Protein AF-C4JH27-F1 (afdb_monomer_lite)

Foldseek 3Di:
DDDDDDDDDDDDDDDPDDDDDDDDDDDDPDDDDDDPDDPDPPPDPPPPCPPPQPVVNVVVLLVVQLVQLVVVLVVCCVPPPQLVVLLVVLLVLLLQLVLVVAAEEEEEDDLQLVLSVVLCVLLVLLVRHYDYDYLVVCVVPCVVVDDLSYAYEYEDAQLDDPSLLVSQVVDDLAHAYEYEYQDPDQCNRCSRVVGSRPHYGYNHQHRPDACCVSPVDNDPDSSSSSSNVSSSVSSQSSSQVNQVDVVRGSQNSSLVSCVPDPSVVVVVVPDDDDDDDDDDDDDDDDDDDDDDDDDDDDDDDDDDDDDDDDDDDDFAFPLVQFLFPVLAEEDDDPPAPLQQAFLVSLLVSQVVRVSSVSKHHPDPFFIDDNVNNVVSVPDPDRNDRPVVVPPQDPQRGNVNAAEDESRDGLVRVVVVLVVVVVVVVPDDDDPSNVVNSQFHKHWHAYPVDSPHTGGIDRSNSRDD

InterPro domains:
  IPR001347 SIS domain [PF01380] (103-236)
  IPR001347 SIS domain [PS51464] (94-244)
  IPR046348 SIS domain superfamily [SSF53697] (78-266)

Organism: Uncinocarpus reesii (strain UAMH 1704) (NCBI:txid336963)

Secondary structure (DSSP, 8-state):
------------PPPPPPPP----------PPPPP-SPPPTTS-----------HHHHHHHHHHHHHHHHHHHHHHHHH-HHHHHHHHHHHHHHHHHHHTT--EEEE--HHHHHHHHHHHHHHHHTT--EEEE-HHHHHHTGGGG--TT-EEEEE-TTS--HHHHHHGGGS-TTS-EEEEES-SSGGG-HHHHT---S-EEEEE---SS-HHHHSSS---SHHHHHHHHHHHHHHHHHHHHH--BTTBSHHHHHHHT-TTSHHHHHTTTT---S-------------------------PPP----PPP-----PPBGGGSPEEGGGS-B--TTTS-GGG-BHHHHHHHHHH-GGGTT-EEEETTEEE-HHHHHHHTT-S-TTSBGGGG-TT-GGGBGGG-EEEETT-BHHHHHHHHHHHHHHGGGS---HHHHTTTT-PEEEEEPTT-TT-EEEEEETTTS--

pLDDT: mean 77.14, std 23.27, range [26.56, 98.81]

Radius of gyration: 35.29 Å; chains: 1; bounding box: 112×61×105 Å

Structure (mmCIF, N/CA/C/O backbone):
data_AF-C4JH27-F1
#
_entry.id   AF-C4JH27-F1
#
loop_
_atom_site.group_PDB
_atom_site.id
_atom_site.type_symbol
_atom_site.label_atom_id
_atom_site.label_alt_id
_atom_site.label_comp_id
_atom_site.label_asym_id
_atom_site.label_entity_id
_atom_site.label_seq_id
_atom_site.pdbx_PDB_ins_code
_atom_site.Cartn_x
_atom_site.Cartn_y
_atom_site.Cartn_z
_atom_site.occupancy
_atom_site.B_iso_or_equiv
_atom_site.auth_seq_id
_atom_site.auth_comp_id
_atom_site.auth_asym_id
_atom_site.auth_atom_id
_atom_site.pdbx_PDB_model_num
ATOM 1 N N . MET A 1 1 ? -60.397 -43.211 -2.677 1.00 38.31 1 MET A N 1
ATOM 2 C CA . MET A 1 1 ? -60.105 -42.919 -4.099 1.00 38.31 1 MET A CA 1
ATOM 3 C C . MET A 1 1 ? -59.259 -41.656 -4.174 1.00 38.31 1 MET A C 1
ATOM 5 O O . MET A 1 1 ? -59.532 -40.771 -3.379 1.00 38.31 1 MET A O 1
ATOM 9 N N . THR A 1 2 ? -58.286 -41.453 -5.064 1.00 34.44 2 THR A N 1
ATOM 10 C CA . THR A 1 2 ? -57.335 -42.358 -5.749 1.00 34.44 2 THR A CA 1
ATOM 11 C C . THR A 1 2 ? -56.166 -41.458 -6.188 1.00 34.44 2 THR A C 1
ATOM 13 O O . THR A 1 2 ? -56.409 -40.333 -6.618 1.00 34.44 2 THR A O 1
ATOM 16 N N . PHE A 1 3 ? -54.911 -41.904 -6.080 1.00 37.25 3 PHE A N 1
ATOM 17 C CA . PHE A 1 3 ? -53.763 -41.137 -6.590 1.00 37.25 3 PHE A CA 1
ATOM 18 C C . PHE A 1 3 ? -53.828 -40.982 -8.120 1.00 37.25 3 PHE A C 1
ATOM 20 O O . PHE A 1 3 ? -54.088 -41.956 -8.822 1.00 37.25 3 PHE A O 1
ATOM 27 N N . ALA A 1 4 ? -53.500 -39.795 -8.639 1.00 36.62 4 ALA A N 1
ATOM 28 C CA . ALA A 1 4 ? -53.298 -39.561 -10.071 1.00 36.62 4 ALA A CA 1
ATOM 29 C C . ALA A 1 4 ? -52.053 -38.685 -10.308 1.00 36.62 4 ALA A C 1
ATOM 31 O O . ALA A 1 4 ? -52.115 -37.457 -10.348 1.00 36.62 4 ALA A O 1
ATOM 32 N N . VAL A 1 5 ? -50.896 -39.336 -10.452 1.00 38.16 5 VAL A N 1
ATOM 33 C CA . VAL A 1 5 ? -49.619 -38.687 -10.788 1.00 38.16 5 VAL A CA 1
ATOM 34 C C . VAL A 1 5 ? -49.595 -38.360 -12.283 1.00 38.16 5 VAL A C 1
ATOM 36 O O . VAL A 1 5 ? -49.458 -39.251 -13.119 1.00 38.16 5 VAL A O 1
ATOM 39 N N . LEU A 1 6 ? -49.679 -37.075 -12.637 1.00 40.28 6 LEU A N 1
ATOM 40 C CA . LEU A 1 6 ? -49.537 -36.610 -14.022 1.00 40.28 6 LEU A CA 1
ATOM 41 C C . LEU A 1 6 ? -48.069 -36.315 -14.360 1.00 40.28 6 LEU A C 1
ATOM 43 O O . LEU A 1 6 ? -47.580 -35.189 -14.258 1.00 40.28 6 LEU A O 1
ATOM 47 N N . ALA A 1 7 ? -47.356 -37.354 -14.796 1.00 37.19 7 ALA A N 1
ATOM 48 C CA . ALA A 1 7 ? -45.979 -37.249 -15.263 1.00 37.19 7 ALA A CA 1
ATOM 49 C C . ALA A 1 7 ? -45.883 -36.444 -16.579 1.00 37.19 7 ALA A C 1
ATOM 51 O O . ALA A 1 7 ? -46.107 -36.966 -17.674 1.00 37.19 7 ALA A O 1
ATOM 52 N N . ARG A 1 8 ? -45.492 -35.163 -16.498 1.00 41.50 8 ARG A N 1
ATOM 53 C CA . ARG A 1 8 ? -45.145 -34.360 -17.685 1.00 41.50 8 ARG A CA 1
ATOM 54 C C . ARG A 1 8 ? -43.837 -34.859 -18.307 1.00 41.50 8 ARG A C 1
ATOM 56 O O . ARG A 1 8 ? -42.742 -34.518 -17.863 1.00 41.50 8 ARG A O 1
ATOM 63 N N . LYS A 1 9 ? -43.966 -35.637 -19.383 1.00 39.62 9 LYS A N 1
ATOM 64 C CA . LYS A 1 9 ? -42.870 -36.154 -20.217 1.00 39.62 9 LYS A CA 1
ATOM 65 C C . LYS A 1 9 ? -42.097 -34.993 -20.873 1.00 39.62 9 LYS A C 1
ATOM 67 O O . LYS A 1 9 ? -42.475 -34.521 -21.943 1.00 39.62 9 LYS A O 1
ATOM 72 N N . ARG A 1 10 ? -41.016 -34.513 -20.238 1.00 42.53 10 ARG A N 1
ATOM 73 C CA . ARG A 1 10 ? -40.103 -33.513 -20.830 1.00 42.53 10 ARG A CA 1
ATOM 74 C C . ARG A 1 10 ? -39.513 -34.074 -22.132 1.00 42.53 10 ARG A C 1
ATOM 76 O O . ARG A 1 10 ? -38.695 -34.990 -22.095 1.00 42.53 10 ARG A O 1
ATOM 83 N N . ARG A 1 11 ? -39.898 -33.510 -23.285 1.00 43.31 11 ARG A N 1
ATOM 84 C CA . ARG A 1 11 ? -39.158 -33.693 -24.545 1.00 43.31 11 ARG A CA 1
ATOM 85 C C . ARG A 1 11 ? -37.734 -33.171 -24.327 1.00 43.31 11 ARG A C 1
ATOM 87 O O . ARG A 1 11 ? -37.571 -32.006 -23.973 1.00 43.31 11 ARG A O 1
ATOM 94 N N . ARG A 1 12 ? -36.714 -34.003 -24.563 1.00 40.94 12 ARG A N 1
ATOM 95 C CA . ARG A 1 12 ? -35.344 -33.509 -24.766 1.00 40.94 12 ARG A CA 1
ATOM 96 C C . ARG A 1 12 ? -35.355 -32.646 -26.029 1.00 40.94 12 ARG A C 1
ATOM 98 O O . ARG A 1 12 ? -35.553 -33.182 -27.116 1.00 40.94 12 ARG A O 1
ATOM 105 N N . GLN A 1 13 ? -35.158 -31.337 -25.891 1.00 44.28 13 GLN A N 1
ATOM 106 C CA . GLN A 1 13 ? -34.653 -30.542 -27.007 1.00 44.28 13 GLN A CA 1
ATOM 107 C C . GLN A 1 13 ? -33.204 -30.974 -27.228 1.00 44.28 13 GLN A C 1
ATOM 109 O O . GLN A 1 13 ? -32.376 -30.857 -26.327 1.00 44.28 13 GLN A O 1
ATOM 114 N N . LEU A 1 14 ? -32.928 -31.538 -28.401 1.00 47.69 14 LEU A N 1
ATOM 115 C CA . LEU A 1 14 ? -31.563 -31.709 -28.875 1.00 47.69 14 LEU A CA 1
ATOM 116 C C . LEU A 1 14 ? -31.082 -30.340 -29.358 1.00 47.69 14 LEU A C 1
ATOM 118 O O . LEU A 1 14 ? -31.775 -29.692 -30.144 1.00 47.69 14 LEU A O 1
ATOM 122 N N . SER A 1 15 ? -29.920 -29.904 -28.880 1.00 51.31 15 SER A N 1
ATOM 123 C CA . SER A 1 15 ? -29.216 -28.748 -29.434 1.00 51.31 15 SER A CA 1
ATOM 124 C C . SER A 1 15 ? -28.962 -28.983 -30.930 1.00 51.31 15 SER A C 1
ATOM 126 O O . SER A 1 15 ? -28.630 -30.115 -31.299 1.00 51.31 15 SER A O 1
ATOM 128 N N . PRO A 1 16 ? -29.075 -27.966 -31.804 1.00 55.62 16 PRO A N 1
ATOM 129 C CA . PRO A 1 16 ? -28.614 -28.112 -33.179 1.00 55.62 16 PRO A CA 1
ATOM 130 C C . PRO A 1 16 ? -27.097 -28.385 -33.192 1.00 55.62 16 PRO A C 1
ATOM 132 O O . PRO A 1 16 ? -26.383 -27.867 -32.328 1.00 55.62 16 PRO A O 1
ATOM 135 N N . PRO A 1 17 ? -26.584 -29.189 -34.141 1.00 54.94 17 PRO A N 1
ATOM 136 C CA . PRO A 1 17 ? -25.148 -29.394 -34.280 1.00 54.94 17 PRO A CA 1
ATOM 137 C C . PRO A 1 17 ? -24.456 -28.078 -34.656 1.00 54.94 17 PRO A C 1
ATOM 139 O O . PRO A 1 17 ? -24.980 -27.295 -35.451 1.00 54.94 17 PRO A O 1
ATOM 142 N N . SER A 1 18 ? -23.271 -27.846 -34.093 1.00 45.00 18 SER A N 1
ATOM 143 C CA . SER A 1 18 ? -22.438 -26.689 -34.427 1.00 45.00 18 SER A CA 1
ATOM 144 C C . SER A 1 18 ? -22.129 -26.644 -35.931 1.00 45.00 18 SER A C 1
ATOM 146 O O . SER A 1 18 ? -21.870 -27.696 -36.524 1.00 45.00 18 SER A O 1
ATOM 148 N N . PRO A 1 19 ? -22.113 -25.456 -36.564 1.00 54.09 19 PRO A N 1
ATOM 149 C CA . PRO A 1 19 ? -21.737 -25.342 -37.968 1.00 54.09 19 PRO A CA 1
ATOM 150 C C . PRO A 1 19 ? -20.272 -25.769 -38.177 1.00 54.09 19 PRO A C 1
ATOM 152 O O . PRO A 1 19 ? -19.450 -25.597 -37.271 1.00 54.09 19 PRO A O 1
ATOM 155 N N . PRO A 1 20 ? -19.915 -26.304 -39.360 1.00 45.62 20 PRO A N 1
ATOM 156 C CA . PRO A 1 20 ? -18.546 -26.710 -39.647 1.00 45.62 20 PRO A CA 1
ATOM 157 C C . PRO A 1 20 ? -17.602 -25.504 -39.590 1.00 45.62 20 PRO A C 1
ATOM 159 O O . PRO A 1 20 ? -17.853 -24.466 -40.206 1.00 45.62 20 PRO A O 1
ATOM 162 N N . ILE A 1 21 ? -16.491 -25.658 -38.868 1.00 44.47 21 ILE A N 1
ATOM 163 C CA . ILE A 1 21 ? -15.435 -24.646 -38.793 1.00 44.47 21 ILE A CA 1
ATOM 164 C C . ILE A 1 21 ? -14.695 -24.633 -40.134 1.00 44.47 21 ILE A C 1
ATOM 166 O O . ILE A 1 21 ? -13.762 -25.401 -40.359 1.00 44.47 21 ILE A O 1
ATOM 170 N N . ALA A 1 22 ? -15.115 -23.747 -41.034 1.00 39.69 22 ALA A N 1
ATOM 171 C CA . ALA A 1 22 ? -14.313 -23.386 -42.193 1.00 39.69 22 ALA A CA 1
ATOM 172 C C . ALA A 1 22 ? -13.088 -22.581 -41.712 1.00 39.69 22 ALA A C 1
ATOM 174 O O . ALA A 1 22 ? -13.270 -21.575 -41.013 1.00 39.69 22 ALA A O 1
ATOM 175 N N . PRO A 1 23 ? -11.848 -22.971 -42.059 1.00 37.00 23 PRO A N 1
ATOM 176 C CA . PRO A 1 23 ? -10.669 -22.222 -41.651 1.00 37.00 23 PRO A CA 1
ATOM 177 C C . PRO A 1 23 ? -10.673 -20.853 -42.337 1.00 37.00 23 PRO A C 1
ATOM 179 O O . PRO A 1 23 ? -10.512 -20.745 -43.555 1.00 37.00 23 PRO A O 1
ATOM 182 N N . LYS A 1 24 ? -10.849 -19.781 -41.553 1.00 36.41 24 LYS A N 1
ATOM 183 C CA . LYS A 1 24 ? -10.623 -18.421 -42.050 1.00 36.41 24 LYS A CA 1
ATOM 184 C C . LYS A 1 24 ? -9.162 -18.308 -42.475 1.00 36.41 24 LYS A C 1
ATOM 186 O O . LYS A 1 24 ? -8.258 -18.523 -41.673 1.00 36.41 24 LYS A O 1
ATOM 191 N N . ARG A 1 25 ? -8.964 -17.971 -43.749 1.00 34.34 25 ARG A N 1
ATOM 192 C CA . ARG A 1 25 ? -7.669 -17.767 -44.403 1.00 34.34 25 ARG A CA 1
ATOM 193 C C . ARG A 1 25 ? -6.844 -16.757 -43.599 1.00 34.34 25 ARG A C 1
ATOM 195 O O . ARG A 1 25 ? -7.127 -15.564 -43.648 1.00 34.34 25 ARG A O 1
ATOM 202 N N . ALA A 1 26 ? -5.865 -17.243 -42.840 1.00 36.56 26 ALA A N 1
ATOM 203 C CA . ALA A 1 26 ? -4.963 -16.385 -42.088 1.00 36.56 26 ALA A CA 1
ATOM 204 C C . ALA A 1 26 ? -4.123 -15.553 -43.064 1.00 36.56 26 ALA A C 1
ATOM 206 O O . ALA A 1 26 ? -3.505 -16.101 -43.981 1.00 36.56 26 ALA A O 1
ATOM 207 N N . SER A 1 27 ? -4.097 -14.236 -42.863 1.00 40.06 27 SER A N 1
ATOM 208 C CA . SER A 1 27 ? -3.122 -13.361 -43.510 1.00 40.06 27 SER A CA 1
ATOM 209 C C . SER A 1 27 ? -1.725 -13.847 -43.130 1.00 40.06 27 SER A C 1
ATOM 211 O O . SER A 1 27 ? -1.424 -13.984 -41.945 1.00 40.06 27 SER A O 1
ATOM 213 N N . GLN A 1 28 ? -0.899 -14.160 -44.126 1.00 38.50 28 GLN A N 1
ATOM 214 C CA . GLN A 1 28 ? 0.400 -14.797 -43.921 1.00 38.50 28 GLN A CA 1
ATOM 215 C C . GLN A 1 28 ? 1.353 -13.860 -43.167 1.00 38.50 28 GLN A C 1
ATOM 217 O O . GLN A 1 28 ? 2.005 -13.011 -43.770 1.00 38.50 28 GLN A O 1
ATOM 222 N N . MET A 1 29 ? 1.481 -14.044 -41.851 1.00 37.66 29 MET A N 1
ATOM 223 C CA . MET A 1 29 ? 2.686 -13.614 -41.150 1.00 37.66 29 MET A CA 1
ATOM 224 C C . MET A 1 29 ? 3.799 -14.584 -41.534 1.00 37.66 29 MET A C 1
ATOM 226 O O . MET A 1 29 ? 3.800 -15.744 -41.122 1.00 37.66 29 MET A O 1
ATOM 230 N N . ILE A 1 30 ? 4.714 -14.110 -42.378 1.00 42.03 30 ILE A N 1
ATOM 231 C CA . ILE A 1 30 ? 5.895 -14.859 -42.796 1.00 42.03 30 ILE A CA 1
ATOM 232 C C . ILE A 1 30 ? 6.824 -14.958 -41.584 1.00 42.03 30 ILE A C 1
ATOM 234 O O . ILE A 1 30 ? 7.581 -14.036 -41.287 1.00 42.03 30 ILE A O 1
ATOM 238 N N . VAL A 1 31 ? 6.751 -16.082 -40.873 1.00 42.38 31 VAL A N 1
ATOM 239 C CA . VAL A 1 31 ? 7.831 -16.506 -39.981 1.00 42.38 31 VAL A CA 1
ATOM 240 C C . VAL A 1 31 ? 8.984 -16.940 -40.893 1.00 42.38 31 VAL A C 1
ATOM 242 O O . VAL A 1 31 ? 8.761 -17.815 -41.736 1.00 42.38 31 VAL A O 1
ATOM 245 N N . PRO A 1 32 ? 10.185 -16.342 -40.798 1.00 40.84 32 PRO A N 1
ATOM 246 C CA . PRO A 1 32 ? 11.314 -16.796 -41.598 1.00 40.84 32 PRO A CA 1
ATOM 247 C C . PRO A 1 32 ? 11.644 -18.247 -41.214 1.00 40.84 32 PRO A C 1
ATOM 249 O O . PRO A 1 32 ? 11.671 -18.561 -40.020 1.00 40.84 32 PRO A O 1
ATOM 252 N N . PRO A 1 33 ? 11.872 -19.151 -42.184 1.00 44.03 33 PRO A N 1
ATOM 253 C CA . PRO A 1 33 ? 12.231 -20.523 -41.868 1.00 44.03 33 PRO A CA 1
ATOM 254 C C . PRO A 1 33 ? 13.574 -20.534 -41.136 1.00 44.03 33 PRO A C 1
ATOM 256 O O . PRO A 1 33 ? 14.564 -19.996 -41.634 1.00 44.03 33 PRO A O 1
ATOM 259 N N . LEU A 1 34 ? 13.612 -21.161 -39.959 1.00 45.16 34 LEU A N 1
ATOM 260 C CA . LEU A 1 34 ? 14.877 -21.482 -39.306 1.00 45.16 34 LEU A CA 1
ATOM 261 C C . LEU A 1 34 ? 15.673 -22.411 -40.242 1.00 45.16 34 LEU A C 1
ATOM 263 O O . LEU A 1 34 ? 15.084 -23.353 -40.783 1.00 45.16 34 LEU A O 1
ATOM 267 N N . PRO A 1 35 ? 16.976 -22.166 -40.465 1.00 51.09 35 PRO A N 1
ATOM 268 C CA . PRO A 1 35 ? 17.770 -22.998 -41.358 1.00 51.09 35 PRO A CA 1
ATOM 269 C C . PRO A 1 35 ? 17.826 -24.434 -40.822 1.00 51.09 35 PRO A C 1
ATOM 271 O O . PRO A 1 35 ? 18.320 -24.683 -39.728 1.00 51.09 35 PRO A O 1
ATOM 274 N N . MET A 1 36 ? 17.311 -25.382 -41.610 1.00 45.62 36 MET A N 1
ATOM 275 C CA . MET A 1 36 ? 17.346 -26.821 -41.307 1.00 45.62 36 MET A CA 1
ATOM 276 C C . MET A 1 36 ? 18.654 -27.505 -41.742 1.00 45.62 36 MET A C 1
ATOM 278 O O . MET A 1 36 ? 18.762 -28.729 -41.678 1.00 45.62 36 MET A O 1
ATOM 282 N N . THR A 1 37 ? 19.647 -26.740 -42.190 1.00 58.34 37 THR A N 1
ATOM 283 C CA . THR A 1 37 ? 20.991 -27.254 -42.466 1.00 58.34 37 THR A CA 1
ATOM 284 C C . THR A 1 37 ? 21.729 -27.440 -41.136 1.00 58.34 37 THR A C 1
ATOM 286 O O . THR A 1 37 ? 21.784 -26.483 -40.359 1.00 58.34 37 THR A O 1
ATOM 289 N N . PRO A 1 38 ? 22.312 -28.619 -40.846 1.00 55.38 38 PRO A N 1
ATOM 290 C CA . PRO A 1 38 ? 23.278 -28.749 -39.759 1.00 55.38 38 PRO A CA 1
ATOM 291 C C . PRO A 1 38 ? 24.405 -27.719 -39.937 1.00 55.38 38 PRO A C 1
ATOM 293 O O . PRO A 1 38 ? 24.772 -27.447 -41.083 1.00 55.38 38 PRO A O 1
ATOM 296 N N . PRO A 1 39 ? 24.952 -27.133 -38.856 1.00 55.56 39 PRO A N 1
ATOM 297 C CA . PRO A 1 39 ? 26.096 -26.241 -38.981 1.00 55.56 39 PRO A CA 1
ATOM 298 C C . PRO A 1 39 ? 27.268 -26.998 -39.612 1.00 55.56 39 PRO A C 1
ATOM 300 O O . PRO A 1 39 ? 27.574 -28.124 -39.217 1.00 55.56 39 PRO A O 1
ATOM 303 N N . ASP A 1 40 ? 27.884 -26.371 -40.607 1.00 58.31 40 ASP A N 1
ATOM 304 C CA . ASP A 1 40 ? 29.062 -26.882 -41.300 1.00 58.31 40 ASP A CA 1
ATOM 305 C C . ASP A 1 40 ? 30.223 -26.986 -40.287 1.00 58.31 40 ASP A C 1
ATOM 307 O O . ASP A 1 40 ? 30.531 -25.977 -39.643 1.00 58.31 40 ASP A O 1
ATOM 311 N N . PRO A 1 41 ? 30.825 -28.172 -40.056 1.00 59.41 41 PRO A N 1
ATOM 312 C CA . PRO A 1 41 ? 31.844 -28.347 -39.018 1.00 59.41 41 PRO A CA 1
ATOM 313 C C . PRO A 1 41 ? 33.117 -27.528 -39.268 1.00 59.41 41 PRO A C 1
ATOM 315 O O . PRO A 1 41 ? 33.837 -27.250 -38.310 1.00 59.41 41 PRO A O 1
ATOM 318 N N . ASP A 1 42 ? 33.353 -27.122 -40.519 1.00 54.34 42 ASP A N 1
ATOM 319 C CA . ASP A 1 42 ? 34.506 -26.325 -40.946 1.00 54.34 42 ASP A CA 1
ATOM 320 C C . ASP A 1 42 ? 34.143 -24.849 -41.224 1.00 54.34 42 ASP A C 1
ATOM 322 O O . ASP A 1 42 ? 34.965 -24.088 -41.738 1.00 54.34 42 ASP A O 1
ATOM 326 N N . ALA A 1 43 ? 32.928 -24.402 -40.875 1.00 47.53 43 ALA A N 1
ATOM 327 C CA . ALA A 1 43 ? 32.623 -22.975 -40.868 1.00 47.53 43 ALA A CA 1
ATOM 328 C C . ALA A 1 43 ? 33.387 -22.293 -39.727 1.00 47.53 43 ALA A C 1
ATOM 330 O O . ALA A 1 43 ? 33.012 -22.428 -38.558 1.00 47.53 43 ALA A O 1
ATOM 331 N N . ASP A 1 44 ? 34.421 -21.521 -40.088 1.00 46.00 44 ASP A N 1
ATOM 332 C CA . ASP A 1 44 ? 35.117 -20.606 -39.181 1.00 46.00 44 ASP A CA 1
ATOM 333 C C . ASP A 1 44 ? 34.084 -19.888 -38.298 1.00 46.00 44 ASP A C 1
ATOM 335 O O . ASP A 1 44 ? 33.184 -19.221 -38.831 1.00 46.00 44 ASP A O 1
ATOM 339 N N . PRO A 1 45 ? 34.163 -20.009 -36.959 1.00 50.97 45 PRO A N 1
ATOM 340 C CA . PRO A 1 45 ? 33.205 -19.353 -36.095 1.00 50.97 45 PRO A CA 1
ATOM 341 C C . PRO A 1 45 ? 33.355 -17.853 -36.310 1.00 50.97 45 PRO A C 1
ATOM 343 O O . PRO A 1 45 ? 34.363 -17.267 -35.908 1.00 50.97 45 PRO A O 1
ATOM 346 N N . ILE A 1 46 ? 32.346 -17.232 -36.939 1.00 45.69 46 ILE A N 1
ATOM 347 C CA . ILE A 1 46 ? 32.254 -15.776 -37.040 1.00 45.69 46 ILE A CA 1
ATOM 348 C C . ILE A 1 46 ? 32.425 -15.261 -35.622 1.00 45.69 46 ILE A C 1
ATOM 350 O O . ILE A 1 46 ? 31.576 -15.491 -34.756 1.00 45.69 46 ILE A O 1
ATOM 354 N N . ALA A 1 47 ? 33.566 -14.616 -35.399 1.00 44.44 47 ALA A N 1
ATOM 355 C CA . ALA A 1 47 ? 34.007 -14.180 -34.096 1.00 44.44 47 ALA A CA 1
ATOM 356 C C . ALA A 1 47 ? 33.156 -12.980 -33.668 1.00 44.44 47 ALA A C 1
ATOM 358 O O . ALA A 1 47 ? 33.606 -11.836 -33.680 1.00 44.44 47 ALA A O 1
ATOM 359 N N . ASN A 1 48 ? 31.917 -13.267 -33.255 1.00 44.91 48 ASN A N 1
ATOM 360 C CA . ASN A 1 48 ? 31.081 -12.413 -32.425 1.00 44.91 48 ASN A CA 1
ATOM 361 C C . ASN A 1 48 ? 31.727 -12.329 -31.040 1.00 44.91 48 ASN A C 1
ATOM 363 O O . ASN A 1 48 ? 31.203 -12.798 -30.028 1.00 44.91 48 ASN A O 1
ATOM 367 N N . ILE A 1 49 ? 32.897 -11.695 -31.021 1.00 43.75 49 ILE A N 1
ATOM 368 C CA . ILE A 1 49 ? 33.500 -11.096 -29.849 1.00 43.75 49 ILE A CA 1
ATOM 369 C C . ILE A 1 49 ? 32.583 -9.923 -29.508 1.00 43.75 49 ILE A C 1
ATOM 371 O O . ILE A 1 49 ? 32.871 -8.769 -29.818 1.00 43.75 49 ILE A O 1
ATOM 375 N N . ASN A 1 50 ? 31.456 -10.227 -28.860 1.00 54.16 50 ASN A N 1
ATOM 376 C CA . ASN A 1 50 ? 30.903 -9.285 -27.905 1.00 54.16 50 ASN A CA 1
ATOM 377 C C . ASN A 1 50 ? 32.064 -8.994 -26.947 1.00 54.16 50 ASN A C 1
ATOM 379 O O . ASN A 1 50 ? 32.514 -9.936 -26.281 1.00 54.16 50 ASN A O 1
ATOM 383 N N . PRO A 1 51 ? 32.611 -7.763 -26.909 1.00 58.69 51 PRO A N 1
ATOM 384 C CA . PRO A 1 51 ? 33.652 -7.447 -25.949 1.00 58.69 51 PRO A CA 1
ATOM 385 C C . PRO A 1 51 ? 33.079 -7.777 -24.576 1.00 58.69 51 PRO A C 1
ATOM 387 O O . PRO A 1 51 ? 31.967 -7.355 -24.257 1.00 58.69 51 PRO A O 1
ATOM 390 N N . SER A 1 52 ? 33.784 -8.605 -23.803 1.00 68.25 52 SER A N 1
ATOM 391 C CA . SER A 1 52 ? 33.300 -9.042 -22.498 1.00 68.25 52 SER A CA 1
ATOM 392 C C . SER A 1 52 ? 33.175 -7.812 -21.607 1.00 68.25 52 SER A C 1
ATOM 394 O O . SER A 1 52 ? 34.187 -7.337 -21.087 1.00 68.25 52 SER A O 1
ATOM 396 N N . ILE A 1 53 ? 31.956 -7.276 -21.489 1.00 74.94 53 ILE A N 1
ATOM 397 C CA . ILE A 1 53 ? 31.680 -6.059 -20.726 1.00 74.94 53 ILE A CA 1
ATOM 398 C C . ILE A 1 53 ? 32.221 -6.303 -19.314 1.00 74.94 53 ILE A C 1
ATOM 400 O O . ILE A 1 53 ? 31.800 -7.281 -18.680 1.00 74.94 53 ILE A O 1
ATOM 404 N N . PRO A 1 54 ? 33.183 -5.494 -18.831 1.00 87.75 54 PRO A N 1
ATOM 405 C CA . PRO A 1 54 ? 33.757 -5.685 -17.511 1.00 87.75 54 PRO A CA 1
ATOM 406 C C . PRO A 1 54 ? 32.641 -5.781 -16.463 1.00 87.75 54 PRO A C 1
ATOM 408 O O . PRO A 1 54 ? 31.726 -4.956 -16.481 1.00 87.75 54 PRO A O 1
ATOM 411 N N . PRO A 1 55 ? 32.675 -6.750 -15.526 1.00 91.38 55 PRO A N 1
ATOM 412 C CA . PRO A 1 55 ? 31.573 -6.941 -14.581 1.00 91.38 55 PRO A CA 1
ATOM 413 C C . PRO A 1 55 ? 31.218 -5.679 -13.782 1.00 91.38 55 PRO A C 1
ATOM 415 O O . PRO A 1 55 ? 30.053 -5.462 -13.460 1.00 91.38 55 PRO A O 1
ATOM 418 N N . MET A 1 56 ? 32.210 -4.825 -13.503 1.00 94.31 56 MET A N 1
ATOM 419 C CA . MET A 1 56 ? 32.003 -3.540 -12.832 1.00 94.31 56 MET A CA 1
ATOM 420 C C . MET A 1 56 ? 31.265 -2.519 -13.699 1.00 94.31 56 MET A C 1
ATOM 422 O O . MET A 1 56 ? 30.426 -1.800 -13.165 1.00 94.31 56 MET A O 1
ATOM 426 N N . ASP A 1 57 ? 31.491 -2.496 -15.013 1.00 92.75 57 ASP A N 1
ATOM 427 C CA . ASP A 1 57 ? 30.780 -1.595 -15.927 1.00 92.75 57 ASP A CA 1
ATOM 428 C C . ASP A 1 57 ? 29.293 -1.966 -15.973 1.00 92.75 57 ASP A C 1
ATOM 430 O O . ASP A 1 57 ? 28.436 -1.092 -15.866 1.00 92.75 57 ASP A O 1
ATOM 434 N N . THR A 1 58 ? 28.973 -3.266 -15.998 1.00 91.94 58 THR A N 1
ATOM 435 C CA . THR A 1 58 ? 27.591 -3.763 -15.881 1.00 91.94 58 THR A CA 1
ATOM 436 C C . THR A 1 58 ? 26.947 -3.365 -14.548 1.00 91.94 58 THR A C 1
ATOM 438 O O . THR A 1 58 ? 25.806 -2.907 -14.533 1.00 91.94 58 THR A O 1
ATOM 441 N N . VAL A 1 59 ? 27.659 -3.500 -13.422 1.00 95.31 59 VAL A N 1
ATOM 442 C CA . VAL A 1 59 ? 27.148 -3.108 -12.092 1.00 95.31 59 VAL A CA 1
ATOM 443 C C . VAL A 1 59 ? 26.893 -1.600 -12.011 1.00 95.31 59 VAL A C 1
ATOM 445 O O . VAL A 1 59 ? 25.826 -1.181 -11.559 1.00 95.31 59 VAL A O 1
ATOM 448 N N . VAL A 1 60 ? 27.843 -0.780 -12.469 1.00 96.19 60 VAL A N 1
ATOM 449 C CA . VAL A 1 60 ? 27.709 0.685 -12.491 1.00 96.19 60 VAL A CA 1
ATOM 450 C C . VAL A 1 60 ? 26.568 1.111 -13.413 1.00 96.19 60 VAL A C 1
ATOM 452 O O . VAL A 1 60 ? 25.790 1.986 -13.034 1.00 96.19 60 VAL A O 1
ATOM 455 N N . HIS A 1 61 ? 26.423 0.468 -14.574 1.00 94.00 61 HIS A N 1
ATOM 456 C CA . HIS A 1 61 ? 25.342 0.727 -15.523 1.00 94.00 61 HIS A CA 1
ATOM 457 C C . HIS A 1 61 ? 23.963 0.445 -14.917 1.00 94.00 61 HIS A C 1
ATOM 459 O O . HIS A 1 61 ? 23.121 1.336 -14.911 1.00 94.00 61 HIS A O 1
ATOM 465 N N . VAL A 1 62 ? 23.753 -0.721 -14.289 1.00 95.56 62 VAL A N 1
ATOM 466 C CA . VAL A 1 62 ? 22.487 -1.034 -13.592 1.00 95.56 62 VAL A CA 1
ATOM 467 C C . VAL A 1 62 ? 22.158 0.021 -12.530 1.00 95.56 62 VAL A C 1
ATOM 469 O O . VAL A 1 62 ? 21.054 0.564 -12.525 1.00 95.56 62 VAL A O 1
ATOM 472 N N . ILE A 1 63 ? 23.119 0.379 -11.670 1.00 97.38 63 ILE A N 1
ATOM 473 C CA . ILE A 1 63 ? 22.915 1.391 -10.617 1.00 97.38 63 ILE A CA 1
ATOM 474 C C . ILE A 1 63 ? 22.591 2.771 -11.220 1.00 97.38 63 ILE A C 1
ATOM 476 O O . ILE A 1 63 ? 21.727 3.489 -10.706 1.00 97.38 63 ILE A O 1
ATOM 480 N N . ALA A 1 64 ? 23.258 3.155 -12.312 1.00 96.31 64 ALA A N 1
ATOM 481 C CA . ALA A 1 64 ? 23.016 4.417 -13.005 1.00 96.31 64 ALA A CA 1
ATOM 482 C C . ALA A 1 64 ? 21.621 4.465 -13.652 1.00 96.31 64 ALA A C 1
ATOM 484 O O . ALA A 1 64 ? 20.912 5.463 -13.486 1.00 96.31 64 ALA A O 1
ATOM 485 N N . THR A 1 65 ? 21.196 3.386 -14.316 1.00 97.19 65 THR A N 1
ATOM 486 C CA . THR A 1 65 ? 19.861 3.242 -14.914 1.00 97.19 65 THR A CA 1
ATOM 487 C C . THR A 1 65 ? 18.767 3.293 -13.844 1.00 97.19 65 THR A C 1
ATOM 489 O O . THR A 1 65 ? 17.798 4.043 -13.986 1.00 97.19 65 THR A O 1
ATOM 492 N N . GLU A 1 66 ? 18.925 2.588 -12.721 1.00 97.81 66 GLU A N 1
ATOM 493 C CA . GLU A 1 66 ? 17.950 2.643 -11.623 1.00 97.81 66 GLU A CA 1
ATOM 494 C C . GLU A 1 66 ? 17.847 4.044 -11.007 1.00 97.81 66 GLU A C 1
ATOM 496 O O . GLU A 1 66 ? 16.742 4.566 -10.826 1.00 97.81 66 GLU A O 1
ATOM 501 N N . LYS A 1 67 ? 18.983 4.717 -10.784 1.00 98.25 67 LYS A N 1
ATOM 502 C CA . LYS A 1 67 ? 19.019 6.117 -10.336 1.00 98.25 67 LYS A CA 1
ATOM 503 C C . LYS A 1 67 ? 18.304 7.057 -11.317 1.00 98.25 67 LYS A C 1
ATOM 505 O O . LYS A 1 67 ? 17.532 7.912 -10.883 1.00 98.25 67 LYS A O 1
ATOM 510 N N . ALA A 1 68 ? 18.543 6.915 -12.621 1.00 97.69 68 ALA A N 1
ATOM 511 C CA . ALA A 1 68 ? 17.902 7.738 -13.648 1.00 97.69 68 ALA A CA 1
ATOM 512 C C . ALA A 1 68 ? 16.379 7.514 -13.702 1.00 97.69 68 ALA A C 1
ATOM 514 O O . ALA A 1 68 ? 15.612 8.466 -13.862 1.00 97.69 68 ALA A O 1
ATOM 515 N N . ALA A 1 69 ? 15.920 6.278 -13.486 1.00 97.94 69 ALA A N 1
ATOM 516 C CA . ALA A 1 69 ? 14.497 5.970 -13.405 1.00 97.94 69 ALA A CA 1
ATOM 517 C C . ALA A 1 69 ? 13.826 6.594 -12.169 1.00 97.94 69 ALA A C 1
ATOM 519 O O . ALA A 1 69 ? 12.730 7.142 -12.292 1.00 97.94 69 ALA A O 1
ATOM 520 N N . LEU A 1 70 ? 14.493 6.589 -11.009 1.00 98.50 70 LEU A N 1
ATOM 521 C CA . LEU A 1 70 ? 14.003 7.266 -9.803 1.00 98.50 70 LEU A CA 1
ATOM 522 C C . LEU A 1 70 ? 13.939 8.794 -9.975 1.00 98.50 70 LEU A C 1
ATOM 524 O O . LEU A 1 70 ? 12.945 9.402 -9.585 1.00 98.50 70 LEU A O 1
ATOM 528 N N . ALA A 1 71 ? 14.926 9.409 -10.635 1.00 98.38 71 ALA A N 1
ATOM 529 C CA . ALA A 1 71 ? 14.880 10.836 -10.969 1.00 98.38 71 ALA A CA 1
ATOM 530 C C . ALA A 1 71 ? 13.717 11.178 -11.928 1.00 98.38 71 ALA A C 1
ATOM 532 O O . ALA A 1 71 ? 13.062 12.213 -11.788 1.00 98.38 71 ALA A O 1
ATOM 533 N N . ASN A 1 72 ? 13.399 10.292 -12.880 1.00 98.00 72 ASN A N 1
ATOM 534 C CA . ASN A 1 72 ? 12.217 10.454 -13.731 1.00 98.00 72 ASN A CA 1
ATOM 535 C C . ASN A 1 72 ? 10.898 10.290 -12.949 1.00 98.00 72 ASN A C 1
ATOM 537 O O . ASN A 1 72 ? 9.947 11.026 -13.214 1.00 98.00 72 ASN A O 1
ATOM 541 N N . LEU A 1 73 ? 10.839 9.372 -11.977 1.00 98.44 73 LEU A N 1
ATOM 542 C CA . LEU A 1 73 ? 9.684 9.200 -11.089 1.00 98.44 73 LEU A CA 1
ATOM 543 C C . LEU A 1 73 ? 9.435 10.461 -10.243 1.00 98.44 73 LEU A C 1
ATOM 545 O O . LEU A 1 73 ? 8.310 10.955 -10.197 1.00 98.44 73 LEU A O 1
ATOM 549 N N . GLU A 1 74 ? 10.484 11.020 -9.631 1.00 98.44 74 GLU A N 1
ATOM 550 C CA . GLU A 1 74 ? 10.422 12.289 -8.890 1.00 98.44 74 GLU A CA 1
ATOM 551 C C . GLU A 1 74 ? 9.901 13.428 -9.778 1.00 98.44 74 GLU A C 1
ATOM 553 O O . GLU A 1 74 ? 8.980 14.157 -9.398 1.00 98.44 74 GLU A O 1
ATOM 558 N N . ARG A 1 75 ? 10.428 13.546 -11.004 1.00 98.25 75 ARG A N 1
ATOM 559 C CA . ARG A 1 75 ? 9.961 14.534 -11.985 1.00 98.25 75 ARG A CA 1
ATOM 560 C C . ARG A 1 75 ? 8.470 14.370 -12.301 1.00 98.25 75 ARG A C 1
ATOM 562 O O . ARG A 1 75 ? 7.768 15.372 -12.411 1.00 98.25 75 ARG A O 1
ATOM 569 N N . ILE A 1 76 ? 7.962 13.144 -12.439 1.00 98.12 76 ILE A N 1
ATOM 570 C CA . ILE A 1 76 ? 6.529 12.894 -12.677 1.00 98.12 76 ILE A CA 1
ATOM 571 C C . ILE A 1 76 ? 5.693 13.403 -11.499 1.00 98.12 76 ILE A C 1
ATOM 573 O O . ILE A 1 76 ? 4.821 14.242 -11.703 1.00 98.12 76 ILE A O 1
ATOM 577 N N . TYR A 1 77 ? 6.004 12.998 -10.265 1.00 98.19 77 TYR A N 1
ATOM 578 C CA . TYR A 1 77 ? 5.224 13.406 -9.087 1.00 98.19 77 TYR A CA 1
ATOM 579 C C . TYR A 1 77 ? 5.433 14.863 -8.643 1.00 98.19 77 TYR A C 1
ATOM 581 O O . TYR A 1 77 ? 4.725 15.338 -7.758 1.00 98.19 77 TYR A O 1
ATOM 589 N N . THR A 1 78 ? 6.344 15.607 -9.271 1.00 97.81 78 THR A N 1
ATOM 590 C CA . THR A 1 78 ? 6.482 17.061 -9.081 1.00 97.81 78 THR A CA 1
ATOM 591 C C . THR A 1 78 ? 5.803 17.868 -10.194 1.00 97.81 78 THR A C 1
ATOM 593 O O . THR A 1 78 ? 5.171 18.887 -9.897 1.00 97.81 78 THR A O 1
ATOM 596 N N . THR A 1 79 ? 5.875 17.408 -11.451 1.00 97.81 79 THR A N 1
ATOM 597 C CA . THR A 1 79 ? 5.432 18.170 -12.639 1.00 97.81 79 THR A CA 1
ATOM 598 C C . THR A 1 79 ? 4.084 17.753 -13.229 1.00 97.81 79 THR A C 1
ATOM 600 O O . THR A 1 79 ? 3.416 18.604 -13.811 1.00 97.81 79 THR A O 1
ATOM 603 N N . ASP A 1 80 ? 3.652 16.497 -13.084 1.00 98.06 80 ASP A N 1
ATOM 604 C CA . ASP A 1 80 ? 2.385 16.019 -13.650 1.00 98.06 80 ASP A CA 1
ATOM 605 C C . ASP A 1 80 ? 1.232 16.151 -12.643 1.00 98.06 80 ASP A C 1
ATOM 607 O O . ASP A 1 80 ? 1.202 15.489 -11.602 1.00 98.06 80 ASP A O 1
ATOM 611 N N . THR A 1 81 ? 0.263 17.012 -12.962 1.00 98.06 81 THR A N 1
ATOM 612 C CA . THR A 1 81 ? -0.881 17.301 -12.085 1.00 98.06 81 THR A CA 1
ATOM 613 C C . THR A 1 81 ? -1.733 16.060 -11.821 1.00 98.06 81 THR A C 1
ATOM 615 O O . THR A 1 81 ? -2.093 15.812 -10.673 1.00 98.06 81 THR A O 1
ATOM 618 N N . LEU A 1 82 ? -2.000 15.234 -12.841 1.00 97.31 82 LEU A N 1
ATOM 619 C CA . LEU A 1 82 ? -2.849 14.047 -12.694 1.00 97.31 82 LEU A CA 1
ATOM 620 C C . LEU A 1 82 ? -2.223 13.011 -11.749 1.00 97.31 82 LEU A C 1
ATOM 622 O O . LEU A 1 82 ? -2.911 12.451 -10.897 1.00 97.31 82 LEU A O 1
ATOM 626 N N . SER A 1 83 ? -0.915 12.771 -11.868 1.00 98.00 83 SER A N 1
ATOM 627 C CA . SER A 1 83 ? -0.167 11.873 -10.978 1.00 98.00 83 SER A CA 1
ATOM 628 C C . SER A 1 83 ? -0.206 12.358 -9.527 1.00 98.00 83 SER A C 1
ATOM 630 O O . SER A 1 83 ? -0.377 11.554 -8.610 1.00 98.00 83 SER A O 1
ATOM 632 N N . ARG A 1 84 ? -0.109 13.676 -9.308 1.00 98.19 84 ARG A N 1
ATOM 633 C CA . ARG A 1 84 ? -0.207 14.296 -7.977 1.00 98.19 84 ARG A CA 1
ATOM 634 C C . ARG A 1 84 ? -1.605 14.164 -7.375 1.00 98.19 84 ARG A C 1
ATOM 636 O O . ARG A 1 84 ? -1.733 13.667 -6.260 1.00 98.19 84 ARG A O 1
ATOM 643 N N . GLU A 1 85 ? -2.643 14.521 -8.126 1.00 98.19 85 GLU A N 1
ATOM 644 C CA . GLU A 1 85 ? -4.040 14.372 -7.697 1.00 98.19 85 GLU A CA 1
ATOM 645 C C . GLU A 1 85 ? -4.385 12.906 -7.397 1.00 98.19 85 GLU A C 1
ATOM 647 O O . GLU A 1 85 ? -5.017 12.604 -6.385 1.00 98.19 85 GLU A O 1
ATOM 652 N N . ASN A 1 86 ? -3.926 11.964 -8.227 1.00 98.44 86 ASN A N 1
ATOM 653 C CA . ASN A 1 86 ? -4.130 10.538 -7.983 1.00 98.44 86 ASN A CA 1
ATOM 654 C C . ASN A 1 86 ? -3.350 10.023 -6.764 1.00 98.44 86 ASN A C 1
ATOM 656 O O . ASN A 1 86 ? -3.877 9.174 -6.047 1.00 98.44 86 ASN A O 1
ATOM 660 N N . MET A 1 87 ? -2.151 10.543 -6.478 1.00 98.62 87 MET A N 1
ATOM 661 C CA . MET A 1 87 ? -1.427 10.232 -5.238 1.00 98.62 87 MET A CA 1
ATOM 662 C C . MET A 1 87 ? -2.208 10.705 -4.006 1.00 98.62 87 MET A C 1
ATOM 664 O O . MET A 1 87 ? -2.430 9.924 -3.082 1.00 98.62 87 MET A O 1
ATOM 668 N N . GLU A 1 88 ? -2.692 11.948 -4.003 1.00 98.50 88 GLU A N 1
ATOM 669 C CA . GLU A 1 88 ? -3.504 12.488 -2.904 1.00 98.50 88 GLU A CA 1
ATOM 670 C C . GLU A 1 88 ? -4.814 11.701 -2.724 1.00 98.50 88 GLU A C 1
ATOM 672 O O . GLU A 1 88 ? -5.159 11.316 -1.602 1.00 98.50 88 GLU A O 1
ATOM 677 N N . ARG A 1 89 ? -5.499 11.363 -3.828 1.00 98.56 89 ARG A N 1
ATOM 678 C CA . ARG A 1 89 ? -6.682 10.484 -3.823 1.00 98.56 89 ARG A CA 1
ATOM 679 C C . ARG A 1 89 ? -6.365 9.093 -3.274 1.00 98.56 89 ARG A C 1
ATOM 681 O O . ARG A 1 89 ? -7.156 8.579 -2.489 1.00 98.56 89 ARG A O 1
ATOM 688 N N . ALA A 1 90 ? -5.239 8.482 -3.650 1.00 98.75 90 ALA A N 1
ATOM 689 C CA . ALA A 1 90 ? -4.825 7.169 -3.151 1.00 98.75 90 ALA A CA 1
ATOM 690 C C . ALA A 1 90 ? -4.564 7.201 -1.638 1.00 98.75 90 ALA A C 1
ATOM 692 O O . ALA A 1 90 ? -5.081 6.355 -0.906 1.00 98.75 90 ALA A O 1
ATOM 693 N N . VAL A 1 91 ? -3.827 8.210 -1.162 1.00 98.81 91 VAL A N 1
ATOM 694 C CA . VAL A 1 91 ? -3.542 8.425 0.265 1.00 98.81 91 VAL A CA 1
ATOM 695 C C . VAL A 1 91 ? -4.837 8.578 1.066 1.00 98.81 91 VAL A C 1
ATOM 697 O O . VAL A 1 91 ? -5.028 7.881 2.063 1.00 98.81 91 VAL A O 1
ATOM 700 N N . GLU A 1 92 ? -5.754 9.435 0.610 1.00 98.44 92 GLU A N 1
ATOM 701 C CA . GLU A 1 92 ? -7.059 9.634 1.249 1.00 98.44 92 GLU A CA 1
ATOM 702 C C . GLU A 1 92 ? -7.910 8.355 1.224 1.00 98.44 92 GLU A C 1
ATOM 704 O O . GLU A 1 92 ? -8.512 7.986 2.234 1.00 98.44 92 GLU A O 1
ATOM 709 N N . ARG A 1 93 ? -7.938 7.635 0.094 1.00 98.44 93 ARG A N 1
ATOM 710 C CA . ARG A 1 93 ? -8.758 6.428 -0.069 1.00 98.44 93 ARG A CA 1
ATOM 711 C C . ARG A 1 93 ? -8.326 5.313 0.875 1.00 98.44 93 ARG A C 1
ATOM 713 O O . ARG A 1 93 ? -9.183 4.746 1.556 1.00 98.44 93 ARG A O 1
ATOM 720 N N . VAL A 1 94 ? -7.021 5.047 0.975 1.00 98.62 94 VAL A N 1
ATOM 721 C CA . VAL A 1 94 ? -6.501 4.035 1.906 1.00 98.62 94 VAL A CA 1
ATOM 722 C C . VAL A 1 94 ? -6.680 4.486 3.354 1.00 98.62 94 VAL A C 1
ATOM 724 O O . VAL A 1 94 ? -7.175 3.699 4.160 1.00 98.62 94 VAL A O 1
ATOM 727 N N . ALA A 1 95 ? -6.374 5.746 3.689 1.00 97.94 95 ALA A N 1
ATOM 728 C CA . ALA A 1 95 ? -6.583 6.264 5.043 1.00 97.94 95 ALA A CA 1
ATOM 729 C C . ALA A 1 95 ? -8.051 6.112 5.490 1.00 97.94 95 ALA A C 1
ATOM 731 O O . ALA A 1 95 ? -8.329 5.648 6.598 1.00 97.94 95 ALA A O 1
ATOM 732 N N . ARG A 1 96 ? -9.004 6.401 4.594 1.00 97.62 96 ARG A N 1
ATOM 733 C CA . ARG A 1 96 ? -10.435 6.180 4.826 1.00 97.62 96 ARG A CA 1
ATOM 734 C C . ARG A 1 96 ? -10.773 4.705 5.040 1.00 97.62 96 ARG A C 1
ATOM 736 O O . ARG A 1 96 ? -11.501 4.412 5.983 1.00 97.62 96 ARG A O 1
ATOM 743 N N . THR A 1 97 ? -10.243 3.794 4.217 1.00 97.94 97 THR A N 1
ATOM 744 C CA . THR A 1 97 ? -10.424 2.336 4.374 1.00 97.94 97 THR A CA 1
ATOM 745 C C . THR A 1 97 ? -9.945 1.845 5.745 1.00 97.94 97 THR A C 1
ATOM 747 O O . THR A 1 97 ? -10.690 1.130 6.414 1.00 97.94 97 THR A O 1
ATOM 750 N N . ILE A 1 98 ? -8.768 2.277 6.215 1.00 97.44 98 ILE A N 1
ATOM 751 C CA . ILE A 1 98 ? -8.267 1.905 7.550 1.00 97.44 98 ILE A CA 1
ATOM 752 C C . ILE A 1 98 ? -9.173 2.471 8.659 1.00 97.44 98 ILE A C 1
ATOM 754 O O . ILE A 1 98 ? -9.555 1.746 9.578 1.00 97.44 98 ILE A O 1
ATOM 758 N N . ASN A 1 99 ? -9.603 3.733 8.542 1.00 94.69 99 ASN A N 1
ATOM 759 C CA . ASN A 1 99 ? -10.472 4.394 9.527 1.00 94.69 99 ASN A CA 1
ATOM 760 C C . ASN A 1 99 ? -11.885 3.781 9.649 1.00 94.69 99 ASN A C 1
ATOM 762 O O . ASN A 1 99 ? -12.545 3.981 10.672 1.00 94.69 99 ASN A O 1
ATOM 766 N N . ILE A 1 100 ? -12.350 3.027 8.644 1.00 95.19 100 ILE A N 1
ATOM 767 C CA . ILE A 1 100 ? -13.602 2.241 8.684 1.00 95.19 100 ILE A CA 1
ATOM 768 C C . ILE A 1 100 ? -13.362 0.740 8.944 1.00 95.19 100 ILE A C 1
ATOM 770 O O . ILE A 1 100 ? -14.230 -0.092 8.670 1.00 95.19 100 ILE A O 1
ATOM 774 N N . GLY A 1 101 ? -12.179 0.371 9.447 1.00 93.12 101 GLY A N 1
ATOM 775 C CA . GLY A 1 101 ? -11.840 -1.005 9.821 1.00 93.12 101 GLY A CA 1
ATOM 776 C C . GLY A 1 101 ? -11.691 -1.981 8.647 1.00 93.12 101 GLY A C 1
ATOM 777 O O . GLY A 1 101 ? -11.827 -3.192 8.847 1.00 93.12 101 GLY A O 1
ATOM 778 N N . GLY A 1 102 ? -11.465 -1.468 7.435 1.00 97.31 102 GLY A N 1
ATOM 779 C CA . GLY A 1 102 ? -11.027 -2.245 6.274 1.00 97.31 102 GLY A CA 1
ATOM 780 C C . GLY A 1 102 ? -9.501 -2.345 6.211 1.00 97.31 102 GLY A C 1
ATOM 781 O O . GLY A 1 102 ? -8.792 -1.819 7.070 1.00 97.31 102 GLY A O 1
ATOM 782 N N . LYS A 1 103 ? -8.988 -3.017 5.179 1.00 98.31 103 LYS A N 1
ATOM 783 C CA . LYS A 1 103 ? -7.544 -3.184 4.934 1.00 98.31 103 LYS A CA 1
ATOM 784 C C . LYS A 1 103 ? -7.157 -2.884 3.485 1.00 98.31 103 LYS A C 1
ATOM 786 O O . LYS A 1 103 ? -7.997 -2.907 2.585 1.00 98.31 103 LYS A O 1
ATOM 791 N N . LEU A 1 104 ? -5.867 -2.647 3.264 1.00 98.75 104 LEU A N 1
ATOM 792 C CA . LEU A 1 104 ? -5.267 -2.585 1.932 1.00 98.75 104 LEU A CA 1
ATOM 793 C C . LEU A 1 104 ? -4.887 -4.000 1.465 1.00 98.75 104 LEU A C 1
ATOM 795 O O . LEU A 1 104 ? -4.008 -4.637 2.046 1.00 98.75 104 LEU A O 1
ATOM 799 N N . VAL 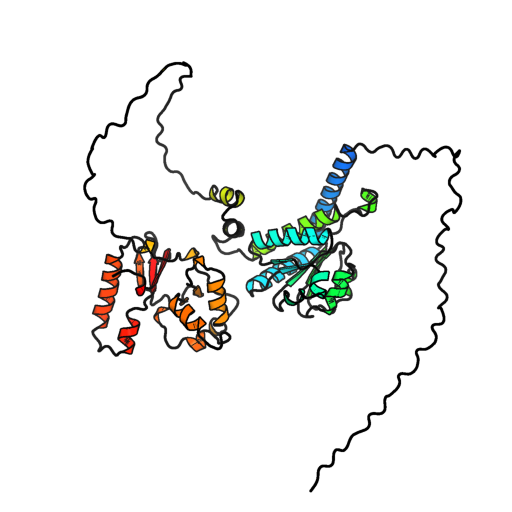A 1 105 ? -5.541 -4.501 0.420 1.00 98.75 105 VAL A N 1
ATOM 800 C CA . VAL A 1 105 ? -5.244 -5.809 -0.180 1.00 98.75 105 VAL A CA 1
ATOM 801 C C . VAL A 1 105 ? -4.296 -5.597 -1.357 1.00 98.75 105 VAL A C 1
ATOM 803 O O . VAL A 1 105 ? -4.689 -5.044 -2.382 1.00 98.75 105 VAL A O 1
ATOM 806 N N . ILE A 1 106 ? -3.033 -5.991 -1.200 1.00 98.75 106 ILE A N 1
ATOM 807 C CA . ILE A 1 106 ? -1.992 -5.795 -2.217 1.00 98.75 106 ILE A CA 1
ATOM 808 C C . ILE A 1 106 ? -1.888 -7.053 -3.084 1.00 98.75 106 ILE A C 1
ATOM 810 O O . ILE A 1 106 ? -1.708 -8.154 -2.566 1.00 98.75 106 ILE A O 1
ATOM 814 N N . CYS A 1 107 ? -1.974 -6.879 -4.401 1.00 98.12 107 CYS A N 1
ATOM 815 C CA . CYS A 1 107 ? -2.040 -7.956 -5.385 1.00 98.12 107 CYS A CA 1
ATOM 816 C C . CY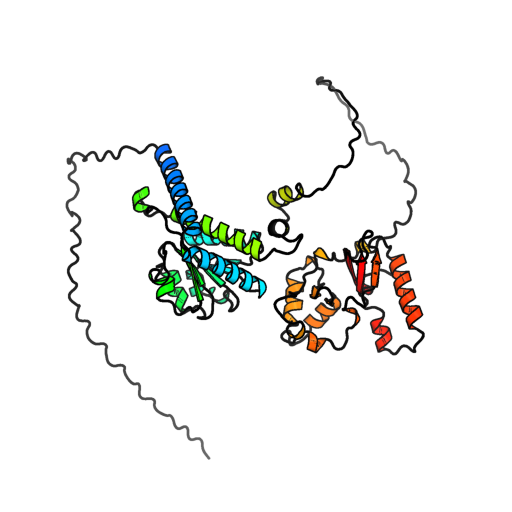S A 1 107 ? -1.003 -7.751 -6.501 1.00 98.12 107 CYS A C 1
ATOM 818 O O . CYS A 1 107 ? -0.860 -6.657 -7.050 1.00 98.12 107 CYS A O 1
ATOM 820 N N . GLY A 1 108 ? -0.317 -8.822 -6.899 1.00 97.62 108 GLY A N 1
ATOM 821 C CA . GLY A 1 108 ? 0.633 -8.813 -8.013 1.00 97.62 108 GLY A CA 1
ATOM 822 C C . GLY A 1 108 ? 1.211 -10.202 -8.280 1.00 97.62 108 GLY A C 1
ATOM 823 O O . GLY A 1 108 ? 1.093 -11.092 -7.441 1.00 97.62 108 GLY A O 1
ATOM 824 N N . VAL A 1 109 ? 1.851 -10.386 -9.437 1.00 97.06 109 VAL A N 1
ATOM 825 C CA . VAL A 1 109 ? 2.498 -11.654 -9.833 1.00 97.06 109 VAL A CA 1
ATOM 826 C C . VAL A 1 109 ? 4.009 -11.491 -9.983 1.00 97.06 109 VAL A C 1
ATOM 828 O O . VAL A 1 109 ? 4.511 -10.385 -10.206 1.00 97.06 109 VAL A O 1
ATOM 831 N N . GLY A 1 110 ? 4.751 -12.595 -9.872 1.00 96.44 110 GLY A N 1
ATOM 832 C CA . GLY A 1 110 ? 6.196 -12.622 -10.111 1.00 96.44 110 GLY A CA 1
ATOM 833 C C . GLY A 1 110 ? 6.963 -11.581 -9.285 1.00 96.44 110 GLY A C 1
ATOM 834 O O . GLY A 1 110 ? 6.765 -11.457 -8.076 1.00 96.44 110 GLY A O 1
ATOM 835 N N . LYS A 1 111 ? 7.844 -10.809 -9.937 1.00 97.19 111 LYS A N 1
ATOM 836 C CA . LYS A 1 111 ? 8.642 -9.768 -9.264 1.00 97.19 111 LYS A CA 1
ATOM 837 C C . LYS A 1 111 ? 7.774 -8.639 -8.693 1.00 97.19 111 LYS A C 1
ATOM 839 O O . LYS A 1 111 ? 8.020 -8.216 -7.568 1.00 97.19 111 LYS A O 1
ATOM 844 N N . SER A 1 112 ? 6.716 -8.219 -9.393 1.00 97.31 112 SER A N 1
ATOM 845 C CA . SER A 1 112 ? 5.743 -7.245 -8.871 1.00 97.31 112 SER A CA 1
ATOM 846 C C . SER A 1 112 ? 5.005 -7.770 -7.634 1.00 97.31 112 SER A C 1
ATOM 848 O O . SER A 1 112 ? 4.784 -7.014 -6.692 1.00 97.31 112 SER A O 1
ATOM 850 N N . GLY A 1 113 ? 4.707 -9.073 -7.586 1.00 98.06 113 GLY A N 1
ATOM 851 C CA . GLY A 1 113 ? 4.192 -9.748 -6.390 1.00 98.06 113 GLY A CA 1
ATOM 852 C C . GLY A 1 113 ? 5.162 -9.670 -5.206 1.00 98.06 113 GLY A C 1
ATOM 853 O O . GLY A 1 113 ? 4.749 -9.326 -4.104 1.00 98.06 113 GLY A O 1
ATOM 854 N N . LYS A 1 114 ? 6.468 -9.873 -5.433 1.00 98.50 114 LYS A N 1
ATOM 855 C CA . LYS A 1 114 ? 7.499 -9.733 -4.384 1.00 98.50 114 LYS A CA 1
ATOM 856 C C . LYS A 1 114 ? 7.683 -8.300 -3.880 1.00 98.50 114 LYS A C 1
ATOM 858 O O . LYS A 1 114 ? 7.880 -8.109 -2.681 1.00 98.50 114 LYS A O 1
ATOM 863 N N . ILE A 1 115 ? 7.537 -7.294 -4.746 1.00 98.62 115 ILE A N 1
ATOM 864 C CA . ILE A 1 115 ? 7.418 -5.898 -4.294 1.00 98.62 115 ILE A CA 1
ATOM 865 C C . ILE A 1 115 ? 6.151 -5.721 -3.443 1.00 98.62 115 ILE A C 1
ATOM 867 O O . ILE A 1 115 ? 6.218 -5.114 -2.379 1.00 98.62 115 ILE A O 1
ATOM 871 N N . GLY A 1 116 ? 5.026 -6.324 -3.839 1.00 98.62 116 GLY A N 1
ATOM 872 C CA . GLY A 1 116 ? 3.791 -6.342 -3.050 1.00 98.62 116 GLY A CA 1
ATOM 873 C C . GLY A 1 116 ? 3.960 -6.933 -1.647 1.00 98.62 116 GLY A C 1
ATOM 874 O O . GLY A 1 116 ? 3.557 -6.301 -0.676 1.00 98.62 116 GLY A O 1
ATOM 875 N N . GLU A 1 117 ? 4.617 -8.088 -1.514 1.00 98.56 117 GLU A N 1
ATOM 876 C CA . GLU A 1 117 ? 4.937 -8.712 -0.219 1.00 98.56 117 GLU A CA 1
ATOM 877 C C . GLU A 1 117 ? 5.781 -7.784 0.683 1.00 98.56 117 GLU A C 1
ATOM 879 O O . GLU A 1 117 ? 5.451 -7.594 1.857 1.00 98.56 117 GLU A O 1
ATOM 884 N N . LYS A 1 118 ? 6.822 -7.132 0.134 1.00 98.44 118 LYS A N 1
ATOM 885 C CA . LYS A 1 118 ? 7.628 -6.119 0.853 1.00 98.44 118 LYS A CA 1
ATOM 886 C C . LYS A 1 118 ? 6.748 -4.941 1.294 1.00 98.44 118 LYS A C 1
ATOM 888 O O . LYS A 1 118 ? 6.832 -4.489 2.440 1.00 98.44 118 LYS A O 1
ATOM 893 N N . LEU A 1 119 ? 5.890 -4.438 0.409 1.00 98.69 119 LEU A N 1
ATOM 894 C CA . LEU A 1 119 ? 5.002 -3.318 0.719 1.00 98.69 119 LEU A CA 1
ATOM 895 C C . LEU A 1 119 ? 3.980 -3.675 1.801 1.00 98.69 119 LEU A C 1
ATOM 897 O O . LEU A 1 119 ? 3.755 -2.849 2.675 1.00 98.69 119 LEU A O 1
ATOM 901 N N . VAL A 1 120 ? 3.446 -4.899 1.844 1.00 98.69 120 VAL A N 1
ATOM 902 C CA . VAL A 1 120 ? 2.581 -5.363 2.948 1.00 98.69 120 VAL A CA 1
ATOM 903 C C . VAL A 1 120 ? 3.314 -5.321 4.290 1.00 98.69 120 VAL A C 1
ATOM 905 O O . VAL A 1 120 ? 2.761 -4.833 5.275 1.00 98.69 120 VAL A O 1
ATOM 908 N N . ALA A 1 121 ? 4.572 -5.770 4.345 1.00 97.56 121 ALA A N 1
ATOM 909 C CA . ALA A 1 121 ? 5.379 -5.639 5.559 1.00 97.56 121 ALA A CA 1
ATOM 910 C C . ALA A 1 121 ? 5.572 -4.159 5.948 1.00 97.56 121 ALA A C 1
ATOM 912 O O . ALA A 1 121 ? 5.340 -3.787 7.094 1.00 97.56 121 ALA A O 1
ATOM 913 N N . THR A 1 122 ? 5.897 -3.300 4.978 1.00 97.19 122 THR A N 1
ATOM 914 C CA . THR A 1 122 ? 6.123 -1.855 5.189 1.00 97.19 122 THR A CA 1
ATOM 915 C C . THR A 1 122 ? 4.864 -1.136 5.688 1.00 97.19 122 THR A C 1
ATOM 917 O O . THR A 1 122 ? 4.918 -0.383 6.656 1.00 97.19 122 THR A O 1
ATOM 920 N N . MET A 1 123 ? 3.715 -1.398 5.064 1.00 98.00 123 MET A N 1
ATOM 921 C CA . MET A 1 123 ? 2.413 -0.836 5.428 1.00 98.00 123 MET A CA 1
ATOM 922 C C . MET A 1 123 ? 2.013 -1.260 6.849 1.00 98.00 123 MET A C 1
ATOM 924 O O . MET A 1 123 ? 1.700 -0.405 7.680 1.00 98.00 123 MET A O 1
ATOM 928 N N . ASN A 1 124 ? 2.109 -2.556 7.172 1.00 96.56 124 ASN A N 1
ATOM 929 C CA . ASN A 1 124 ? 1.803 -3.058 8.515 1.00 96.56 124 ASN A CA 1
ATOM 930 C C . ASN A 1 124 ? 2.758 -2.496 9.586 1.00 96.56 124 ASN A C 1
ATOM 932 O O . ASN A 1 124 ? 2.294 -2.118 10.660 1.00 96.56 124 ASN A O 1
ATOM 936 N N . SER A 1 125 ? 4.052 -2.338 9.283 1.00 93.94 125 SER A N 1
ATOM 937 C CA . SER A 1 125 ? 5.027 -1.658 10.155 1.00 93.94 125 SER A CA 1
ATOM 938 C C . SER A 1 125 ? 4.660 -0.199 10.472 1.00 93.94 125 SER A C 1
ATOM 940 O O . SER A 1 125 ? 5.063 0.309 11.515 1.00 93.94 125 SER A O 1
ATOM 942 N N . PHE A 1 126 ? 3.872 0.468 9.622 1.00 94.25 126 PHE A N 1
ATOM 943 C CA . PHE A 1 126 ? 3.312 1.804 9.871 1.00 94.25 126 PHE A CA 1
ATOM 944 C C . PHE A 1 126 ? 1.855 1.784 10.373 1.00 94.25 126 PHE A C 1
ATOM 946 O O . PHE A 1 126 ? 1.186 2.817 10.370 1.00 94.25 126 PHE A O 1
ATOM 953 N N . GLY A 1 127 ? 1.325 0.634 10.802 1.00 92.25 127 GLY A N 1
ATOM 954 C CA . GLY A 1 127 ? -0.056 0.508 11.282 1.00 92.25 127 GLY A CA 1
ATOM 955 C C . GLY A 1 127 ? -1.133 0.617 10.195 1.00 92.25 127 GLY A C 1
ATOM 956 O O . GLY A 1 127 ? -2.308 0.788 10.515 1.00 92.25 127 GLY A O 1
ATOM 957 N N . ILE A 1 128 ? -0.755 0.520 8.919 1.00 97.31 128 ILE A N 1
ATOM 958 C CA . ILE A 1 128 ? -1.675 0.469 7.780 1.00 97.31 128 ILE A CA 1
ATOM 959 C C . ILE A 1 128 ? -2.024 -1.003 7.564 1.00 97.31 128 ILE A C 1
ATOM 961 O O . ILE A 1 128 ? -1.254 -1.746 6.950 1.00 97.31 128 ILE A O 1
ATOM 965 N N . GLN A 1 129 ? -3.168 -1.438 8.104 1.00 97.56 129 GLN A N 1
ATOM 966 C CA . GLN A 1 129 ? -3.569 -2.843 8.034 1.00 97.56 129 GLN A CA 1
ATOM 967 C C . GLN A 1 129 ? -3.635 -3.302 6.574 1.00 97.56 129 GLN A C 1
ATOM 969 O O . GLN A 1 129 ? -4.412 -2.779 5.774 1.00 97.56 129 GLN A O 1
ATOM 974 N N . SER A 1 130 ? -2.811 -4.289 6.231 1.00 98.38 130 SER A N 1
ATOM 975 C CA . SER A 1 130 ? -2.654 -4.765 4.860 1.00 98.38 130 SER A CA 1
ATOM 976 C C . SER A 1 130 ? -2.348 -6.259 4.794 1.00 98.38 130 SER A C 1
ATOM 978 O O . SER A 1 130 ? -1.820 -6.851 5.738 1.00 98.38 130 SER A O 1
ATOM 980 N N . CYS A 1 131 ? -2.686 -6.881 3.669 1.00 98.50 131 CYS A N 1
ATOM 981 C CA . CYS A 1 131 ? -2.357 -8.276 3.382 1.00 98.50 131 CYS A CA 1
ATOM 982 C C . CYS A 1 131 ? -2.005 -8.452 1.904 1.00 98.50 131 CYS A C 1
ATOM 984 O O . CYS A 1 131 ? -2.510 -7.717 1.054 1.00 98.50 131 CYS A O 1
ATOM 986 N N . PHE A 1 132 ? -1.171 -9.445 1.602 1.00 98.69 132 PHE A N 1
ATOM 987 C CA . PHE A 1 132 ? -0.902 -9.845 0.225 1.00 98.69 132 PHE A CA 1
ATOM 988 C C . PHE A 1 132 ? -1.958 -10.855 -0.224 1.00 98.69 132 PHE A C 1
ATOM 990 O O . PHE A 1 132 ? -2.341 -11.723 0.559 1.00 98.69 132 PHE A O 1
ATOM 997 N N . LEU A 1 133 ? -2.409 -10.753 -1.470 1.00 98.31 133 LEU A N 1
ATOM 998 C CA . LEU A 1 133 ? -3.261 -11.743 -2.117 1.00 98.31 133 LEU A CA 1
ATOM 999 C C . LEU A 1 133 ? -2.686 -12.049 -3.502 1.00 98.31 133 LEU A C 1
ATOM 1001 O O . LEU A 1 133 ? -2.627 -11.185 -4.378 1.00 98.31 133 LEU A O 1
ATOM 1005 N N . HIS A 1 134 ? -2.257 -13.292 -3.704 1.00 98.19 134 HIS A N 1
ATOM 1006 C CA . HIS A 1 134 ? -1.810 -13.736 -5.017 1.00 98.19 134 HIS A CA 1
ATOM 1007 C C . HIS A 1 134 ? -3.041 -13.952 -5.918 1.00 98.19 134 HIS A C 1
ATOM 1009 O O . HIS A 1 134 ? -3.971 -14.649 -5.505 1.00 98.19 134 HIS A O 1
ATOM 1015 N N . PRO A 1 135 ? -3.098 -13.379 -7.135 1.00 96.88 135 PRO A N 1
ATOM 1016 C CA . PRO A 1 135 ? -4.327 -13.384 -7.931 1.00 96.88 135 PRO A CA 1
ATOM 1017 C C . PRO A 1 135 ? -4.752 -14.781 -8.397 1.00 96.88 135 PRO A C 1
ATOM 1019 O O . PRO A 1 135 ? -5.946 -15.037 -8.515 1.00 96.88 135 PRO A O 1
ATOM 1022 N N . THR A 1 136 ? -3.807 -15.706 -8.594 1.00 96.44 136 THR A N 1
ATOM 1023 C CA . THR A 1 136 ? -4.123 -17.113 -8.887 1.00 96.44 136 THR A CA 1
ATOM 1024 C C . THR A 1 136 ? -4.827 -17.787 -7.707 1.00 96.44 136 THR A C 1
ATOM 1026 O O . THR A 1 136 ? -5.865 -18.411 -7.897 1.00 96.44 136 THR A O 1
ATOM 1029 N N . GLU A 1 137 ? -4.339 -17.590 -6.478 1.00 96.81 137 GLU A N 1
ATOM 1030 C CA . GLU A 1 137 ? -4.946 -18.184 -5.276 1.00 96.81 137 GLU A CA 1
ATOM 1031 C C . GLU A 1 137 ? -6.311 -17.551 -4.971 1.00 96.81 137 GLU A C 1
ATOM 1033 O O . GLU A 1 137 ? -7.243 -18.237 -4.549 1.00 96.81 137 GLU A O 1
ATOM 1038 N N . ALA A 1 138 ? -6.482 -16.259 -5.287 1.00 97.06 138 ALA A N 1
ATOM 1039 C CA . ALA A 1 138 ? -7.776 -15.586 -5.207 1.00 97.06 138 ALA A CA 1
ATOM 1040 C C . ALA A 1 138 ? -8.849 -16.322 -6.028 1.00 97.06 138 ALA A C 1
ATOM 1042 O O . ALA A 1 138 ? -9.929 -16.616 -5.512 1.00 97.06 138 ALA A O 1
ATOM 1043 N N . LEU A 1 139 ? -8.524 -16.688 -7.274 1.00 94.88 139 LEU A N 1
ATOM 1044 C CA . LEU A 1 139 ? -9.398 -17.449 -8.177 1.00 94.88 139 LEU A CA 1
ATOM 1045 C C . LEU A 1 139 ? -9.658 -18.895 -7.708 1.00 94.88 139 LEU A C 1
ATOM 1047 O O . LEU A 1 139 ? -10.609 -19.521 -8.177 1.00 94.88 139 LEU A O 1
ATOM 1051 N N . HIS A 1 140 ? -8.860 -19.414 -6.770 1.00 96.00 140 HIS A N 1
ATOM 1052 C CA . HIS A 1 140 ? -8.993 -20.760 -6.202 1.00 96.00 140 HIS A CA 1
ATOM 1053 C C . HIS A 1 140 ? -9.565 -20.802 -4.771 1.00 96.00 140 HIS A C 1
ATOM 1055 O O . HIS A 1 140 ? -9.782 -21.891 -4.240 1.00 96.00 140 HIS A O 1
ATOM 1061 N N . GLY A 1 141 ? -9.904 -19.653 -4.178 1.00 93.19 141 GLY A N 1
ATOM 1062 C CA . GLY A 1 141 ? -10.648 -19.572 -2.913 1.00 93.19 141 GLY A CA 1
ATOM 1063 C C . GLY A 1 141 ? -10.371 -18.310 -2.094 1.00 93.19 141 GLY A C 1
ATOM 1064 O O . GLY A 1 141 ? -11.267 -17.811 -1.406 1.00 93.19 141 GLY A O 1
ATOM 1065 N N . ASP A 1 142 ? -9.174 -17.734 -2.222 1.00 96.81 142 ASP A N 1
ATOM 1066 C CA . ASP A 1 142 ? -8.723 -16.632 -1.360 1.00 96.81 142 ASP A CA 1
ATOM 1067 C C . ASP A 1 142 ? -9.387 -15.281 -1.681 1.00 96.81 142 ASP A C 1
ATOM 1069 O O . ASP A 1 142 ? -9.214 -14.306 -0.947 1.00 96.81 142 ASP A O 1
ATOM 1073 N N . LEU A 1 143 ? -10.238 -15.210 -2.714 1.00 95.44 143 LEU A N 1
ATOM 1074 C CA . LEU A 1 143 ? -11.134 -14.071 -2.952 1.00 95.44 143 LEU A CA 1
ATOM 1075 C C . LEU A 1 143 ? -11.978 -13.742 -1.703 1.00 95.44 143 LEU A C 1
ATOM 1077 O O . LEU A 1 143 ? -12.264 -12.574 -1.443 1.00 95.44 143 LEU A O 1
ATOM 1081 N N . GLY A 1 144 ? -12.303 -14.747 -0.878 1.00 94.06 144 GLY A N 1
ATOM 1082 C CA . GLY A 1 144 ? -12.991 -14.570 0.407 1.00 94.06 144 GLY A CA 1
ATOM 1083 C C . GLY A 1 144 ? -12.227 -13.739 1.450 1.00 94.06 144 GLY A C 1
ATOM 1084 O O . GLY A 1 144 ? -12.819 -13.322 2.447 1.00 94.06 144 GLY A O 1
ATOM 1085 N N . MET A 1 145 ? -10.936 -13.446 1.239 1.00 94.75 145 MET A N 1
ATOM 1086 C CA . MET A 1 145 ? -10.200 -12.493 2.075 1.00 94.75 145 MET A CA 1
ATOM 1087 C C . MET A 1 145 ? -10.653 -11.042 1.858 1.00 94.75 145 MET A C 1
ATOM 1089 O O . MET A 1 145 ? -10.477 -10.219 2.761 1.00 94.75 145 MET A O 1
ATOM 1093 N N . ILE A 1 146 ? -11.212 -10.707 0.691 1.00 97.00 146 ILE A N 1
ATOM 1094 C CA . ILE A 1 146 ? -11.621 -9.346 0.322 1.00 97.00 146 ILE A CA 1
ATOM 1095 C C . ILE A 1 146 ? -12.987 -9.002 0.933 1.00 97.00 146 ILE A C 1
ATOM 1097 O O . ILE A 1 146 ? -13.934 -9.785 0.884 1.00 97.00 146 ILE A O 1
ATOM 1101 N N . ARG A 1 147 ? -13.103 -7.795 1.497 1.00 95.81 147 ARG A N 1
ATOM 1102 C CA . ARG A 1 147 ? -14.333 -7.245 2.087 1.00 95.81 147 ARG A CA 1
ATOM 1103 C C . ARG A 1 147 ? -14.750 -5.958 1.382 1.00 95.81 147 ARG A C 1
ATOM 1105 O O . ARG A 1 147 ? -13.924 -5.244 0.831 1.00 95.81 147 ARG A O 1
ATOM 1112 N N . LEU A 1 148 ? -16.036 -5.615 1.467 1.00 94.00 148 LEU A N 1
ATOM 1113 C CA . LEU A 1 148 ? -16.613 -4.432 0.807 1.00 94.00 148 LEU A CA 1
ATOM 1114 C C . LEU A 1 148 ? -16.053 -3.080 1.296 1.00 94.00 148 LEU A C 1
ATOM 1116 O O . LEU A 1 148 ? -16.238 -2.076 0.614 1.00 94.00 148 LEU A O 1
ATOM 1120 N N . ASN A 1 149 ? -15.404 -3.037 2.465 1.00 95.50 149 ASN A N 1
ATOM 1121 C CA . ASN A 1 149 ? -14.764 -1.841 3.028 1.00 95.50 149 ASN A CA 1
ATOM 1122 C C . ASN A 1 149 ? -13.242 -1.767 2.778 1.00 95.50 149 ASN A C 1
ATOM 1124 O O . ASN A 1 149 ? -12.598 -0.803 3.202 1.00 95.50 149 ASN A O 1
ATOM 1128 N N . ASP A 1 150 ? -12.669 -2.761 2.097 1.00 98.00 150 ASP A N 1
ATOM 1129 C CA . ASP A 1 150 ? -11.250 -2.793 1.743 1.00 98.00 150 ASP A CA 1
ATOM 1130 C C . ASP A 1 150 ? -10.932 -1.876 0.547 1.00 98.00 150 ASP A C 1
ATOM 1132 O O . ASP A 1 150 ? -11.819 -1.351 -0.126 1.00 98.00 150 ASP A O 1
ATOM 1136 N N . THR A 1 151 ? -9.641 -1.698 0.274 1.00 98.56 151 THR A N 1
ATOM 1137 C CA . THR A 1 151 ? -9.125 -1.129 -0.980 1.00 98.56 151 THR A CA 1
ATOM 1138 C C . THR A 1 151 ? -8.127 -2.111 -1.579 1.00 98.56 151 THR A C 1
ATOM 1140 O O . THR A 1 151 ? -7.322 -2.672 -0.835 1.00 98.56 151 THR A O 1
ATOM 1143 N N . LEU A 1 152 ? -8.148 -2.321 -2.899 1.00 98.44 152 LEU A N 1
ATOM 1144 C CA . LEU A 1 152 ? -7.097 -3.085 -3.579 1.00 98.44 152 LEU A CA 1
ATOM 1145 C C . LEU A 1 152 ? -5.974 -2.174 -4.065 1.00 98.44 152 LEU A C 1
ATOM 1147 O O . LEU A 1 152 ? -6.217 -1.063 -4.532 1.00 98.44 152 LEU A O 1
ATOM 1151 N N . LEU A 1 153 ? -4.751 -2.697 -4.024 1.00 98.75 153 LEU A N 1
ATOM 1152 C CA . LEU A 1 153 ? -3.591 -2.152 -4.715 1.00 98.75 153 LEU A CA 1
ATOM 1153 C C . LEU A 1 153 ? -3.024 -3.213 -5.660 1.00 98.75 153 LEU A C 1
ATOM 1155 O O . LEU A 1 153 ? -2.408 -4.181 -5.218 1.00 98.75 153 LEU A O 1
ATOM 1159 N N . PHE A 1 154 ? -3.204 -3.016 -6.962 1.00 98.56 154 PHE A N 1
ATOM 1160 C CA . PHE A 1 154 ? -2.543 -3.809 -7.990 1.00 98.56 154 PHE A CA 1
ATOM 1161 C C . PHE A 1 154 ? -1.152 -3.262 -8.301 1.00 98.56 154 PHE A C 1
ATOM 1163 O O . PHE A 1 154 ? -0.972 -2.059 -8.487 1.00 98.56 154 PHE A O 1
ATOM 1170 N N . ILE A 1 155 ? -0.176 -4.158 -8.426 1.00 98.56 155 ILE A N 1
ATOM 1171 C CA . ILE A 1 155 ? 1.170 -3.835 -8.903 1.00 98.56 155 ILE A CA 1
ATOM 1172 C C . ILE A 1 155 ? 1.408 -4.623 -10.190 1.00 98.56 155 ILE A C 1
ATOM 1174 O O . ILE A 1 155 ? 1.564 -5.846 -10.166 1.00 98.56 155 ILE A O 1
ATOM 1178 N N . THR A 1 156 ? 1.423 -3.927 -11.325 1.00 97.75 156 THR A N 1
ATOM 1179 C CA . THR A 1 156 ? 1.701 -4.523 -12.638 1.00 97.75 156 THR A CA 1
ATOM 1180 C C . THR A 1 156 ? 2.353 -3.503 -13.553 1.00 97.75 156 THR A C 1
ATOM 1182 O O . THR A 1 156 ? 1.751 -2.499 -13.917 1.00 97.75 156 THR A O 1
ATOM 1185 N N . PHE A 1 157 ? 3.592 -3.765 -13.967 1.00 97.25 157 PHE A N 1
ATOM 1186 C CA . PHE A 1 157 ? 4.307 -2.850 -14.852 1.00 97.25 157 PHE A CA 1
ATOM 1187 C C . PHE A 1 157 ? 3.576 -2.657 -16.194 1.00 97.25 157 PHE A C 1
ATOM 1189 O O . PHE A 1 157 ? 3.414 -1.524 -16.640 1.00 97.25 157 PHE A O 1
ATOM 1196 N N . SER A 1 158 ? 3.079 -3.734 -16.810 1.00 95.38 158 SER A N 1
ATOM 1197 C CA . SER A 1 158 ? 2.492 -3.703 -18.158 1.00 95.38 158 SER A CA 1
ATOM 1198 C C . SER A 1 158 ? 1.021 -3.286 -18.225 1.00 95.38 158 SER A C 1
ATOM 1200 O O . SER A 1 158 ? 0.509 -3.126 -19.330 1.00 95.38 158 SER A O 1
ATOM 1202 N N . GLY A 1 159 ? 0.307 -3.230 -17.092 1.00 95.31 159 GLY A N 1
ATOM 1203 C CA . GLY A 1 159 ? -1.145 -3.004 -17.075 1.00 95.31 159 GLY A CA 1
ATOM 1204 C C . GLY A 1 159 ? -1.975 -4.092 -17.779 1.00 95.31 159 GLY A C 1
ATOM 1205 O O . GLY A 1 159 ? -3.170 -3.900 -17.991 1.00 95.31 159 GLY A O 1
ATOM 1206 N N . LYS A 1 160 ? -1.352 -5.216 -18.173 1.00 95.56 160 LYS A N 1
ATOM 1207 C CA . LYS A 1 160 ? -1.931 -6.280 -19.021 1.00 95.56 160 LYS A CA 1
ATOM 1208 C C . LYS A 1 160 ? -1.705 -7.692 -18.461 1.00 95.56 160 LYS A C 1
ATOM 1210 O O . LYS A 1 160 ? -1.759 -8.671 -19.197 1.00 95.56 160 LYS A O 1
ATOM 1215 N N . THR A 1 161 ? -1.402 -7.806 -17.167 1.00 96.31 161 THR A N 1
ATOM 1216 C CA . THR A 1 161 ? -1.189 -9.096 -16.492 1.00 96.31 161 THR A CA 1
ATOM 1217 C C . THR A 1 161 ? -2.460 -9.944 -16.531 1.00 96.31 161 THR A C 1
ATOM 1219 O O . THR A 1 161 ? -3.466 -9.565 -15.933 1.00 96.31 161 THR A O 1
ATOM 1222 N N . SER A 1 162 ? -2.394 -11.104 -17.184 1.00 96.50 162 SER A N 1
ATOM 1223 C CA . SER A 1 162 ? -3.505 -12.046 -17.382 1.00 96.50 162 SER A CA 1
ATOM 1224 C C . SER A 1 162 ? -4.267 -12.372 -16.100 1.00 96.50 162 SER A C 1
ATOM 1226 O O . SER A 1 162 ? -5.487 -12.292 -16.064 1.00 96.50 162 SER A O 1
ATOM 1228 N N . GLU A 1 163 ? -3.552 -12.685 -15.028 1.00 97.44 163 GLU A N 1
ATOM 1229 C CA . GLU A 1 163 ? -4.099 -13.128 -13.749 1.00 97.44 163 GLU A CA 1
ATOM 1230 C C . GLU A 1 163 ? -4.863 -12.002 -13.039 1.00 97.44 163 GLU A C 1
ATOM 1232 O O . GLU A 1 163 ? -5.871 -12.256 -12.387 1.00 97.44 163 GLU A O 1
ATOM 1237 N N . LEU A 1 164 ? -4.433 -10.747 -13.213 1.00 96.62 164 LEU A N 1
ATOM 1238 C CA . LEU A 1 164 ? -5.148 -9.577 -12.694 1.00 96.62 164 LEU A CA 1
ATOM 1239 C C . LEU A 1 164 ? -6.375 -9.240 -13.553 1.00 96.62 164 LEU A C 1
ATOM 1241 O O . LEU A 1 164 ? -7.431 -8.926 -13.008 1.00 96.62 164 LEU A O 1
ATOM 1245 N N . LEU A 1 165 ? -6.258 -9.354 -14.881 1.00 96.12 165 LEU A N 1
ATOM 1246 C CA . LEU A 1 165 ? -7.376 -9.160 -15.812 1.00 96.12 165 LEU A CA 1
ATOM 1247 C C . LEU A 1 165 ? -8.481 -10.210 -15.614 1.00 96.12 165 LEU A C 1
ATOM 1249 O O . LEU A 1 165 ? -9.657 -9.871 -15.680 1.00 96.12 165 LEU A O 1
ATOM 1253 N N . VAL A 1 166 ? -8.119 -11.464 -15.326 1.00 96.25 166 VAL A N 1
ATOM 1254 C CA . VAL A 1 166 ? -9.075 -12.538 -15.006 1.00 96.25 166 VAL A CA 1
ATOM 1255 C C . VAL A 1 166 ? -9.664 -12.374 -13.601 1.00 96.25 166 VAL A C 1
ATOM 1257 O O . VAL A 1 166 ? -10.820 -12.725 -13.393 1.00 96.25 166 VAL A O 1
ATOM 1260 N N . LEU A 1 167 ? -8.925 -11.805 -12.641 1.00 95.44 167 LEU A N 1
ATOM 1261 C CA . LEU A 1 167 ? -9.445 -11.521 -11.298 1.00 95.44 167 LEU A CA 1
ATOM 1262 C C . LEU A 1 167 ? -10.488 -10.388 -11.283 1.00 95.44 167 LEU A C 1
ATOM 1264 O O . LEU A 1 167 ? -11.457 -10.472 -10.529 1.00 95.44 167 LEU A O 1
ATOM 1268 N N . LEU A 1 168 ? -10.305 -9.342 -12.098 1.00 94.25 168 LEU A N 1
ATOM 1269 C CA . LEU A 1 168 ? -11.138 -8.128 -12.090 1.00 94.25 168 LEU A CA 1
ATOM 1270 C C . LEU A 1 168 ? -12.663 -8.384 -12.129 1.00 94.25 168 LEU A C 1
ATOM 1272 O O . LEU A 1 168 ? -13.345 -7.847 -11.256 1.00 94.25 168 LEU A O 1
ATOM 1276 N N . PRO A 1 169 ? -13.224 -9.212 -13.040 1.00 94.25 169 PRO A N 1
ATOM 1277 C CA . PRO A 1 169 ? -14.668 -9.480 -13.101 1.00 94.25 169 PRO A CA 1
ATOM 1278 C C . PRO A 1 169 ? -15.258 -10.176 -11.866 1.00 94.25 169 PRO A C 1
ATOM 1280 O O . PRO A 1 169 ? -16.476 -10.213 -11.705 1.00 94.25 169 PRO A O 1
ATOM 1283 N N . HIS A 1 170 ? -14.418 -10.752 -11.001 1.00 94.81 170 HIS A N 1
ATOM 1284 C CA . HIS A 1 170 ? -14.845 -11.398 -9.759 1.00 94.81 170 HIS A CA 1
ATOM 1285 C C . HIS A 1 170 ? -14.833 -10.446 -8.552 1.00 94.81 170 HIS A C 1
ATOM 1287 O O . HIS A 1 170 ? -15.276 -10.825 -7.466 1.00 94.81 170 HIS A O 1
ATOM 1293 N N . LEU A 1 171 ? -14.352 -9.210 -8.720 1.00 94.75 171 LEU A N 1
ATOM 1294 C CA . LEU A 1 171 ? -14.340 -8.198 -7.669 1.00 94.75 171 LEU A CA 1
ATOM 1295 C C . LEU A 1 171 ? -15.665 -7.414 -7.615 1.00 94.75 171 LEU A C 1
ATOM 1297 O O . LEU A 1 171 ? -16.272 -7.146 -8.652 1.00 94.75 171 LEU A O 1
ATOM 1301 N N . PRO A 1 172 ? -16.120 -6.980 -6.423 1.00 91.69 172 PRO A N 1
ATOM 1302 C CA . PRO A 1 172 ? -17.278 -6.098 -6.305 1.00 91.69 172 PRO A CA 1
ATOM 1303 C C . PRO A 1 172 ? -17.051 -4.764 -7.053 1.00 91.69 172 PRO A C 1
ATOM 1305 O O . PRO A 1 172 ? -16.094 -4.063 -6.726 1.00 91.69 172 PRO A O 1
ATOM 1308 N N . PRO A 1 173 ? -17.945 -4.322 -7.965 1.00 92.56 173 PRO A N 1
ATOM 1309 C CA . PRO A 1 173 ? -17.765 -3.081 -8.745 1.00 92.56 173 PRO A CA 1
ATOM 1310 C C . PRO A 1 173 ? -17.655 -1.779 -7.932 1.00 92.56 173 PRO A C 1
ATOM 1312 O O . PRO A 1 173 ? -17.255 -0.735 -8.449 1.00 92.56 173 PRO A O 1
ATOM 1315 N N . THR A 1 174 ? -18.052 -1.818 -6.658 1.00 91.94 174 THR A N 1
ATOM 1316 C CA . THR A 1 174 ? -17.961 -0.706 -5.697 1.00 91.94 174 THR A CA 1
ATOM 1317 C C . THR A 1 174 ? -16.622 -0.637 -4.962 1.00 91.94 174 THR A C 1
ATOM 1319 O O . THR A 1 174 ? -16.397 0.309 -4.206 1.00 91.94 174 THR A O 1
ATOM 1322 N N . LEU A 1 175 ? -15.776 -1.657 -5.109 1.00 95.12 175 LEU A N 1
ATOM 1323 C CA . LEU A 1 175 ? -14.526 -1.791 -4.378 1.00 95.12 175 LEU A CA 1
ATOM 1324 C C . LEU A 1 175 ? -13.448 -0.917 -5.042 1.00 95.12 175 LEU A C 1
ATOM 1326 O O . LEU A 1 175 ? -13.190 -1.096 -6.232 1.00 95.12 175 LEU A O 1
ATOM 1330 N N . PRO A 1 176 ? -12.827 0.035 -4.325 1.00 97.19 176 PRO A N 1
ATOM 1331 C CA . PRO A 1 176 ? -11.792 0.880 -4.907 1.00 97.19 176 PRO A CA 1
ATOM 1332 C C . PRO A 1 176 ? -10.547 0.084 -5.294 1.00 97.19 176 PRO A C 1
ATOM 1334 O O . PRO A 1 176 ? -10.059 -0.757 -4.531 1.00 97.19 176 PRO A O 1
ATOM 1337 N N . VAL A 1 177 ? -10.008 0.417 -6.464 1.00 98.00 177 VAL A N 1
ATOM 1338 C CA . VAL A 1 177 ? -8.796 -0.182 -7.025 1.00 98.00 177 VAL A CA 1
ATOM 1339 C C . VAL A 1 177 ? -7.764 0.907 -7.291 1.00 98.00 177 VAL A C 1
ATOM 1341 O O . VAL A 1 177 ? -7.972 1.810 -8.099 1.00 98.00 177 VAL A O 1
ATOM 1344 N N . ILE A 1 178 ? -6.615 0.791 -6.639 1.00 98.69 178 ILE A N 1
ATOM 1345 C CA . ILE A 1 178 ? -5.408 1.559 -6.938 1.00 98.69 178 ILE A CA 1
ATOM 1346 C C . ILE A 1 178 ? -4.502 0.668 -7.796 1.00 98.69 178 ILE A C 1
ATOM 1348 O O . ILE A 1 178 ? -4.384 -0.525 -7.522 1.00 98.69 178 ILE A O 1
ATOM 1352 N N . ALA A 1 179 ? -3.846 1.213 -8.820 1.00 98.50 179 ALA A N 1
ATOM 1353 C CA . ALA A 1 179 ? -2.902 0.462 -9.647 1.00 98.50 179 ALA A CA 1
ATOM 1354 C C . ALA A 1 179 ? -1.579 1.215 -9.836 1.00 98.50 179 ALA A C 1
ATOM 1356 O O . ALA A 1 179 ? -1.566 2.332 -10.351 1.00 98.50 179 ALA A O 1
ATOM 1357 N N . ILE A 1 180 ? -0.466 0.574 -9.467 1.00 98.75 180 ILE A N 1
ATOM 1358 C CA . ILE A 1 180 ? 0.901 1.003 -9.792 1.00 98.75 180 ILE A CA 1
ATOM 1359 C C . ILE A 1 180 ? 1.307 0.332 -11.107 1.00 98.75 180 ILE A C 1
ATOM 1361 O O . ILE A 1 180 ? 1.432 -0.896 -11.160 1.00 98.75 180 ILE A O 1
ATOM 1365 N N . THR A 1 181 ? 1.490 1.128 -12.168 1.00 98.31 181 THR A N 1
ATOM 1366 C CA . THR A 1 181 ? 1.797 0.632 -13.527 1.00 98.31 181 THR A CA 1
ATOM 1367 C C . THR A 1 181 ? 2.686 1.596 -14.315 1.00 98.31 181 THR A C 1
ATOM 1369 O O . THR A 1 181 ? 2.776 2.766 -13.961 1.00 98.31 181 THR A O 1
ATOM 1372 N N . SER A 1 182 ? 3.290 1.159 -15.425 1.00 97.62 182 SER A N 1
ATOM 1373 C CA . SER A 1 182 ? 4.051 2.054 -16.322 1.00 97.62 182 SER A CA 1
ATOM 1374 C C . SER A 1 182 ? 3.195 3.067 -17.097 1.00 97.62 182 SER A C 1
ATOM 1376 O O . SER A 1 182 ? 3.735 3.974 -17.727 1.00 97.62 182 SER A O 1
ATOM 1378 N N . HIS A 1 183 ? 1.867 2.942 -17.067 1.00 98.12 183 HIS A N 1
ATOM 1379 C CA . HIS A 1 183 ? 0.976 3.830 -17.802 1.00 98.12 183 HIS A CA 1
ATOM 1380 C C . HIS A 1 183 ? 0.863 5.206 -17.142 1.00 98.12 183 HIS A C 1
ATOM 1382 O O . HIS A 1 183 ? 0.703 5.314 -15.930 1.00 98.12 183 HIS A O 1
ATOM 1388 N N . MET A 1 184 ? 0.852 6.254 -17.970 1.00 97.50 184 MET A N 1
ATOM 1389 C CA . MET A 1 184 ? 0.588 7.634 -17.538 1.00 97.50 184 MET A CA 1
ATOM 1390 C C . MET A 1 184 ? -0.908 7.978 -17.484 1.00 97.50 184 MET A C 1
ATOM 1392 O O . MET A 1 184 ? -1.281 8.966 -16.864 1.00 97.50 184 MET A O 1
ATOM 1396 N N . GLN A 1 185 ? -1.766 7.207 -18.163 1.00 95.81 185 GLN A N 1
ATOM 1397 C CA . GLN A 1 185 ? -3.197 7.500 -18.315 1.00 95.81 185 GLN A CA 1
ATOM 1398 C C . GLN A 1 185 ? -4.047 6.234 -18.125 1.00 95.81 185 GLN A C 1
ATOM 1400 O O . GLN A 1 185 ? -3.698 5.205 -18.721 1.00 95.81 185 GLN A O 1
ATOM 1405 N N . PRO A 1 186 ? -5.173 6.281 -17.374 1.00 94.12 186 PRO A N 1
ATOM 1406 C CA . PRO A 1 186 ? -6.019 5.106 -17.131 1.00 94.12 186 PRO A CA 1
ATOM 1407 C C . PRO A 1 186 ? -6.530 4.454 -18.418 1.00 94.12 186 PRO A C 1
ATOM 1409 O O . PRO A 1 186 ? -6.515 3.235 -18.532 1.00 94.12 186 PRO A O 1
ATOM 1412 N N . SER A 1 187 ? -6.874 5.260 -19.426 1.00 94.25 187 SER A N 1
ATOM 1413 C CA . SER A 1 187 ? -7.355 4.811 -20.742 1.00 94.25 187 SER A CA 1
ATOM 1414 C C . SER A 1 187 ? -6.342 4.001 -21.559 1.00 94.25 187 SER A C 1
ATOM 1416 O O . SER A 1 187 ? -6.730 3.331 -22.509 1.00 94.25 187 SER A O 1
ATOM 1418 N N . SER A 1 188 ? -5.050 4.054 -21.216 1.00 94.88 188 SER A N 1
ATOM 1419 C CA . SER A 1 188 ? -4.008 3.248 -21.871 1.00 94.88 188 SER A CA 1
ATOM 1420 C C . SER A 1 188 ? -3.718 1.926 -21.148 1.00 94.88 188 SER A C 1
ATOM 1422 O O . SER A 1 188 ? -3.059 1.052 -21.713 1.00 94.88 188 SER A O 1
ATOM 1424 N N . CYS A 1 189 ? -4.196 1.783 -19.908 1.00 96.12 189 CYS A N 1
ATOM 1425 C CA . CYS A 1 189 ? -3.951 0.642 -19.037 1.00 96.12 189 CYS A CA 1
ATOM 1426 C C . CYS A 1 189 ? -5.142 -0.320 -19.101 1.00 96.12 189 CYS A C 1
ATOM 1428 O O . CYS A 1 189 ? -6.194 -0.010 -18.548 1.00 96.12 189 CYS A O 1
ATOM 1430 N N . ALA A 1 190 ? -4.977 -1.491 -19.726 1.00 94.94 190 ALA A N 1
ATOM 1431 C CA . ALA A 1 190 ? -6.077 -2.448 -19.930 1.00 94.94 190 ALA A CA 1
ATOM 1432 C C . ALA A 1 190 ? -6.754 -2.885 -18.616 1.00 94.94 190 ALA A C 1
ATOM 1434 O O . ALA A 1 190 ? -7.965 -3.072 -18.568 1.00 94.94 190 ALA A O 1
ATOM 1435 N N . LEU A 1 191 ? -5.979 -2.974 -17.527 1.00 94.75 191 LEU A N 1
ATOM 1436 C CA . LEU A 1 191 ? -6.472 -3.236 -16.171 1.00 94.75 191 LEU A CA 1
ATOM 1437 C C . LEU A 1 191 ? -7.515 -2.211 -15.683 1.00 94.75 191 LEU A C 1
ATOM 1439 O O . LEU A 1 191 ? -8.317 -2.529 -14.813 1.00 94.75 191 LEU A O 1
ATOM 1443 N N . LEU A 1 192 ? -7.478 -0.976 -16.189 1.00 94.44 192 LEU A N 1
ATOM 1444 C CA . LEU A 1 192 ? -8.356 0.112 -15.753 1.00 94.44 192 LEU A CA 1
ATOM 1445 C C . LEU A 1 192 ? -9.376 0.509 -16.827 1.00 94.44 192 LEU A C 1
ATOM 1447 O O . LEU A 1 192 ? -10.514 0.812 -16.476 1.00 94.44 192 LEU A O 1
ATOM 1451 N N . SER A 1 193 ? -8.991 0.503 -18.110 1.00 90.56 193 SER A N 1
ATOM 1452 C CA . SER A 1 193 ? -9.856 0.914 -19.226 1.00 90.56 193 SER A CA 1
ATOM 1453 C C . SER A 1 193 ? -11.044 -0.020 -19.442 1.00 90.56 193 SER A C 1
ATOM 1455 O O . SER A 1 193 ? -12.131 0.450 -19.768 1.00 90.56 193 SER A O 1
ATOM 1457 N N . ASP A 1 194 ? -10.839 -1.321 -19.223 1.00 78.12 194 ASP A N 1
ATOM 1458 C CA . ASP A 1 194 ? -11.794 -2.375 -19.578 1.00 78.12 194 ASP A CA 1
ATOM 1459 C C . ASP A 1 194 ? -12.469 -2.967 -18.320 1.00 78.12 194 ASP A C 1
ATOM 1461 O O . ASP A 1 194 ? -13.001 -4.076 -18.346 1.00 78.12 194 ASP A O 1
ATOM 1465 N N . SER A 1 195 ? -12.413 -2.247 -17.191 1.00 80.62 195 SER A N 1
ATOM 1466 C CA . SER A 1 195 ? -12.922 -2.709 -15.896 1.00 80.62 195 SER A CA 1
ATOM 1467 C C . SER A 1 195 ? -14.285 -2.100 -15.545 1.00 80.62 195 SER A C 1
ATOM 1469 O O . SER A 1 195 ? -14.476 -0.891 -15.641 1.00 80.62 195 SER A O 1
ATOM 1471 N N . ASP A 1 196 ? -15.207 -2.919 -15.027 1.00 87.44 196 ASP A N 1
ATOM 1472 C CA . ASP A 1 196 ? -16.489 -2.462 -14.456 1.00 87.44 196 ASP A CA 1
ATOM 1473 C C . ASP A 1 196 ? -16.331 -1.753 -13.085 1.00 87.44 196 ASP A C 1
ATOM 1475 O O . ASP A 1 196 ? -17.316 -1.382 -12.436 1.00 87.44 196 ASP A O 1
ATOM 1479 N N . ILE A 1 197 ? -15.091 -1.577 -12.609 1.00 89.69 197 ILE A N 1
ATOM 1480 C CA . ILE A 1 197 ? -14.774 -0.951 -11.323 1.00 89.69 197 ILE A CA 1
ATOM 1481 C C . ILE A 1 197 ? -15.009 0.559 -11.401 1.00 89.69 197 ILE A C 1
ATOM 1483 O O . ILE A 1 197 ? -14.419 1.267 -12.213 1.00 89.69 197 ILE A O 1
ATOM 1487 N N . ARG A 1 198 ? -15.848 1.078 -10.499 1.00 87.69 198 ARG A N 1
ATOM 1488 C CA . ARG A 1 198 ? -16.302 2.480 -10.544 1.00 87.69 198 ARG A CA 1
ATOM 1489 C C . ARG A 1 198 ? -15.322 3.498 -9.969 1.00 87.69 198 ARG A C 1
ATOM 1491 O O . ARG A 1 198 ? -15.451 4.681 -10.265 1.00 87.69 198 ARG A O 1
ATOM 1498 N N . ASP A 1 199 ? -14.400 3.068 -9.112 1.00 93.69 199 ASP A N 1
ATOM 1499 C CA . ASP A 1 199 ? -13.415 3.940 -8.468 1.00 93.69 199 ASP A CA 1
ATOM 1500 C C . ASP A 1 199 ? -12.011 3.373 -8.667 1.00 93.69 199 ASP A C 1
ATOM 1502 O O . ASP A 1 199 ? -11.534 2.535 -7.897 1.00 93.69 199 ASP A O 1
ATOM 1506 N N . THR A 1 200 ? -11.381 3.819 -9.752 1.00 96.81 200 THR A N 1
ATOM 1507 C CA . THR A 1 200 ? -10.009 3.475 -10.113 1.00 96.81 200 THR A CA 1
ATOM 1508 C C . THR A 1 200 ? -9.075 4.668 -9.906 1.00 96.81 200 THR A C 1
ATOM 1510 O O . THR A 1 200 ? -9.413 5.827 -10.180 1.00 96.81 200 THR A O 1
ATOM 1513 N N . ILE A 1 201 ? -7.871 4.386 -9.406 1.00 98.25 201 ILE A N 1
ATOM 1514 C CA . ILE A 1 201 ? -6.804 5.369 -9.204 1.00 98.25 201 ILE A CA 1
ATOM 1515 C C . ILE A 1 201 ? -5.517 4.813 -9.817 1.00 98.25 201 ILE A C 1
ATOM 1517 O O . ILE A 1 201 ? -5.008 3.778 -9.390 1.00 98.25 201 ILE A O 1
ATOM 1521 N N . LEU A 1 202 ? -4.978 5.506 -10.819 1.00 98.50 202 LEU A N 1
ATOM 1522 C CA . LEU A 1 202 ? -3.706 5.156 -11.447 1.00 98.50 202 LEU A CA 1
ATOM 1523 C C . LEU A 1 202 ? -2.563 5.918 -10.776 1.00 98.50 202 LEU A C 1
ATOM 1525 O O . LEU A 1 202 ? -2.599 7.146 -10.719 1.00 98.50 202 LEU A O 1
ATOM 1529 N N . LEU A 1 203 ? -1.535 5.191 -10.346 1.00 98.75 203 LEU A N 1
ATOM 1530 C CA . LEU A 1 203 ? -0.264 5.730 -9.872 1.00 98.75 203 LEU A CA 1
ATOM 1531 C C . LEU A 1 203 ? 0.832 5.382 -10.898 1.00 98.75 203 LEU A C 1
ATOM 1533 O O . LEU A 1 203 ? 1.297 4.236 -10.926 1.00 98.75 203 LEU A O 1
ATOM 1537 N N . PRO A 1 204 ? 1.233 6.322 -11.776 1.00 98.44 204 PRO A N 1
ATOM 1538 C CA . PRO A 1 204 ? 2.252 6.062 -12.786 1.00 98.44 204 PRO A CA 1
ATOM 1539 C C . PRO A 1 204 ? 3.621 5.750 -12.174 1.00 98.44 204 PRO A C 1
ATOM 1541 O O . PRO A 1 204 ? 4.092 6.437 -11.268 1.00 98.44 204 PRO A O 1
ATOM 1544 N N . ALA A 1 205 ? 4.259 4.717 -12.712 1.00 98.06 205 ALA A N 1
ATOM 1545 C CA . ALA A 1 205 ? 5.588 4.215 -12.379 1.00 98.06 205 ALA A CA 1
ATOM 1546 C C . ALA A 1 205 ? 6.384 3.821 -13.651 1.00 98.06 205 ALA A C 1
ATOM 1548 O O . ALA A 1 205 ? 6.885 2.695 -13.736 1.00 98.06 205 ALA A O 1
ATOM 1549 N N . PRO A 1 206 ? 6.471 4.679 -14.690 1.00 97.31 206 PRO A N 1
ATOM 1550 C CA . PRO A 1 206 ? 7.236 4.365 -15.892 1.00 97.31 206 PRO A CA 1
ATOM 1551 C C . PRO A 1 206 ? 8.743 4.397 -15.628 1.00 97.31 206 PRO A C 1
ATOM 1553 O O . PRO A 1 206 ? 9.264 5.260 -14.917 1.00 97.31 206 PRO A O 1
ATOM 1556 N N . VAL A 1 207 ? 9.460 3.504 -16.302 1.00 95.81 207 VAL A N 1
ATOM 1557 C CA . VAL A 1 207 ? 10.913 3.601 -16.464 1.00 95.81 207 VAL A CA 1
ATOM 1558 C C . VAL A 1 207 ? 11.244 4.553 -17.616 1.00 95.81 207 VAL A C 1
ATOM 1560 O O . VAL A 1 207 ? 10.482 4.668 -18.575 1.00 95.81 207 VAL A O 1
ATOM 1563 N N . HIS A 1 208 ? 12.367 5.262 -17.507 1.00 93.56 208 HIS A N 1
ATOM 1564 C CA . HIS A 1 208 ? 12.841 6.199 -18.533 1.00 93.56 208 HIS A CA 1
ATOM 1565 C C . HIS A 1 208 ? 13.335 5.481 -19.805 1.00 93.56 208 HIS A C 1
ATOM 1567 O O . HIS A 1 208 ? 13.197 6.006 -20.905 1.00 93.56 208 HIS A O 1
ATOM 1573 N N . GLU A 1 209 ? 13.855 4.264 -19.644 1.00 92.38 209 GLU A N 1
ATOM 1574 C CA . GLU A 1 209 ? 14.267 3.340 -20.697 1.00 92.38 209 GLU A CA 1
ATOM 1575 C C . GLU A 1 209 ? 13.836 1.919 -20.296 1.00 92.38 209 GLU A C 1
ATOM 1577 O O . GLU A 1 209 ? 13.739 1.614 -19.105 1.00 92.38 209 GLU A O 1
ATOM 1582 N N . ARG A 1 210 ? 13.522 1.057 -21.272 1.00 92.44 210 ARG A N 1
ATOM 1583 C CA . ARG A 1 210 ? 13.126 -0.335 -21.003 1.00 92.44 210 ARG A CA 1
ATOM 1584 C C . ARG A 1 210 ? 14.342 -1.203 -20.700 1.00 92.44 210 ARG A C 1
ATOM 1586 O O . ARG A 1 210 ? 15.358 -1.084 -21.373 1.00 92.44 210 ARG A O 1
ATOM 1593 N N . GLU A 1 211 ? 14.176 -2.173 -19.807 1.00 93.25 211 GLU A N 1
ATOM 1594 C CA . GLU A 1 211 ? 15.229 -3.118 -19.403 1.00 93.25 211 GLU A CA 1
ATOM 1595 C C . GLU A 1 211 ? 15.787 -3.928 -20.592 1.00 93.25 211 GLU A C 1
ATOM 1597 O O . GLU A 1 211 ? 16.990 -4.180 -20.650 1.00 93.25 211 GLU A O 1
ATOM 1602 N N . GLU A 1 212 ? 14.965 -4.228 -21.612 1.00 92.50 212 GLU A N 1
ATOM 1603 C CA . GLU A 1 212 ? 15.448 -4.853 -22.857 1.00 92.50 212 GLU A CA 1
ATOM 1604 C C . GLU A 1 212 ? 16.445 -3.982 -23.631 1.00 92.50 212 GLU A C 1
ATOM 1606 O O . GLU A 1 212 ? 17.298 -4.512 -24.335 1.00 92.50 212 GLU A O 1
ATOM 1611 N N . VAL A 1 213 ? 16.314 -2.656 -23.538 1.00 92.06 213 VAL A N 1
ATOM 1612 C CA . VAL A 1 213 ? 17.196 -1.688 -24.203 1.00 92.06 213 VAL A CA 1
ATOM 1613 C C . VAL A 1 213 ? 18.421 -1.429 -23.329 1.00 92.06 213 VAL A C 1
ATOM 1615 O O . VAL A 1 213 ? 19.540 -1.527 -23.821 1.00 92.06 213 VAL A O 1
ATOM 1618 N N . SER A 1 214 ? 18.220 -1.194 -22.028 1.00 89.56 214 SER A N 1
ATOM 1619 C CA . SER A 1 214 ? 19.309 -0.908 -21.089 1.00 89.56 214 SER A CA 1
ATOM 1620 C C . SER A 1 214 ? 20.252 -2.096 -20.890 1.00 89.56 214 SER A C 1
ATOM 1622 O O . SER A 1 214 ? 21.458 -1.900 -20.771 1.00 89.56 214 SER A O 1
ATOM 1624 N N . PHE A 1 215 ? 19.728 -3.324 -20.831 1.00 89.94 215 PHE A N 1
ATOM 1625 C CA . PHE A 1 215 ? 20.486 -4.512 -20.407 1.00 89.94 215 PHE A CA 1
ATOM 1626 C C . PHE A 1 215 ? 20.461 -5.667 -21.419 1.00 89.94 215 PHE A C 1
ATOM 1628 O O . PHE A 1 215 ? 21.037 -6.720 -21.153 1.00 89.94 215 PHE A O 1
ATOM 1635 N N . GLY A 1 216 ? 19.767 -5.515 -22.553 1.00 89.06 216 GLY A N 1
ATOM 1636 C CA . GLY A 1 216 ? 19.581 -6.585 -23.542 1.00 89.06 216 GLY A CA 1
ATOM 1637 C C . GLY A 1 216 ? 18.631 -7.709 -23.101 1.00 89.06 216 GLY A C 1
ATOM 1638 O O . GLY A 1 216 ? 18.491 -8.700 -23.815 1.00 89.06 216 GLY A O 1
ATOM 1639 N N . LEU A 1 217 ? 17.987 -7.587 -21.931 1.00 91.56 217 LEU A N 1
ATOM 1640 C CA . LEU A 1 217 ? 17.205 -8.647 -21.284 1.00 91.56 217 LEU A CA 1
ATOM 1641 C C . LEU A 1 217 ? 15.893 -8.083 -20.694 1.00 91.56 217 LEU A C 1
ATOM 1643 O O . LEU A 1 217 ? 15.944 -7.068 -20.004 1.00 91.56 217 LEU A O 1
ATOM 1647 N N . PRO A 1 218 ? 14.733 -8.752 -20.853 1.00 89.50 218 PRO A N 1
ATOM 1648 C CA . PRO A 1 218 ? 13.437 -8.318 -20.304 1.00 89.50 218 PRO A CA 1
ATOM 1649 C C . PRO A 1 218 ? 13.285 -8.642 -18.804 1.00 89.50 218 PRO A C 1
ATOM 1651 O O . PRO A 1 218 ? 12.225 -9.071 -18.347 1.00 89.50 218 PRO A O 1
ATOM 1654 N N . ALA A 1 219 ? 14.372 -8.561 -18.035 1.00 90.12 219 ALA A N 1
ATOM 1655 C CA . ALA A 1 219 ? 14.391 -8.949 -16.630 1.00 90.12 219 ALA A CA 1
ATOM 1656 C C . ALA A 1 219 ? 13.963 -7.761 -15.748 1.00 90.12 219 ALA A C 1
ATOM 1658 O O . ALA A 1 219 ? 14.680 -6.762 -15.739 1.00 90.12 219 ALA A O 1
ATOM 1659 N N . PRO A 1 220 ? 12.868 -7.861 -14.963 1.00 93.00 220 PRO A N 1
ATOM 1660 C CA . PRO A 1 220 ? 12.434 -6.759 -14.111 1.00 93.00 220 PRO A CA 1
ATOM 1661 C C . PRO A 1 220 ? 13.470 -6.442 -13.024 1.00 93.00 220 PRO A C 1
ATOM 1663 O O . PRO A 1 220 ? 13.673 -7.236 -12.100 1.00 93.00 220 PRO A O 1
ATOM 1666 N N . THR A 1 221 ? 14.095 -5.274 -13.145 1.00 95.38 221 THR A N 1
ATOM 1667 C CA . THR A 1 221 ? 15.087 -4.687 -12.236 1.00 95.38 221 THR A CA 1
ATOM 1668 C C . THR A 1 221 ? 14.664 -3.249 -11.942 1.00 95.38 221 THR A C 1
ATOM 1670 O O . THR A 1 221 ? 13.975 -2.996 -10.950 1.00 95.38 221 THR A O 1
ATOM 1673 N N . THR A 1 222 ? 14.919 -2.332 -12.874 1.00 97.31 222 THR A N 1
ATOM 1674 C CA . THR A 1 222 ? 14.579 -0.908 -12.802 1.00 97.31 222 THR A CA 1
ATOM 1675 C C . THR A 1 222 ? 13.082 -0.660 -12.608 1.00 97.31 222 THR A C 1
ATOM 1677 O O . THR A 1 222 ? 12.693 0.167 -11.784 1.00 97.31 222 THR A O 1
ATOM 1680 N N . SER A 1 223 ? 12.226 -1.423 -13.286 1.00 97.06 223 SER A N 1
ATOM 1681 C CA . SER A 1 223 ? 10.769 -1.397 -13.108 1.00 97.06 223 SER A CA 1
ATOM 1682 C C . SER A 1 223 ? 10.339 -1.774 -11.685 1.00 97.06 223 SER A C 1
ATOM 1684 O O . SER A 1 223 ? 9.384 -1.204 -11.149 1.00 97.06 223 SER A O 1
ATOM 1686 N N . THR A 1 224 ? 11.061 -2.694 -11.039 1.00 98.00 224 THR A N 1
ATOM 1687 C CA . THR A 1 224 ? 10.778 -3.122 -9.661 1.00 98.00 224 THR A CA 1
ATOM 1688 C C . THR A 1 224 ? 11.259 -2.097 -8.637 1.00 98.00 224 THR A C 1
ATOM 1690 O O . THR A 1 224 ? 10.524 -1.814 -7.693 1.00 98.00 224 THR A O 1
ATOM 1693 N N . THR A 1 225 ? 12.415 -1.464 -8.866 1.00 98.50 225 THR A N 1
ATOM 1694 C CA . THR A 1 225 ? 12.945 -0.377 -8.028 1.00 98.50 225 THR A CA 1
ATOM 1695 C C . THR A 1 225 ? 12.029 0.849 -8.042 1.00 98.50 225 THR A C 1
ATOM 1697 O O . THR A 1 225 ? 11.701 1.382 -6.981 1.00 98.50 225 THR A O 1
ATOM 1700 N N . VAL A 1 226 ? 11.528 1.255 -9.215 1.00 98.44 226 VAL A N 1
ATOM 1701 C CA . VAL A 1 226 ? 10.562 2.364 -9.345 1.00 98.44 226 VAL A CA 1
ATOM 1702 C C . VAL A 1 226 ? 9.241 2.043 -8.632 1.00 98.44 226 VAL A C 1
ATOM 1704 O O . VAL A 1 226 ? 8.740 2.871 -7.870 1.00 98.44 226 VAL A O 1
ATOM 1707 N N . ALA A 1 227 ? 8.692 0.836 -8.816 1.00 98.62 227 ALA A N 1
ATOM 1708 C CA . ALA A 1 227 ? 7.458 0.417 -8.144 1.00 98.62 227 ALA A CA 1
ATOM 1709 C C . ALA A 1 227 ? 7.612 0.337 -6.612 1.00 98.62 227 ALA A C 1
ATOM 1711 O O . ALA A 1 227 ? 6.693 0.709 -5.879 1.00 98.62 227 ALA A O 1
ATOM 1712 N N . LEU A 1 228 ? 8.773 -0.115 -6.124 1.00 98.81 228 LEU A N 1
ATOM 1713 C CA . LEU A 1 228 ? 9.087 -0.178 -4.699 1.00 98.81 228 LEU A CA 1
ATOM 1714 C C . LEU A 1 228 ? 9.190 1.218 -4.077 1.00 98.81 228 LEU A C 1
ATOM 1716 O O . LEU A 1 228 ? 8.544 1.479 -3.064 1.00 98.81 228 LEU A O 1
ATOM 1720 N N . ALA A 1 229 ? 9.951 2.123 -4.699 1.00 98.69 229 ALA A N 1
ATOM 1721 C CA . ALA A 1 229 ? 10.112 3.494 -4.217 1.00 98.69 229 ALA A CA 1
ATOM 1722 C C . ALA A 1 229 ? 8.771 4.245 -4.162 1.00 98.69 229 ALA A C 1
ATOM 1724 O O . ALA A 1 229 ? 8.481 4.932 -3.182 1.00 98.69 229 ALA A O 1
ATOM 1725 N N . LEU A 1 230 ? 7.918 4.061 -5.177 1.00 98.81 230 LEU A N 1
ATOM 1726 C CA . LEU A 1 230 ? 6.575 4.639 -5.202 1.00 98.81 230 LEU A CA 1
ATOM 1727 C C . LEU A 1 230 ? 5.670 4.071 -4.097 1.00 98.81 230 LEU A C 1
ATOM 1729 O O . LEU A 1 230 ? 4.932 4.819 -3.454 1.00 98.81 230 LEU A O 1
ATOM 1733 N N . GLY A 1 231 ? 5.737 2.761 -3.851 1.00 98.69 231 GLY A N 1
ATOM 1734 C CA . GLY A 1 231 ? 4.984 2.112 -2.780 1.00 98.69 231 GLY A CA 1
ATOM 1735 C C . GLY A 1 231 ? 5.428 2.540 -1.378 1.00 98.69 231 GLY A C 1
ATOM 1736 O O . GLY A 1 231 ? 4.579 2.756 -0.513 1.00 98.69 231 GLY A O 1
ATOM 1737 N N . ASP A 1 232 ? 6.732 2.728 -1.158 1.00 98.50 232 ASP A N 1
ATOM 1738 C CA . ASP A 1 232 ? 7.279 3.227 0.110 1.00 98.50 232 ASP A CA 1
ATOM 1739 C C . ASP A 1 232 ? 6.898 4.702 0.346 1.00 98.50 232 ASP A C 1
ATOM 1741 O O . ASP A 1 232 ? 6.533 5.079 1.464 1.00 98.50 232 ASP A O 1
ATOM 1745 N N . ALA A 1 233 ? 6.892 5.528 -0.708 1.00 98.56 233 ALA A N 1
ATOM 1746 C CA . ALA A 1 233 ? 6.392 6.903 -0.649 1.00 98.56 233 ALA A CA 1
ATOM 1747 C C . ALA A 1 233 ? 4.893 6.955 -0.298 1.00 98.56 233 ALA A C 1
ATOM 1749 O O . ALA A 1 233 ? 4.494 7.707 0.596 1.00 98.56 233 ALA A O 1
ATOM 1750 N N . LEU A 1 234 ? 4.074 6.110 -0.938 1.00 98.75 234 LEU A N 1
ATOM 1751 C CA . LEU A 1 234 ? 2.648 5.959 -0.632 1.00 98.75 234 LEU A CA 1
ATOM 1752 C C . LEU A 1 234 ? 2.431 5.517 0.827 1.00 98.75 234 LEU A C 1
ATOM 1754 O O . LEU A 1 234 ? 1.605 6.106 1.525 1.00 98.75 234 LEU A O 1
ATOM 1758 N N . ALA A 1 235 ? 3.200 4.538 1.319 1.00 98.19 235 ALA A N 1
ATOM 1759 C CA . ALA A 1 235 ? 3.121 4.061 2.702 1.00 98.19 235 ALA A CA 1
ATOM 1760 C C . ALA A 1 235 ? 3.399 5.181 3.716 1.00 98.19 235 ALA A C 1
ATOM 1762 O O . ALA A 1 235 ? 2.615 5.396 4.641 1.00 98.19 235 ALA A O 1
ATOM 1763 N N . LEU A 1 236 ? 4.481 5.943 3.520 1.00 97.12 236 LEU A N 1
ATOM 1764 C CA . LEU A 1 236 ? 4.843 7.063 4.393 1.00 97.12 236 LEU A CA 1
ATOM 1765 C C . LEU A 1 236 ? 3.822 8.211 4.335 1.00 97.12 236 LEU A C 1
ATOM 1767 O O . LEU A 1 236 ? 3.549 8.835 5.364 1.00 97.12 236 LEU A O 1
ATOM 1771 N N . ALA A 1 237 ? 3.236 8.482 3.167 1.00 98.06 237 ALA A N 1
ATOM 1772 C CA . ALA A 1 237 ? 2.192 9.492 3.012 1.00 98.06 237 ALA A CA 1
ATOM 1773 C C . ALA A 1 237 ? 0.891 9.092 3.734 1.00 98.06 237 ALA A C 1
ATOM 1775 O O . ALA A 1 237 ? 0.342 9.895 4.492 1.00 98.06 237 ALA A O 1
ATOM 1776 N N . ILE A 1 238 ? 0.442 7.837 3.591 1.00 98.31 238 ILE A N 1
ATOM 1777 C CA . ILE A 1 238 ? -0.710 7.295 4.334 1.00 98.31 238 ILE A CA 1
ATOM 1778 C C . ILE A 1 238 ? -0.434 7.309 5.843 1.00 98.31 238 ILE A C 1
ATOM 1780 O O . ILE A 1 238 ? -1.291 7.740 6.613 1.00 98.31 238 ILE A O 1
ATOM 1784 N N . ALA A 1 239 ? 0.762 6.905 6.281 1.00 95.56 239 ALA A N 1
ATOM 1785 C CA . ALA A 1 239 ? 1.127 6.904 7.697 1.00 95.56 239 ALA A CA 1
ATOM 1786 C C . ALA A 1 239 ? 1.042 8.314 8.307 1.00 95.56 239 ALA A C 1
ATOM 1788 O O . ALA A 1 239 ? 0.448 8.491 9.368 1.00 95.56 239 ALA A O 1
ATOM 1789 N N . ARG A 1 240 ? 1.566 9.335 7.612 1.00 94.75 240 ARG A N 1
ATOM 1790 C CA . ARG A 1 240 ? 1.447 10.749 8.019 1.00 94.75 240 ARG A CA 1
ATOM 1791 C C . ARG A 1 240 ? -0.000 11.252 8.029 1.00 94.75 240 ARG A C 1
ATOM 1793 O O . ARG A 1 240 ? -0.328 12.102 8.849 1.00 94.75 240 ARG A O 1
ATOM 1800 N N . LYS A 1 241 ? -0.857 10.745 7.135 1.00 94.94 241 LYS A N 1
ATOM 1801 C CA . LYS A 1 241 ? -2.286 11.094 7.064 1.00 94.94 241 LYS A CA 1
ATOM 1802 C C . LYS A 1 241 ? -3.102 10.467 8.202 1.00 94.94 241 LYS A C 1
ATOM 1804 O O . LYS A 1 241 ? -4.009 11.117 8.714 1.00 94.94 241 LYS A O 1
ATOM 1809 N N . LEU A 1 242 ? -2.793 9.226 8.584 1.00 92.62 242 LEU A N 1
ATOM 1810 C CA . LEU A 1 242 ? -3.468 8.498 9.666 1.00 92.62 242 LEU A CA 1
ATOM 1811 C C . LEU A 1 242 ? -3.031 8.973 11.057 1.00 92.62 242 LEU A C 1
ATOM 1813 O O . LEU A 1 242 ? -3.863 9.177 11.939 1.00 92.62 242 LEU A O 1
ATOM 1817 N N . HIS A 1 243 ? -1.726 9.153 11.253 1.00 90.94 243 HIS A N 1
ATOM 1818 C CA . HIS A 1 243 ? -1.119 9.317 12.575 1.00 90.94 243 HIS A CA 1
ATOM 1819 C C . HIS A 1 243 ? -0.826 10.792 12.853 1.00 90.94 243 HIS A C 1
ATOM 1821 O O . HIS A 1 243 ? 0.319 11.238 12.848 1.00 90.94 243 HIS A O 1
ATOM 1827 N N . THR A 1 244 ? -1.898 11.565 13.034 1.00 86.44 244 THR A N 1
ATOM 1828 C CA . THR A 1 244 ? -1.861 13.026 13.248 1.00 86.44 244 THR A CA 1
ATOM 1829 C C . THR A 1 244 ? -2.041 13.443 14.710 1.00 86.44 244 THR A C 1
ATOM 1831 O O . THR A 1 244 ? -1.913 14.622 15.037 1.00 86.44 244 THR A O 1
ATOM 1834 N N . VAL A 1 245 ? -2.334 12.494 15.604 1.00 81.81 245 VAL A N 1
ATOM 1835 C CA . VAL A 1 245 ? -2.546 12.758 17.034 1.00 81.81 245 VAL A CA 1
ATOM 1836 C C . VAL A 1 245 ? -1.201 13.082 17.709 1.00 81.81 245 VAL A C 1
ATOM 1838 O O . VAL A 1 245 ? -0.257 12.300 17.565 1.00 81.81 245 VAL A O 1
ATOM 1841 N N . PRO A 1 246 ? -1.083 14.185 18.477 1.00 73.38 246 PRO A N 1
ATOM 1842 C CA . PRO A 1 246 ? 0.132 14.501 19.228 1.00 73.38 246 PRO A CA 1
ATOM 1843 C C . PRO A 1 246 ? 0.572 13.341 20.134 1.00 73.38 246 PRO A C 1
ATOM 1845 O O . PRO A 1 246 ? -0.238 12.779 20.866 1.00 73.38 246 PRO A O 1
ATOM 1848 N N . GLY A 1 247 ? 1.852 12.961 20.067 1.00 74.25 247 GLY A N 1
ATOM 1849 C CA . GLY A 1 247 ? 2.396 11.805 20.799 1.00 74.25 247 GLY A CA 1
ATOM 1850 C C . GLY A 1 247 ? 2.041 10.430 20.211 1.00 74.25 247 GLY A C 1
ATOM 1851 O O . GLY A 1 247 ? 2.418 9.410 20.784 1.00 74.25 247 GLY A O 1
ATOM 1852 N N . ARG A 1 248 ? 1.342 10.377 19.071 1.00 80.12 248 ARG A N 1
ATOM 1853 C CA . ARG A 1 248 ? 1.050 9.153 18.309 1.00 80.12 248 ARG A CA 1
ATOM 1854 C C . ARG A 1 248 ? 1.190 9.420 16.806 1.00 80.12 248 ARG A C 1
ATOM 1856 O O . ARG A 1 248 ? 0.258 9.204 16.034 1.00 80.12 248 ARG A O 1
ATOM 1863 N N . GLY A 1 249 ? 2.356 9.929 16.415 1.00 86.06 249 GLY A N 1
ATOM 1864 C CA . GLY A 1 249 ? 2.748 10.101 15.023 1.00 86.06 249 GLY A CA 1
ATOM 1865 C C . GLY A 1 249 ? 3.254 8.797 14.389 1.00 86.06 249 GLY A C 1
ATOM 1866 O O . GLY A 1 249 ? 3.252 7.734 15.022 1.00 86.06 249 GLY A O 1
ATOM 1867 N N . PRO A 1 250 ? 3.718 8.845 13.125 1.00 85.88 250 PRO A N 1
ATOM 1868 C CA . PRO A 1 250 ? 4.208 7.661 12.421 1.00 85.88 250 PRO A CA 1
ATOM 1869 C C . PRO A 1 250 ? 5.383 6.965 13.121 1.00 85.88 250 PRO A C 1
ATOM 1871 O O . PRO A 1 250 ? 5.499 5.747 13.029 1.00 85.88 250 PRO A O 1
ATOM 1874 N N . ALA A 1 251 ? 6.241 7.713 13.826 1.00 85.31 251 ALA A N 1
ATOM 1875 C CA . ALA A 1 251 ? 7.405 7.166 14.523 1.00 85.31 251 ALA A CA 1
ATOM 1876 C C . ALA A 1 251 ? 7.006 6.398 15.795 1.00 85.31 251 ALA A C 1
ATOM 1878 O O . ALA A 1 251 ? 7.511 5.306 16.050 1.00 85.31 251 ALA A O 1
ATOM 1879 N N . GLU A 1 252 ? 6.061 6.931 16.570 1.00 83.38 252 GLU A N 1
ATOM 1880 C CA . GLU A 1 252 ? 5.533 6.301 17.779 1.00 83.38 252 GLU A CA 1
ATOM 1881 C C . GLU A 1 252 ? 4.700 5.062 17.438 1.00 83.38 252 GLU A C 1
ATOM 1883 O O . GLU A 1 252 ? 4.828 4.027 18.094 1.00 83.38 252 GLU A O 1
ATOM 1888 N N . VAL A 1 253 ? 3.901 5.131 16.367 1.00 84.88 253 VAL A N 1
ATOM 1889 C CA . VAL A 1 253 ? 3.162 3.972 15.851 1.00 84.88 253 VAL A CA 1
ATOM 1890 C C . VAL A 1 253 ? 4.122 2.899 15.344 1.00 84.88 253 VAL A C 1
ATOM 1892 O O . VAL A 1 253 ? 3.983 1.740 15.732 1.00 84.88 253 VAL A O 1
ATOM 1895 N N . PHE A 1 254 ? 5.138 3.271 14.558 1.00 84.50 254 PHE A N 1
ATOM 1896 C CA . PHE A 1 254 ? 6.174 2.337 14.123 1.00 84.50 254 PHE A CA 1
ATOM 1897 C C . PHE A 1 254 ? 6.865 1.676 15.325 1.00 84.50 254 PHE A C 1
ATOM 1899 O O . PHE A 1 254 ? 6.984 0.455 15.364 1.00 84.50 254 PHE A O 1
ATOM 1906 N N . LYS A 1 255 ? 7.250 2.439 16.357 1.00 83.31 255 LYS A N 1
ATOM 1907 C CA . LYS A 1 255 ? 7.839 1.895 17.592 1.00 83.31 255 LYS A CA 1
ATOM 1908 C C . LYS A 1 255 ? 6.932 0.853 18.261 1.00 83.31 255 LYS A C 1
ATOM 1910 O O . LYS A 1 255 ? 7.422 -0.207 18.641 1.00 83.31 255 LYS A O 1
ATOM 1915 N N . GLY A 1 256 ? 5.626 1.119 18.347 1.00 81.50 256 GLY A N 1
ATOM 1916 C CA . GLY A 1 256 ? 4.642 0.193 18.921 1.00 81.50 256 GLY A CA 1
ATOM 1917 C C . GLY A 1 256 ? 4.547 -1.158 18.198 1.00 81.50 256 GLY A C 1
ATOM 1918 O O . GLY A 1 256 ? 4.322 -2.177 18.844 1.00 81.50 256 GLY A O 1
ATOM 1919 N N . PHE A 1 257 ? 4.784 -1.196 16.883 1.00 83.44 257 PHE A N 1
ATOM 1920 C CA . PHE A 1 257 ? 4.745 -2.432 16.089 1.00 83.44 257 PHE A CA 1
ATOM 1921 C C . PHE A 1 257 ? 6.068 -3.225 16.052 1.00 83.44 257 PHE A C 1
ATOM 1923 O O . PHE A 1 257 ? 6.104 -4.300 15.454 1.00 83.44 257 PHE A O 1
ATOM 1930 N N . HIS A 1 258 ? 7.145 -2.762 16.706 1.00 84.75 258 HIS A N 1
ATOM 1931 C CA . HIS A 1 258 ? 8.454 -3.444 16.703 1.00 84.75 258 HIS A CA 1
ATOM 1932 C C . HIS A 1 258 ? 9.014 -3.704 18.122 1.00 84.75 258 HIS A C 1
ATOM 1934 O O . HIS A 1 258 ? 10.132 -3.276 18.425 1.00 84.75 258 HIS A O 1
ATOM 1940 N N . PRO A 1 259 ? 8.295 -4.442 18.996 1.00 72.69 259 PRO A N 1
ATOM 1941 C CA . PRO A 1 259 ? 8.661 -4.611 20.409 1.00 72.69 259 PRO A CA 1
ATOM 1942 C C . PRO A 1 259 ? 9.984 -5.359 20.655 1.00 72.69 259 PRO A C 1
ATOM 1944 O O . PRO A 1 259 ? 10.590 -5.184 21.707 1.00 72.69 259 PRO A O 1
ATOM 1947 N N . GLY A 1 260 ? 10.447 -6.186 19.708 1.00 60.12 260 GLY A N 1
ATOM 1948 C CA . GLY A 1 260 ? 11.666 -7.003 19.843 1.00 60.12 260 GLY A CA 1
ATOM 1949 C C . GLY A 1 260 ? 12.823 -6.631 18.907 1.00 60.12 260 GLY A C 1
ATOM 1950 O O . GLY A 1 260 ? 13.781 -7.392 18.803 1.00 60.12 260 GLY A O 1
ATOM 1951 N N . GLY A 1 261 ? 12.730 -5.520 18.167 1.00 61.66 261 GLY A N 1
ATOM 1952 C CA . GLY A 1 261 ? 13.685 -5.178 17.105 1.00 61.66 261 GLY A CA 1
ATOM 1953 C C . GLY A 1 261 ? 14.685 -4.081 17.482 1.00 61.66 261 GLY A C 1
ATOM 1954 O O . GLY A 1 261 ? 14.329 -3.104 18.140 1.00 61.66 261 GLY A O 1
ATOM 1955 N N . ALA A 1 262 ? 15.912 -4.165 16.953 1.00 56.91 262 ALA A N 1
ATOM 1956 C CA . ALA A 1 262 ? 16.938 -3.122 17.104 1.00 56.91 262 ALA A CA 1
ATOM 1957 C C . ALA A 1 262 ? 16.463 -1.725 16.644 1.00 56.91 262 ALA A C 1
ATOM 1959 O O . ALA A 1 262 ? 16.877 -0.711 17.201 1.00 56.91 262 ALA A O 1
ATOM 1960 N N . ILE A 1 263 ? 15.543 -1.665 15.674 1.00 57.81 263 ILE A N 1
ATOM 1961 C CA . ILE A 1 263 ? 14.950 -0.411 15.182 1.00 57.81 263 ILE A CA 1
ATOM 1962 C C . ILE A 1 263 ? 14.040 0.232 16.249 1.00 57.81 263 ILE A C 1
ATOM 1964 O O . ILE A 1 263 ? 14.082 1.445 16.444 1.00 57.81 263 ILE A O 1
ATOM 1968 N N . GLY A 1 264 ? 13.278 -0.571 17.004 1.00 53.16 264 GLY A N 1
ATOM 1969 C CA . GLY A 1 264 ? 12.480 -0.091 18.140 1.00 53.16 264 GLY A CA 1
ATOM 1970 C C . GLY A 1 264 ? 13.350 0.428 19.292 1.00 53.16 264 GLY A C 1
ATOM 1971 O O . GLY A 1 264 ? 13.001 1.422 19.931 1.00 53.16 264 GLY A O 1
ATOM 1972 N N . ALA A 1 265 ? 14.522 -0.185 19.501 1.00 54.84 265 ALA A N 1
ATOM 1973 C CA . ALA A 1 265 ? 15.516 0.268 20.474 1.00 54.84 265 ALA A CA 1
ATOM 1974 C C . ALA A 1 265 ? 16.200 1.589 20.060 1.00 54.84 265 ALA A C 1
ATOM 1976 O O . ALA A 1 265 ? 16.352 2.480 20.894 1.00 54.84 265 ALA A O 1
ATOM 1977 N N . ALA A 1 266 ? 16.537 1.773 18.778 1.00 53.22 266 ALA A N 1
ATOM 1978 C CA . ALA A 1 266 ? 17.159 3.007 18.279 1.00 53.22 266 ALA A CA 1
ATOM 1979 C C . ALA A 1 266 ? 16.271 4.257 18.488 1.00 53.22 266 ALA A C 1
ATOM 1981 O O . ALA A 1 266 ? 16.763 5.315 18.882 1.00 53.22 266 ALA A O 1
ATOM 1982 N N . PHE A 1 267 ? 14.950 4.117 18.319 1.00 49.12 267 PHE A N 1
ATOM 1983 C CA . PHE A 1 267 ? 13.961 5.158 18.648 1.00 49.12 267 PHE A CA 1
ATOM 1984 C C . PHE A 1 267 ? 13.567 5.207 20.140 1.00 49.12 267 PHE A C 1
ATOM 1986 O O . PHE A 1 267 ? 12.776 6.059 20.553 1.00 49.12 267 PHE A O 1
ATOM 1993 N N . ALA A 1 268 ? 14.083 4.310 20.987 1.00 49.66 268 ALA A N 1
ATOM 1994 C CA . ALA A 1 268 ? 13.953 4.433 22.440 1.00 49.66 268 ALA A CA 1
ATOM 1995 C C . ALA A 1 268 ? 15.011 5.378 23.032 1.00 49.66 268 ALA A C 1
ATOM 1997 O O . ALA A 1 268 ? 14.713 6.088 23.988 1.00 49.66 268 ALA A O 1
ATOM 1998 N N . SER A 1 269 ? 16.203 5.450 22.430 1.00 45.38 269 SER A N 1
ATOM 1999 C CA . SER A 1 269 ? 17.290 6.347 22.853 1.00 45.38 269 SER A CA 1
ATOM 2000 C C . SER A 1 269 ? 17.129 7.816 22.440 1.00 45.38 269 SER A C 1
ATOM 2002 O O . SER A 1 269 ? 17.815 8.670 22.989 1.00 45.38 269 SER A O 1
ATOM 2004 N N . SER A 1 270 ? 16.245 8.144 21.491 1.00 42.69 270 SER A N 1
ATOM 2005 C CA . SER A 1 270 ? 16.104 9.509 20.952 1.00 42.69 270 SER A CA 1
ATOM 2006 C C . SER A 1 270 ? 15.062 10.385 21.665 1.00 42.69 270 SER A C 1
ATOM 2008 O O . SER A 1 270 ? 14.825 11.511 21.236 1.00 42.69 270 SER A O 1
ATOM 2010 N N . SER A 1 271 ? 14.414 9.890 22.727 1.00 39.06 271 SER A N 1
ATOM 2011 C CA . SER A 1 271 ? 13.334 10.591 23.440 1.00 39.06 271 SER A CA 1
ATOM 2012 C C . SER A 1 271 ? 13.612 10.731 24.944 1.00 39.06 271 SER A C 1
ATOM 2014 O O . SER A 1 271 ? 12.878 10.190 25.771 1.00 39.06 271 SER A O 1
ATOM 2016 N N . SER A 1 272 ? 14.663 11.471 25.303 1.00 31.64 272 SER A N 1
ATOM 2017 C CA . SER A 1 272 ? 14.947 11.890 26.684 1.00 31.64 272 SER A CA 1
ATOM 2018 C C . SER A 1 272 ? 15.203 13.405 26.751 1.00 31.64 272 SER A C 1
ATOM 2020 O O . SER A 1 272 ? 16.224 13.862 26.230 1.00 31.64 272 SER A O 1
ATOM 2022 N N . PRO A 1 273 ? 14.313 14.206 27.366 1.00 39.00 273 PRO A N 1
ATOM 2023 C CA . PRO A 1 273 ? 14.553 15.629 27.566 1.00 39.00 273 PRO A CA 1
ATOM 2024 C C . PRO A 1 273 ? 15.371 15.907 28.841 1.00 39.00 273 PRO A C 1
ATOM 2026 O O . PRO A 1 273 ? 15.015 15.439 29.918 1.00 39.00 273 PRO A O 1
ATOM 2029 N N . SER A 1 274 ? 16.395 16.754 28.668 1.00 33.25 274 SER A N 1
ATOM 2030 C CA . SER A 1 274 ? 17.121 17.563 29.672 1.00 33.25 274 SER A CA 1
ATOM 2031 C C . SER A 1 274 ? 17.968 16.852 30.765 1.00 33.25 274 SER A C 1
ATOM 2033 O O . SER A 1 274 ? 17.794 15.668 31.043 1.00 33.25 274 SER A O 1
ATOM 2035 N N . PRO A 1 275 ? 19.005 17.535 31.314 1.00 42.56 275 PRO A N 1
ATOM 2036 C CA . PRO A 1 275 ? 20.179 16.855 31.866 1.00 42.56 275 PRO A CA 1
ATOM 2037 C C . PRO A 1 275 ? 20.123 16.638 33.385 1.00 42.56 275 PRO A C 1
ATOM 2039 O O . PRO A 1 275 ? 19.971 17.583 34.160 1.00 42.56 275 PRO A O 1
ATOM 2042 N N . SER A 1 276 ? 20.378 15.405 33.827 1.00 34.12 276 SER A N 1
ATOM 2043 C CA . SER A 1 276 ? 20.727 15.111 35.220 1.00 34.12 276 SER A CA 1
ATOM 2044 C C . SER A 1 276 ? 22.237 15.251 35.435 1.00 34.12 276 SER A C 1
ATOM 2046 O O . SER A 1 276 ? 23.027 14.501 34.864 1.00 34.12 276 SER A O 1
ATOM 2048 N N . VAL A 1 277 ? 22.604 16.214 36.280 1.00 34.16 277 VAL A N 1
ATOM 2049 C CA . VAL A 1 277 ? 23.960 16.548 36.745 1.00 34.16 277 VAL A CA 1
ATOM 2050 C C . VAL A 1 277 ? 24.849 15.319 36.989 1.00 34.16 277 VAL A C 1
ATOM 2052 O O . VAL A 1 277 ? 24.545 14.475 37.829 1.00 34.16 277 VAL A O 1
ATOM 2055 N N . THR A 1 278 ? 26.007 15.279 36.329 1.00 32.94 278 THR A N 1
ATOM 2056 C CA . THR A 1 278 ? 27.135 14.413 36.699 1.00 32.94 278 THR A CA 1
ATOM 2057 C C . THR A 1 278 ? 27.883 14.973 37.912 1.00 32.94 278 THR A C 1
ATOM 2059 O O . THR A 1 278 ? 28.366 16.106 37.832 1.00 32.94 278 THR A O 1
ATOM 2062 N N . PRO A 1 279 ? 28.132 14.185 38.970 1.00 36.53 279 PRO A N 1
ATOM 2063 C CA . PRO A 1 279 ? 29.307 14.360 39.805 1.00 36.53 279 PRO A CA 1
ATOM 2064 C C . PRO A 1 279 ? 30.470 13.562 39.196 1.00 36.53 279 PRO A C 1
ATOM 2066 O O . PRO A 1 279 ? 30.481 12.333 39.180 1.00 36.53 279 PRO A O 1
ATOM 2069 N N . SER A 1 280 ? 31.458 14.278 38.672 1.00 31.73 280 SER A N 1
ATOM 2070 C CA . SER A 1 280 ? 32.761 13.724 38.302 1.00 31.73 280 SER A CA 1
ATOM 2071 C C . SER A 1 280 ? 33.546 13.277 39.537 1.00 31.73 280 SER A C 1
ATOM 2073 O O . SER A 1 280 ? 33.571 14.028 40.508 1.00 31.73 280 SER A O 1
ATOM 2075 N N . LEU A 1 281 ? 34.302 12.177 39.447 1.00 33.91 281 LEU A N 1
ATOM 2076 C CA . LEU A 1 281 ? 35.540 11.970 40.217 1.00 33.91 281 LEU A CA 1
ATOM 2077 C C . LEU A 1 281 ? 36.484 11.003 39.472 1.00 33.91 281 LEU A C 1
ATOM 2079 O O . LEU A 1 281 ? 36.409 9.787 39.590 1.00 33.91 281 LEU A O 1
ATOM 2083 N N . SER A 1 282 ? 37.327 11.612 38.635 1.00 32.25 282 SER A N 1
ATOM 2084 C CA . SER A 1 282 ? 38.772 11.362 38.495 1.00 32.25 282 SER A CA 1
ATOM 2085 C C . SER A 1 282 ? 39.354 9.939 38.672 1.00 32.25 282 SER A C 1
ATOM 2087 O O . SER A 1 282 ? 39.433 9.448 39.791 1.00 32.25 282 SER A O 1
ATOM 2089 N N . SER A 1 283 ? 39.996 9.457 37.590 1.00 33.00 283 SER A N 1
ATOM 2090 C CA . SER A 1 283 ? 41.421 9.023 37.525 1.00 33.00 283 SER A CA 1
ATOM 2091 C C . SER A 1 283 ? 41.904 7.826 38.381 1.00 33.00 283 SER A C 1
ATOM 2093 O O . SER A 1 283 ? 41.531 7.700 39.534 1.00 33.00 283 SER A O 1
ATOM 2095 N N . VAL A 1 284 ? 42.834 6.960 37.959 1.00 32.00 284 VAL A N 1
ATOM 2096 C CA . VAL A 1 284 ? 43.775 6.947 36.814 1.00 32.00 284 VAL A CA 1
ATOM 2097 C C . VAL A 1 284 ? 44.110 5.489 36.447 1.00 32.00 284 VAL A C 1
ATOM 2099 O O . VAL A 1 284 ? 43.948 4.589 37.267 1.00 32.00 284 VAL A O 1
ATOM 2102 N N . SER A 1 285 ? 44.635 5.260 35.241 1.00 32.28 285 SER A N 1
ATOM 2103 C CA . SER A 1 285 ? 45.174 3.962 34.808 1.00 32.28 285 SER A CA 1
ATOM 2104 C C . SER A 1 285 ? 46.401 3.504 35.605 1.00 32.28 285 SER A C 1
ATOM 2106 O O . SER A 1 285 ? 47.291 4.306 35.885 1.00 32.28 285 SER A O 1
ATOM 2108 N N . SER A 1 286 ? 46.559 2.189 35.760 1.00 33.59 286 SER A N 1
ATOM 2109 C CA . SER A 1 286 ? 47.871 1.539 35.635 1.00 33.59 286 SER A CA 1
ATOM 2110 C C . SER A 1 286 ? 47.729 0.105 35.109 1.00 33.59 286 SER A C 1
ATOM 2112 O O . SER A 1 286 ? 46.702 -0.554 35.280 1.00 33.59 286 SER A O 1
ATOM 2114 N N . THR A 1 287 ? 48.732 -0.330 34.349 1.00 31.64 287 THR A N 1
ATOM 2115 C CA . THR A 1 287 ? 48.613 -1.419 33.371 1.00 31.64 287 THR A CA 1
ATOM 2116 C C . THR A 1 287 ? 49.207 -2.733 33.890 1.00 31.64 287 THR A C 1
ATOM 2118 O O . THR A 1 287 ? 50.347 -2.757 34.327 1.00 31.64 287 THR A O 1
ATOM 2121 N N . ALA A 1 288 ? 48.425 -3.808 33.769 1.00 28.53 288 ALA A N 1
ATOM 2122 C CA . ALA A 1 288 ? 48.780 -5.213 33.508 1.00 28.53 288 ALA A CA 1
ATOM 2123 C C . ALA A 1 288 ? 50.100 -5.870 34.019 1.00 28.53 288 ALA A C 1
ATOM 2125 O O . ALA A 1 288 ? 51.208 -5.443 33.713 1.00 28.53 288 ALA A O 1
ATOM 2126 N N . THR A 1 289 ? 49.919 -7.127 34.466 1.00 29.22 289 THR A N 1
ATOM 2127 C CA . THR A 1 289 ? 50.778 -8.327 34.237 1.00 29.22 289 THR A CA 1
ATOM 2128 C C . THR A 1 289 ? 51.656 -8.862 35.384 1.00 29.22 289 THR A C 1
ATOM 2130 O O . THR A 1 289 ? 52.801 -8.460 35.559 1.00 29.22 289 THR A O 1
ATOM 2133 N N . SER A 1 290 ? 51.156 -9.918 36.039 1.00 29.48 290 SER A N 1
ATOM 2134 C CA . SER A 1 290 ? 51.870 -11.135 36.503 1.00 29.48 290 SER A CA 1
ATOM 2135 C C . SER A 1 290 ? 50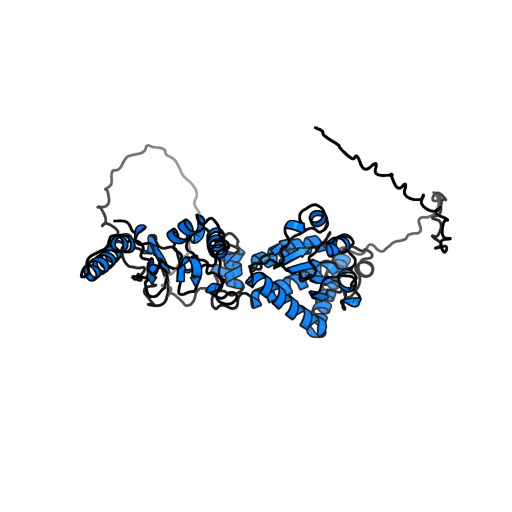.791 -12.072 37.089 1.00 29.48 290 SER A C 1
ATOM 2137 O O . SER A 1 290 ? 50.035 -11.663 37.960 1.00 29.48 290 SER A O 1
ATOM 2139 N N . LEU A 1 291 ? 50.399 -13.203 36.491 1.00 28.08 291 LEU A N 1
ATOM 2140 C CA . LEU A 1 291 ? 51.093 -14.448 36.115 1.00 28.08 291 LEU A CA 1
ATOM 2141 C C . LEU A 1 291 ? 51.585 -15.282 37.319 1.00 28.08 291 LEU A C 1
ATOM 2143 O O . LEU A 1 291 ? 52.596 -14.931 37.918 1.00 28.08 291 LEU A O 1
ATOM 2147 N N . SER A 1 292 ? 50.948 -16.452 37.544 1.00 30.19 292 SER A N 1
ATOM 2148 C CA . SER A 1 292 ? 51.335 -17.557 38.472 1.00 30.19 292 SER A CA 1
ATOM 2149 C C . SER A 1 292 ? 51.449 -17.201 39.976 1.00 30.19 292 SER A C 1
ATOM 2151 O O . SER A 1 292 ? 51.785 -16.084 40.320 1.00 30.19 292 SER A O 1
ATOM 2153 N N . SER A 1 293 ? 51.250 -18.071 40.976 1.00 28.52 293 SER A N 1
ATOM 2154 C CA . SER A 1 293 ? 50.590 -19.390 41.149 1.00 28.52 293 SER A CA 1
ATOM 2155 C C . SER A 1 293 ? 50.484 -19.644 42.689 1.00 28.52 293 SER A C 1
ATOM 2157 O O . SER A 1 293 ? 51.011 -18.831 43.442 1.00 28.52 293 SER A O 1
ATOM 2159 N N . ALA A 1 294 ? 49.854 -20.665 43.287 1.00 28.27 294 ALA A N 1
ATOM 2160 C CA . ALA A 1 294 ? 49.203 -21.899 42.823 1.00 28.27 294 ALA A CA 1
ATOM 2161 C C . ALA A 1 294 ? 48.144 -22.383 43.868 1.00 28.27 294 ALA A C 1
ATOM 2163 O O . ALA A 1 294 ? 47.854 -21.673 44.822 1.00 28.27 294 ALA A O 1
ATOM 2164 N N . THR A 1 295 ? 47.603 -23.602 43.689 1.00 26.56 295 THR A N 1
ATOM 2165 C CA . THR A 1 295 ? 47.115 -24.575 44.715 1.00 26.56 295 THR A CA 1
ATOM 2166 C C . THR A 1 295 ? 46.659 -24.062 46.102 1.00 26.56 295 THR A C 1
ATOM 2168 O O . THR A 1 295 ? 47.469 -23.611 46.906 1.00 26.56 295 THR A O 1
ATOM 2171 N N . SER A 1 296 ? 45.436 -24.360 46.558 1.00 29.58 296 SER A N 1
ATOM 2172 C CA . SER A 1 296 ? 45.107 -25.711 47.064 1.00 29.58 296 SER A CA 1
ATOM 2173 C C . SER A 1 296 ? 43.619 -25.876 47.443 1.00 29.58 296 SER A C 1
ATOM 2175 O O . SER A 1 296 ? 42.930 -24.911 47.759 1.00 29.58 296 SER A O 1
ATOM 2177 N N . ASN A 1 297 ? 43.132 -27.123 47.420 1.00 29.72 297 ASN A N 1
ATOM 2178 C CA . ASN A 1 297 ? 41.791 -27.516 47.878 1.00 29.72 297 ASN A CA 1
ATOM 2179 C C . ASN A 1 297 ? 41.677 -27.511 49.412 1.00 29.72 297 ASN A C 1
ATOM 2181 O O . ASN A 1 297 ? 42.527 -28.123 50.054 1.00 29.72 297 ASN A O 1
ATOM 2185 N N . ALA A 1 298 ? 40.553 -27.031 49.962 1.00 30.81 298 ALA A N 1
ATOM 2186 C CA . ALA A 1 298 ? 39.873 -27.661 51.108 1.00 30.81 298 ALA A CA 1
ATOM 2187 C C . ALA A 1 298 ? 38.466 -27.075 51.367 1.00 30.81 298 ALA A C 1
ATOM 2189 O O . ALA A 1 298 ? 38.345 -25.885 51.613 1.00 30.81 298 ALA A O 1
ATOM 2190 N N . GLY A 1 299 ? 37.447 -27.950 51.377 1.00 27.88 299 GLY A N 1
ATOM 2191 C CA . GLY A 1 299 ? 36.313 -27.991 52.326 1.00 27.88 299 GLY A CA 1
ATOM 2192 C C . GLY A 1 299 ? 35.393 -26.764 52.550 1.00 27.88 299 GLY A C 1
ATOM 2193 O O . GLY A 1 299 ? 35.867 -25.688 52.896 1.00 27.88 299 GLY A O 1
ATOM 2194 N N . PRO A 1 300 ? 34.053 -26.923 52.506 1.00 32.03 300 PRO A N 1
ATOM 2195 C CA . PRO A 1 300 ? 33.128 -25.856 52.885 1.00 32.03 300 PRO A CA 1
ATOM 2196 C C . PRO A 1 300 ? 32.994 -25.737 54.413 1.00 32.03 300 PRO A C 1
ATOM 2198 O O . PRO A 1 300 ? 32.488 -26.646 55.072 1.00 32.03 300 PRO A O 1
ATOM 2201 N N . THR A 1 301 ? 33.361 -24.589 54.981 1.00 27.92 301 THR A N 1
ATOM 2202 C CA . THR A 1 301 ? 33.019 -24.226 56.366 1.00 27.92 301 THR A CA 1
ATOM 2203 C C . THR A 1 301 ? 31.753 -23.376 56.395 1.00 27.92 301 THR A C 1
ATOM 2205 O O . THR A 1 301 ? 31.714 -22.267 55.866 1.00 27.92 301 THR A O 1
ATOM 2208 N N . GLN A 1 302 ? 30.705 -23.886 57.046 1.00 33.44 302 GLN A N 1
ATOM 2209 C CA . GLN A 1 302 ? 29.520 -23.092 57.368 1.00 33.44 302 GLN A CA 1
ATOM 2210 C C . GLN A 1 302 ? 29.896 -21.969 58.343 1.00 33.44 302 GLN A C 1
ATOM 2212 O O . GLN A 1 302 ? 30.404 -22.238 59.430 1.00 33.44 302 GLN A O 1
ATOM 2217 N N . ALA A 1 303 ? 29.579 -20.726 57.986 1.00 28.47 303 ALA A N 1
ATOM 2218 C CA . ALA A 1 303 ? 29.596 -19.592 58.900 1.00 28.47 303 ALA A CA 1
ATOM 2219 C C . ALA A 1 303 ? 28.199 -18.958 58.931 1.00 28.47 303 ALA A C 1
ATOM 2221 O O . ALA A 1 303 ? 27.786 -18.270 57.999 1.00 28.47 303 ALA A O 1
ATOM 2222 N N . ASN A 1 304 ? 27.465 -19.216 60.015 1.00 32.50 304 ASN A N 1
ATOM 2223 C CA . ASN A 1 304 ? 26.228 -18.510 60.336 1.00 32.50 304 ASN A CA 1
ATOM 2224 C C . ASN A 1 304 ? 26.520 -17.016 60.521 1.00 32.50 304 ASN A C 1
ATOM 2226 O O . ASN A 1 304 ? 27.201 -16.655 61.478 1.00 32.50 304 ASN A O 1
ATOM 2230 N N . CYS A 1 305 ? 25.923 -16.159 59.693 1.00 27.22 305 CYS A N 1
ATOM 2231 C CA . CYS A 1 305 ? 25.828 -14.724 59.960 1.00 27.22 305 CYS A CA 1
ATOM 2232 C C . CYS A 1 305 ? 24.439 -14.186 59.588 1.00 27.22 305 CYS A C 1
ATOM 2234 O O . CYS A 1 305 ? 24.213 -13.723 58.479 1.00 27.22 305 CYS A O 1
ATOM 2236 N N . LEU A 1 306 ? 23.559 -14.224 60.594 1.00 29.48 306 LEU A N 1
ATOM 2237 C CA . LEU A 1 306 ? 22.544 -13.210 60.908 1.00 29.48 306 LEU A CA 1
ATOM 2238 C C . LEU A 1 306 ? 21.498 -12.864 59.828 1.00 29.48 306 LEU A C 1
ATOM 2240 O O . LEU A 1 306 ? 21.747 -12.118 58.885 1.00 29.48 306 LEU A O 1
ATOM 2244 N N . ASN A 1 307 ? 20.256 -13.284 60.097 1.00 29.05 307 ASN A N 1
ATOM 2245 C CA . ASN A 1 307 ? 19.057 -12.706 59.486 1.00 29.05 307 ASN A CA 1
ATOM 2246 C C . ASN A 1 307 ? 19.070 -11.168 59.609 1.00 29.05 307 ASN A C 1
ATOM 2248 O O . ASN A 1 307 ? 19.199 -10.667 60.733 1.00 29.05 307 ASN A O 1
ATOM 2252 N N . PRO A 1 308 ? 18.829 -10.405 58.529 1.00 32.06 308 PRO A N 1
ATOM 2253 C CA . PRO A 1 308 ? 18.361 -9.038 58.678 1.00 32.06 308 PRO A CA 1
ATOM 2254 C C . PRO A 1 308 ? 16.962 -9.043 59.316 1.00 32.06 308 PRO A C 1
ATOM 2256 O O . PRO A 1 308 ? 16.135 -9.917 59.051 1.00 32.06 308 PRO A O 1
ATOM 2259 N N . LEU A 1 309 ? 16.721 -8.061 60.186 1.00 31.16 309 LEU A N 1
ATOM 2260 C CA . LEU A 1 309 ? 15.457 -7.852 60.899 1.00 31.16 309 LEU A CA 1
ATOM 2261 C C . LEU A 1 309 ? 14.257 -7.761 59.933 1.00 31.16 309 LEU A C 1
ATOM 2263 O O . LEU A 1 309 ? 14.433 -7.303 58.801 1.00 31.16 309 LEU A O 1
ATOM 2267 N N . PRO A 1 310 ? 13.034 -8.131 60.368 1.00 32.94 310 PRO A N 1
ATOM 2268 C CA . PRO A 1 310 ? 11.843 -8.022 59.532 1.00 32.94 310 PRO A CA 1
ATOM 2269 C C . PRO A 1 310 ? 11.588 -6.555 59.174 1.00 32.94 310 PRO A C 1
ATOM 2271 O O . PRO A 1 310 ? 11.148 -5.761 60.008 1.00 32.94 310 PRO A O 1
ATOM 2274 N N . GLN A 1 311 ? 11.881 -6.192 57.925 1.00 35.22 311 GLN A N 1
ATOM 2275 C CA . GLN A 1 311 ? 11.539 -4.878 57.396 1.00 35.22 311 GLN A CA 1
ATOM 2276 C C . GLN A 1 311 ? 10.018 -4.749 57.263 1.00 35.22 311 GLN A C 1
ATOM 2278 O O . GLN A 1 311 ? 9.293 -5.734 57.101 1.00 35.22 311 GLN A O 1
ATOM 2283 N N . SER A 1 312 ? 9.545 -3.515 57.412 1.00 38.97 312 SER A N 1
ATOM 2284 C CA . SER A 1 312 ? 8.134 -3.168 57.537 1.00 38.97 312 SER A CA 1
ATOM 2285 C C . SER A 1 312 ? 7.289 -3.674 56.367 1.00 38.97 312 SER A C 1
ATOM 2287 O O . SER A 1 312 ? 7.741 -3.784 55.229 1.00 38.97 312 SER A O 1
ATOM 2289 N N . SER A 1 313 ? 6.015 -3.950 56.652 1.00 43.38 313 SER A N 1
ATOM 2290 C CA . SER A 1 313 ? 5.021 -4.349 55.659 1.00 43.38 313 SER A CA 1
ATOM 2291 C C . SER A 1 313 ? 4.900 -3.297 54.551 1.00 43.38 313 SER A C 1
ATOM 2293 O O . SER A 1 313 ? 4.189 -2.303 54.714 1.00 43.38 313 SER A O 1
ATOM 2295 N N . HIS A 1 314 ? 5.573 -3.522 53.421 1.00 53.62 314 HIS A N 1
ATOM 2296 C CA . HIS A 1 314 ? 5.415 -2.718 52.214 1.00 53.62 314 HIS A CA 1
ATOM 2297 C C . HIS A 1 314 ? 3.947 -2.747 51.769 1.00 53.62 314 HIS A C 1
ATOM 2299 O O . HIS A 1 314 ? 3.461 -3.739 51.220 1.00 53.62 314 HIS A O 1
ATOM 2305 N N . GLN A 1 315 ? 3.229 -1.653 52.028 1.00 67.38 315 GLN A N 1
ATOM 2306 C CA . GLN A 1 315 ? 1.849 -1.485 51.592 1.00 67.38 315 GLN A CA 1
ATOM 2307 C C . GLN A 1 315 ? 1.819 -1.477 50.060 1.00 67.38 315 GLN A C 1
ATOM 2309 O O . GLN A 1 315 ? 2.458 -0.646 49.415 1.00 67.38 315 GLN A O 1
ATOM 2314 N N . LYS A 1 316 ? 1.098 -2.432 49.464 1.00 85.00 316 LYS A N 1
ATOM 2315 C CA . LYS A 1 316 ? 0.972 -2.523 48.006 1.00 85.00 316 LYS A CA 1
ATOM 2316 C C . LYS A 1 316 ? 0.231 -1.295 47.466 1.00 85.00 316 LYS A C 1
ATOM 2318 O O . LYS A 1 316 ? -0.855 -0.958 47.942 1.00 85.00 316 LYS A O 1
ATOM 2323 N N . LEU A 1 317 ? 0.819 -0.664 46.452 1.00 92.06 317 LEU A N 1
ATOM 2324 C CA . LEU A 1 317 ? 0.232 0.466 45.731 1.00 92.06 317 LEU A CA 1
ATOM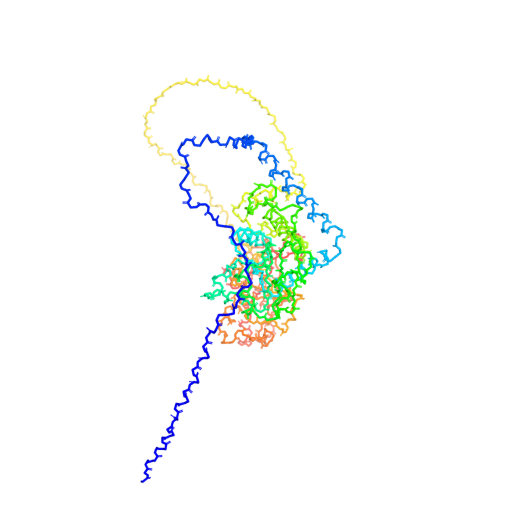 2325 C C . LEU A 1 317 ? -0.894 0.002 44.806 1.00 92.06 317 LEU A C 1
ATOM 2327 O O . LEU A 1 317 ? -0.783 -1.049 44.166 1.00 92.06 317 LEU A O 1
ATOM 2331 N N . ILE A 1 318 ? -1.943 0.816 44.674 1.00 91.19 318 ILE A N 1
ATOM 2332 C CA . ILE A 1 318 ? -3.080 0.524 43.787 1.00 91.19 318 ILE A CA 1
ATOM 2333 C C . ILE A 1 318 ? -2.658 0.441 42.310 1.00 91.19 318 ILE A C 1
ATOM 2335 O O . ILE A 1 318 ? -3.197 -0.359 41.549 1.00 91.19 318 ILE A O 1
ATOM 2339 N N . SER A 1 319 ? -1.619 1.187 41.922 1.00 89.81 319 SER A N 1
ATOM 2340 C CA . SER A 1 319 ? -1.015 1.159 40.583 1.00 89.81 319 SER A CA 1
ATOM 2341 C C . SER A 1 319 ? -0.463 -0.204 40.159 1.00 89.81 319 SER A C 1
ATOM 2343 O O . SER A 1 319 ? -0.365 -0.452 38.963 1.00 89.81 319 SER A O 1
ATOM 2345 N N . SER A 1 320 ? -0.180 -1.116 41.098 1.00 89.88 320 SER A N 1
ATOM 2346 C CA . SER A 1 320 ? 0.218 -2.499 40.777 1.00 89.88 320 SER A CA 1
ATOM 2347 C C . SER A 1 320 ? -0.921 -3.386 40.252 1.00 89.88 320 SER A C 1
ATOM 2349 O O . SER A 1 320 ? -0.654 -4.470 39.740 1.00 89.88 320 SER A O 1
ATOM 2351 N N . LEU A 1 321 ? -2.176 -2.936 40.375 1.00 89.69 321 LEU A N 1
ATOM 2352 C CA . LEU A 1 321 ? -3.382 -3.645 39.926 1.00 89.69 321 LEU A CA 1
ATOM 2353 C C . LEU A 1 321 ? -4.065 -2.973 38.725 1.00 89.69 321 LEU A C 1
ATOM 2355 O O . LEU A 1 321 ? -5.038 -3.505 38.197 1.00 89.69 321 LEU A O 1
ATOM 2359 N N . ALA A 1 322 ? -3.601 -1.792 38.317 1.00 91.56 322 ALA A N 1
ATOM 2360 C CA . ALA A 1 322 ? -4.259 -1.004 37.287 1.00 91.56 322 ALA A CA 1
ATOM 2361 C C . ALA A 1 322 ? -3.878 -1.461 35.875 1.00 91.56 322 ALA A C 1
ATOM 2363 O O . ALA A 1 322 ? -2.706 -1.666 35.565 1.00 91.56 322 ALA A O 1
ATOM 2364 N N . THR A 1 323 ? -4.871 -1.531 34.990 1.00 93.06 323 THR A N 1
ATOM 2365 C CA . THR A 1 323 ? -4.637 -1.623 33.544 1.00 93.06 323 THR A CA 1
ATOM 2366 C C . THR A 1 323 ? -4.237 -0.232 33.034 1.00 93.06 323 THR A C 1
ATOM 2368 O O . THR A 1 323 ? -5.009 0.710 33.248 1.00 93.06 323 THR A O 1
ATOM 2371 N N . PRO A 1 324 ? -3.060 -0.054 32.398 1.00 91.44 324 PRO A N 1
ATOM 2372 C CA . PRO A 1 324 ? -2.599 1.255 31.936 1.00 91.44 324 PRO A CA 1
ATOM 2373 C C . PRO A 1 324 ? -3.571 1.903 30.948 1.00 91.44 324 PRO A C 1
ATOM 2375 O O . PRO A 1 324 ? -4.027 1.253 30.012 1.00 91.44 324 PRO A O 1
ATOM 2378 N N . TYR A 1 325 ? -3.839 3.204 31.092 1.00 90.62 325 TYR A N 1
ATOM 2379 C CA . TYR A 1 325 ? -4.739 3.930 30.183 1.00 90.62 325 TYR A CA 1
ATOM 2380 C C . TYR A 1 325 ? -4.272 3.828 28.720 1.00 90.62 325 TYR A C 1
ATOM 2382 O O . TYR A 1 325 ? -5.078 3.694 27.803 1.00 90.62 325 TYR A O 1
ATOM 2390 N N . SER A 1 326 ? -2.954 3.825 28.510 1.00 87.50 326 SER A N 1
ATOM 2391 C CA . SER A 1 326 ? -2.307 3.743 27.199 1.00 87.50 326 SER A CA 1
ATOM 2392 C C . SER A 1 326 ? -2.441 2.393 26.485 1.00 87.50 326 SER A C 1
ATOM 2394 O O . SER A 1 326 ? -2.277 2.369 25.266 1.00 87.50 326 SER A O 1
ATOM 2396 N N . SER A 1 327 ? -2.731 1.286 27.186 1.00 87.62 327 SER A N 1
ATOM 2397 C CA . SER A 1 327 ? -2.956 -0.020 26.540 1.00 87.62 327 SER A CA 1
ATOM 2398 C C . SER A 1 327 ? -4.416 -0.246 26.138 1.00 87.62 327 SER A C 1
ATOM 2400 O O . SER A 1 327 ? -4.701 -1.154 25.357 1.00 87.62 327 SER A O 1
ATOM 2402 N N . ILE A 1 328 ? 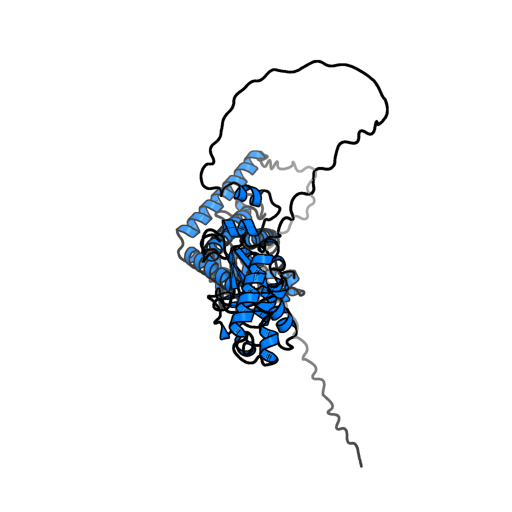-5.345 0.575 26.636 1.00 91.44 328 ILE A N 1
ATOM 2403 C CA . ILE A 1 328 ? -6.784 0.378 26.449 1.00 91.44 328 ILE A CA 1
ATOM 2404 C C . ILE A 1 328 ? -7.216 0.894 25.068 1.00 91.44 328 ILE A C 1
ATOM 2406 O O . ILE A 1 328 ? -7.075 2.086 24.780 1.00 91.44 328 ILE A O 1
ATOM 2410 N N . PRO A 1 329 ? -7.770 0.035 24.189 1.00 89.62 329 PRO A N 1
ATOM 2411 C CA . PRO A 1 329 ? -8.254 0.464 22.887 1.00 89.62 329 PRO A CA 1
ATOM 2412 C C . PRO A 1 329 ? -9.472 1.373 23.038 1.00 89.62 329 PRO A C 1
ATOM 2414 O O . PRO A 1 329 ? -10.324 1.165 23.906 1.00 89.62 329 PRO A O 1
ATOM 2417 N N . ILE A 1 330 ? -9.587 2.339 22.128 1.00 88.00 330 ILE A N 1
ATOM 2418 C CA . ILE A 1 330 ? -10.755 3.210 22.024 1.00 88.00 330 ILE A CA 1
ATOM 2419 C C . ILE A 1 330 ? -11.464 2.950 20.696 1.00 88.00 330 ILE A C 1
ATOM 2421 O O . ILE A 1 330 ? -10.832 2.941 19.637 1.00 88.00 330 ILE A O 1
ATOM 2425 N N . ILE A 1 331 ? -12.777 2.740 20.752 1.00 82.50 331 ILE A N 1
ATOM 2426 C CA . ILE A 1 331 ? -13.644 2.640 19.577 1.00 82.50 331 ILE A CA 1
ATOM 2427 C C . ILE A 1 331 ? -13.762 4.049 18.970 1.00 82.50 331 ILE A C 1
ATOM 2429 O O . ILE A 1 331 ? -13.995 5.023 19.681 1.00 82.50 331 ILE A O 1
ATOM 2433 N N . SER A 1 332 ? -13.506 4.171 17.665 1.00 64.19 332 SER A N 1
ATOM 2434 C CA . SER A 1 332 ? -13.176 5.451 17.016 1.00 64.19 332 SER A CA 1
ATOM 2435 C C . SER A 1 332 ? -14.229 6.556 17.197 1.00 64.19 332 SER A C 1
ATOM 2437 O O . SER A 1 332 ? -15.409 6.374 16.908 1.00 64.19 332 SER A O 1
ATOM 2439 N N . TYR A 1 333 ? -13.765 7.744 17.590 1.00 50.97 333 TYR A N 1
ATOM 2440 C CA . TYR A 1 333 ? -14.581 8.895 18.007 1.00 50.97 333 TYR A CA 1
ATOM 2441 C C . TYR A 1 333 ? -14.988 9.862 16.873 1.00 50.97 333 TYR A C 1
ATOM 2443 O O . TYR A 1 333 ? -15.631 10.875 17.146 1.00 50.97 333 TYR A O 1
ATOM 2451 N N . HIS A 1 334 ? -14.630 9.584 15.610 1.00 47.72 334 HIS A N 1
ATOM 2452 C CA . HIS A 1 334 ? -14.851 10.522 14.489 1.00 47.72 334 HIS A CA 1
ATOM 2453 C C . HIS A 1 334 ? -15.479 9.933 13.214 1.00 47.72 334 HIS A C 1
ATOM 2455 O O . HIS A 1 334 ? -15.676 10.671 12.251 1.00 47.72 334 HIS A O 1
ATOM 2461 N N . THR A 1 335 ? -15.820 8.641 13.175 1.00 49.72 335 THR A N 1
ATOM 2462 C CA . THR A 1 335 ? -16.391 7.998 11.968 1.00 49.72 335 THR A CA 1
ATOM 2463 C C . THR A 1 335 ? -17.778 7.389 12.159 1.00 49.72 335 THR A C 1
ATOM 2465 O O . THR A 1 335 ? -18.479 7.179 11.171 1.00 49.72 335 THR A O 1
ATOM 2468 N N . VAL A 1 336 ? -18.195 7.126 13.400 1.00 60.56 336 VAL A N 1
ATOM 2469 C CA . VAL A 1 336 ? -19.460 6.458 13.733 1.00 60.56 336 VAL A CA 1
ATOM 2470 C C . VAL A 1 336 ? -20.098 7.191 14.923 1.00 60.56 336 VAL A C 1
ATOM 2472 O O . VAL A 1 336 ? -19.429 7.351 15.944 1.00 60.56 336 VAL A O 1
ATOM 2475 N N . PRO A 1 337 ? -21.356 7.671 14.834 1.00 68.06 337 PRO A N 1
ATOM 2476 C CA . PRO A 1 337 ? -22.059 8.230 15.986 1.00 68.06 337 PRO A CA 1
ATOM 2477 C C . PRO A 1 337 ? -22.157 7.211 17.122 1.00 68.06 337 PRO A C 1
ATOM 2479 O O . PRO A 1 337 ? -22.302 6.018 16.870 1.00 68.06 337 PRO A O 1
ATOM 2482 N N . TYR A 1 338 ? -22.172 7.672 18.373 1.00 71.19 338 TYR A N 1
ATOM 2483 C CA . TYR A 1 338 ? -22.293 6.795 19.546 1.00 71.19 338 TYR A CA 1
ATOM 2484 C C . TYR A 1 338 ? -23.488 5.817 19.460 1.00 71.19 338 TYR A C 1
ATOM 2486 O O . TYR A 1 338 ? -23.372 4.649 19.819 1.00 71.19 338 TYR A O 1
ATOM 2494 N N . SER A 1 339 ? -24.611 6.272 18.893 1.00 70.62 339 SER A N 1
ATOM 2495 C CA . SER A 1 339 ? -25.822 5.478 18.640 1.00 70.62 339 SER A CA 1
ATOM 2496 C C . SER A 1 339 ? -25.680 4.387 17.568 1.00 70.62 339 SER A C 1
ATOM 2498 O O . SER A 1 339 ? -26.575 3.561 17.430 1.00 70.62 339 SER A O 1
ATOM 2500 N N . GLU A 1 340 ? -24.609 4.392 16.774 1.00 77.00 340 GLU A N 1
ATOM 2501 C CA . GLU A 1 340 ? -24.366 3.439 15.681 1.00 77.00 340 GLU A CA 1
ATOM 2502 C C . GLU A 1 340 ? -23.274 2.404 16.009 1.00 77.00 340 GLU A C 1
ATOM 2504 O O . GLU A 1 340 ? -23.143 1.417 15.283 1.00 77.00 340 GLU A O 1
ATOM 2509 N N . ILE A 1 341 ? -22.518 2.591 17.099 1.00 80.38 341 ILE A N 1
ATOM 2510 C CA . ILE A 1 341 ? -21.522 1.621 17.581 1.00 80.38 341 ILE A CA 1
ATOM 2511 C C . ILE A 1 341 ? -22.241 0.325 17.967 1.00 80.38 341 ILE A C 1
ATOM 2513 O O . ILE A 1 341 ? -23.242 0.366 18.682 1.00 80.38 341 ILE A O 1
ATOM 2517 N N . ARG A 1 342 ? -21.747 -0.835 17.524 1.00 86.06 342 ARG A N 1
ATOM 2518 C CA . ARG A 1 342 ? -22.358 -2.142 17.816 1.00 86.06 342 ARG A CA 1
ATOM 2519 C C . ARG A 1 342 ? -21.624 -2.871 18.930 1.00 86.06 342 ARG A C 1
ATOM 2521 O O . ARG A 1 342 ? -20.434 -2.665 19.168 1.00 86.06 342 ARG A O 1
ATOM 2528 N N . ILE A 1 343 ? -22.319 -3.812 19.565 1.00 86.25 343 ILE A N 1
ATOM 2529 C CA . ILE A 1 343 ? -21.715 -4.715 20.556 1.00 86.25 343 ILE A CA 1
ATOM 2530 C C . ILE A 1 343 ? -20.525 -5.486 19.948 1.00 86.25 343 ILE A C 1
ATOM 2532 O O . ILE A 1 343 ? -19.491 -5.647 20.600 1.00 86.25 343 ILE A O 1
ATOM 2536 N N . ALA A 1 344 ? -20.636 -5.905 18.683 1.00 86.62 344 ALA A N 1
ATOM 2537 C CA . ALA A 1 344 ? -19.562 -6.549 17.930 1.00 86.62 344 ALA A CA 1
ATOM 2538 C C . ALA A 1 344 ? -18.277 -5.706 17.854 1.00 86.62 344 ALA A C 1
ATOM 2540 O O . ALA A 1 344 ? -17.190 -6.271 17.959 1.00 86.62 344 ALA A O 1
ATOM 2541 N N . ASP A 1 345 ? -18.381 -4.381 17.716 1.00 87.38 345 ASP A N 1
ATOM 2542 C CA . ASP A 1 345 ? -17.220 -3.492 17.582 1.00 87.38 345 ASP A CA 1
ATOM 2543 C C . ASP A 1 345 ? -16.438 -3.415 18.900 1.00 87.38 345 ASP A C 1
ATOM 2545 O O . ASP A 1 345 ? -15.211 -3.526 18.915 1.00 87.38 345 ASP A O 1
ATOM 2549 N N . ALA A 1 346 ? -17.158 -3.329 20.023 1.00 86.06 346 ALA A N 1
ATOM 2550 C CA . ALA A 1 346 ? -16.579 -3.352 21.363 1.00 86.06 346 ALA A CA 1
ATOM 2551 C C . ALA A 1 346 ? -15.901 -4.692 21.693 1.00 86.06 346 ALA A C 1
ATOM 2553 O O . ALA A 1 346 ? -14.785 -4.720 22.215 1.00 86.06 346 ALA A O 1
ATOM 2554 N N . LEU A 1 347 ? -16.541 -5.813 21.344 1.00 88.12 347 LEU A N 1
ATOM 2555 C CA . LEU A 1 347 ? -15.954 -7.145 21.516 1.00 88.12 347 LEU A CA 1
ATOM 2556 C C . LEU A 1 347 ? -14.730 -7.347 20.609 1.00 88.12 347 LEU A C 1
ATOM 2558 O O . LEU A 1 347 ? -13.719 -7.888 21.055 1.00 88.12 347 LEU A O 1
ATOM 2562 N N . ALA A 1 348 ? -14.778 -6.869 19.363 1.00 86.81 348 ALA A N 1
ATOM 2563 C CA . ALA A 1 348 ? -13.649 -6.928 18.441 1.00 86.81 348 ALA A CA 1
ATOM 2564 C C . ALA A 1 348 ? -12.462 -6.078 18.924 1.00 86.81 348 ALA A C 1
ATOM 2566 O O . ALA A 1 348 ? -11.322 -6.526 18.811 1.00 86.81 348 ALA A O 1
ATOM 2567 N N . ALA A 1 349 ? -12.709 -4.892 19.489 1.00 87.50 349 ALA A N 1
ATOM 2568 C CA . ALA A 1 349 ? -11.667 -4.061 20.092 1.00 87.50 349 ALA A CA 1
ATOM 2569 C C . ALA A 1 349 ? -10.986 -4.779 21.272 1.00 87.50 349 ALA A C 1
ATOM 2571 O O . ALA A 1 349 ? -9.758 -4.848 21.314 1.00 87.50 349 ALA A O 1
ATOM 2572 N N . ALA A 1 350 ? -11.767 -5.396 22.167 1.00 87.88 350 ALA A N 1
ATOM 2573 C CA . ALA A 1 350 ? -11.238 -6.157 23.301 1.00 87.88 350 ALA A CA 1
ATOM 2574 C C . ALA A 1 350 ? -10.365 -7.351 22.865 1.00 87.88 350 ALA A C 1
ATOM 2576 O O . ALA A 1 350 ? -9.317 -7.599 23.454 1.00 87.88 350 ALA A O 1
ATOM 2577 N N . VAL A 1 351 ? -10.771 -8.081 21.818 1.00 86.56 351 VAL A N 1
ATOM 2578 C CA . VAL A 1 351 ? -10.019 -9.241 21.298 1.00 86.56 351 VAL A CA 1
ATOM 2579 C C . VAL A 1 351 ? -8.736 -8.825 20.565 1.00 86.56 351 VAL A C 1
ATOM 2581 O O . VAL A 1 351 ? -7.746 -9.550 20.622 1.00 86.56 351 VAL A O 1
ATOM 2584 N N . ARG A 1 352 ? -8.719 -7.662 19.898 1.00 85.50 352 ARG A N 1
ATOM 2585 C CA . ARG A 1 352 ? -7.519 -7.137 19.214 1.00 85.50 352 ARG A CA 1
ATOM 2586 C C . ARG A 1 352 ? -6.424 -6.670 20.180 1.00 85.50 352 ARG A C 1
ATOM 2588 O O . ARG A 1 352 ? -5.267 -6.626 19.776 1.00 85.50 352 ARG A O 1
ATOM 2595 N N . CYS A 1 353 ? -6.774 -6.329 21.420 1.00 83.56 353 CYS A N 1
ATOM 2596 C CA . CYS A 1 353 ? -5.853 -5.779 22.417 1.00 83.56 353 CYS A CA 1
ATOM 2597 C C . CYS A 1 353 ? -5.887 -6.604 23.720 1.00 83.56 353 CYS A C 1
ATOM 2599 O O . CYS A 1 353 ? -6.391 -6.123 24.735 1.00 83.56 353 CYS A O 1
ATOM 2601 N N . PRO A 1 354 ? -5.349 -7.841 23.735 1.00 79.31 354 PRO A N 1
ATOM 2602 C CA . PRO A 1 354 ? -5.372 -8.702 24.924 1.00 79.31 354 PRO A CA 1
ATOM 2603 C C . PRO A 1 354 ? -4.613 -8.102 26.123 1.00 79.31 354 PRO A C 1
ATOM 2605 O O . PRO A 1 354 ? -4.993 -8.337 27.269 1.00 79.31 354 PRO A O 1
ATOM 2608 N N . GLU A 1 355 ? -3.596 -7.272 25.872 1.00 81.38 355 GLU A N 1
ATOM 2609 C CA . GLU A 1 355 ? -2.844 -6.517 26.891 1.00 81.38 355 GLU A CA 1
ATOM 2610 C C . GLU A 1 355 ? -3.701 -5.488 27.649 1.00 81.38 355 GLU A C 1
ATOM 2612 O O . GLU A 1 355 ? -3.354 -5.081 28.756 1.00 81.38 355 GLU A O 1
ATOM 2617 N N . ALA A 1 356 ? -4.851 -5.097 27.092 1.00 84.56 356 ALA A N 1
ATOM 2618 C CA . ALA A 1 356 ? -5.825 -4.235 27.751 1.00 84.56 356 ALA A CA 1
ATOM 2619 C C . ALA A 1 356 ? -6.692 -4.979 28.780 1.00 84.56 356 ALA A C 1
ATOM 2621 O O . ALA A 1 356 ? -7.673 -4.414 29.248 1.00 84.56 356 ALA A O 1
ATOM 2622 N N . ALA A 1 357 ? -6.421 -6.257 29.082 1.00 86.75 357 ALA A N 1
ATOM 2623 C CA . ALA A 1 357 ? -7.160 -7.075 30.054 1.00 86.75 357 ALA A CA 1
ATOM 2624 C C . ALA A 1 357 ? -8.700 -7.078 29.871 1.00 86.75 357 ALA A C 1
ATOM 2626 O O . ALA A 1 357 ? -9.453 -7.255 30.829 1.00 86.75 357 ALA A O 1
ATOM 2627 N N . PHE A 1 358 ? -9.176 -6.926 28.627 1.00 89.12 358 PHE A N 1
ATOM 2628 C CA . PHE A 1 358 ? -10.588 -6.732 28.258 1.00 89.12 358 PHE A CA 1
ATOM 2629 C C . PHE A 1 358 ? -11.237 -5.440 28.797 1.00 89.12 358 PHE A C 1
ATOM 2631 O O . PHE A 1 358 ? -12.441 -5.421 29.042 1.00 89.12 358 PHE A O 1
ATOM 2638 N N . TRP A 1 359 ? -10.480 -4.357 28.954 1.00 91.56 359 TRP A N 1
ATOM 2639 C CA . TRP A 1 359 ? -11.010 -2.992 29.029 1.00 91.56 359 TRP A CA 1
ATOM 2640 C C . TRP A 1 359 ? -11.111 -2.393 27.618 1.00 91.56 359 TRP A C 1
ATOM 2642 O O . TRP A 1 359 ? -10.244 -2.637 26.779 1.00 91.56 359 TRP A O 1
ATOM 2652 N N . VAL A 1 360 ? -12.153 -1.602 27.343 1.00 91.19 360 VAL A N 1
ATOM 2653 C CA . VAL A 1 360 ? -12.329 -0.883 26.063 1.00 91.19 360 VAL A CA 1
ATOM 2654 C C . VAL A 1 360 ? -13.012 0.454 26.321 1.00 91.19 360 VAL A C 1
ATOM 2656 O O . VAL A 1 360 ? -14.048 0.492 26.974 1.00 91.19 360 VAL A O 1
ATOM 2659 N N . LEU A 1 361 ? -12.499 1.551 25.774 1.00 89.81 361 LEU A N 1
ATOM 2660 C CA . LEU A 1 361 ? -13.198 2.839 25.772 1.00 89.81 361 LEU A CA 1
ATOM 2661 C C . LEU A 1 361 ? -14.146 2.908 24.562 1.00 89.81 361 LEU A C 1
ATOM 2663 O O . LEU A 1 361 ? -13.725 2.675 23.432 1.00 89.81 361 LEU A O 1
ATOM 2667 N N . VAL A 1 362 ? -15.421 3.244 24.769 1.00 84.75 362 VAL A N 1
ATOM 2668 C CA . VAL A 1 362 ? -16.357 3.569 23.668 1.00 84.75 362 VAL A CA 1
ATOM 2669 C C . VAL A 1 362 ? -16.147 5.008 23.207 1.00 84.75 362 VAL A C 1
ATOM 2671 O O . VAL A 1 362 ? -16.227 5.315 22.024 1.00 84.75 362 VAL A O 1
ATOM 2674 N N . THR A 1 363 ? -15.848 5.890 24.158 1.00 79.00 363 THR A N 1
ATOM 2675 C CA . THR A 1 363 ? -15.429 7.278 23.948 1.00 79.00 363 THR A CA 1
ATOM 2676 C C . THR A 1 363 ? -14.420 7.644 25.048 1.00 79.00 363 THR A C 1
ATOM 2678 O O . THR A 1 363 ? -14.350 6.941 26.060 1.00 79.00 363 THR A O 1
ATOM 2681 N N . PRO A 1 364 ? -13.694 8.774 24.958 1.00 80.38 364 PRO A N 1
ATOM 2682 C CA . PRO A 1 364 ? -12.849 9.264 26.060 1.00 80.38 364 PRO A CA 1
ATOM 2683 C C . PRO A 1 364 ? -13.602 9.566 27.375 1.00 80.38 364 PRO A C 1
ATOM 2685 O O . PRO A 1 364 ? -12.979 9.874 28.392 1.00 80.38 364 PRO A O 1
ATOM 2688 N N . SER A 1 365 ? -14.939 9.510 27.363 1.00 80.69 365 SER A N 1
ATOM 2689 C CA . SER A 1 365 ? -15.818 9.712 28.517 1.00 80.69 365 SER A CA 1
ATOM 2690 C C . SER A 1 365 ? -16.676 8.489 28.877 1.00 80.69 365 SER A C 1
ATOM 2692 O O . SER A 1 365 ? -17.475 8.590 29.808 1.00 80.69 365 SER A O 1
ATOM 2694 N N . HIS A 1 366 ? -16.517 7.350 28.190 1.00 85.06 366 HIS A N 1
ATOM 2695 C CA . HIS A 1 366 ? -17.273 6.116 28.432 1.00 85.06 366 HIS A CA 1
ATOM 2696 C C . HIS A 1 366 ? -16.358 4.886 28.307 1.00 85.06 366 HIS A C 1
ATOM 2698 O O . HIS A 1 366 ? -15.894 4.547 27.219 1.00 85.06 366 HIS A O 1
ATOM 2704 N N . LEU A 1 367 ? -16.132 4.198 29.429 1.00 88.75 367 LEU A N 1
ATOM 2705 C CA . LEU A 1 367 ? -15.280 3.016 29.561 1.00 88.75 367 LEU A CA 1
ATOM 2706 C C . LEU A 1 367 ? -16.097 1.741 29.815 1.00 88.75 367 LEU A C 1
ATOM 2708 O O . LEU A 1 367 ? -16.866 1.665 30.768 1.00 88.75 367 LEU A O 1
ATOM 2712 N N . LEU A 1 368 ? -15.866 0.704 29.013 1.00 88.88 368 LEU A N 1
ATOM 2713 C CA . LEU A 1 368 ? -16.368 -0.647 29.243 1.00 88.88 368 LEU A CA 1
ATOM 2714 C C . LEU A 1 368 ? -15.373 -1.432 30.082 1.00 88.88 368 LEU A C 1
ATOM 2716 O O . LEU A 1 368 ? -14.220 -1.633 29.690 1.00 88.88 368 LEU A O 1
ATOM 2720 N N . THR A 1 369 ? -15.848 -1.932 31.217 1.00 89.94 369 THR A N 1
ATOM 2721 C CA . THR A 1 369 ? -15.046 -2.802 32.072 1.00 89.94 369 THR A CA 1
ATOM 2722 C C . THR A 1 369 ? -15.031 -4.246 31.546 1.00 89.94 369 THR A C 1
ATOM 2724 O O . THR A 1 369 ? -15.970 -4.672 30.850 1.00 89.94 369 THR A O 1
ATOM 2727 N N . PRO A 1 370 ? -14.055 -5.072 31.969 1.00 88.75 370 PRO A N 1
ATOM 2728 C CA . PRO A 1 370 ? -14.005 -6.499 31.656 1.00 88.75 370 PRO A CA 1
ATOM 2729 C C . PRO A 1 370 ? -15.271 -7.263 32.055 1.00 88.75 370 PRO A C 1
ATOM 2731 O O . PRO A 1 370 ? -15.560 -8.322 31.493 1.00 88.75 370 PRO A O 1
ATOM 2734 N N . ARG A 1 371 ? -16.047 -6.764 33.030 1.00 85.81 371 ARG A N 1
ATOM 2735 C CA . ARG A 1 371 ? -17.357 -7.318 33.407 1.00 85.81 371 ARG A CA 1
ATOM 2736 C C . ARG A 1 371 ? -18.416 -7.078 32.340 1.00 85.81 371 ARG A C 1
ATOM 2738 O O . ARG A 1 371 ? -19.192 -7.986 32.046 1.00 85.81 371 ARG A O 1
ATOM 2745 N N . VAL A 1 372 ? -18.469 -5.858 31.811 1.00 84.88 372 VAL A N 1
ATOM 2746 C CA . VAL A 1 372 ? -19.460 -5.438 30.817 1.00 84.88 372 VAL A CA 1
ATOM 2747 C C . VAL A 1 372 ? -19.208 -6.185 29.518 1.00 84.88 372 VAL A C 1
ATOM 2749 O O . VAL A 1 372 ? -20.120 -6.830 29.012 1.00 84.88 372 VAL A O 1
ATOM 2752 N N . LEU A 1 373 ? -17.957 -6.253 29.062 1.00 86.88 373 LEU A N 1
ATOM 2753 C CA . LEU A 1 373 ? -17.582 -7.029 27.877 1.00 86.88 373 LEU A CA 1
ATOM 2754 C C . LEU A 1 373 ? -17.865 -8.533 28.042 1.00 86.88 373 LEU A C 1
ATOM 2756 O O . LEU A 1 373 ? -18.456 -9.140 27.153 1.00 86.88 373 LEU A O 1
ATOM 2760 N N . ARG A 1 374 ? -17.598 -9.129 29.216 1.00 86.56 374 ARG A N 1
ATOM 2761 C CA . ARG A 1 374 ? -18.005 -10.521 29.523 1.00 86.56 374 ARG A CA 1
ATOM 2762 C C . ARG A 1 374 ? -19.526 -10.739 29.593 1.00 86.56 374 ARG A C 1
ATOM 2764 O O . ARG A 1 374 ? -19.970 -11.880 29.457 1.00 86.56 374 ARG A O 1
ATOM 2771 N N . ARG A 1 375 ? -20.329 -9.694 29.828 1.00 83.62 375 ARG A N 1
ATOM 2772 C CA . ARG A 1 375 ? -21.803 -9.744 29.749 1.00 83.62 375 ARG A CA 1
ATOM 2773 C C . ARG A 1 375 ? -22.262 -9.638 28.294 1.00 83.62 375 ARG A C 1
ATOM 2775 O O . ARG A 1 375 ? -23.042 -10.474 27.856 1.00 83.62 375 ARG A O 1
ATOM 2782 N N . LEU A 1 376 ? -21.727 -8.667 27.558 1.00 83.44 376 LEU A N 1
ATOM 2783 C CA . LEU A 1 376 ? -21.994 -8.420 26.140 1.00 83.44 376 LEU A CA 1
ATOM 2784 C C . LEU A 1 376 ? -21.640 -9.624 25.255 1.00 83.44 376 LEU A C 1
ATOM 2786 O O . LEU A 1 376 ? -22.396 -9.971 24.356 1.00 83.44 376 LEU A O 1
ATOM 2790 N N . ALA A 1 377 ? -20.549 -10.330 25.564 1.00 83.50 377 ALA A N 1
ATOM 2791 C CA . ALA A 1 377 ? -20.148 -11.562 24.881 1.00 83.50 377 ALA A CA 1
ATOM 2792 C C . ALA A 1 377 ? -21.156 -12.724 25.023 1.00 83.50 377 ALA A C 1
ATOM 2794 O O . ALA A 1 377 ? -21.036 -13.725 24.322 1.00 83.50 377 ALA A O 1
ATOM 2795 N N . LYS A 1 378 ? -22.136 -12.623 25.936 1.00 83.19 378 LYS A N 1
ATOM 2796 C CA . LYS A 1 378 ? -23.221 -13.608 26.109 1.00 83.19 378 LYS A CA 1
ATOM 2797 C C . LYS A 1 378 ? -24.510 -13.215 25.379 1.00 83.19 378 LYS A C 1
ATOM 2799 O O . LYS A 1 378 ? -25.476 -13.979 25.412 1.00 83.19 378 LYS A O 1
ATOM 2804 N N . THR A 1 379 ? -24.554 -12.040 24.753 1.00 77.88 379 THR A N 1
ATOM 2805 C CA . THR A 1 379 ? -25.703 -11.576 23.970 1.00 77.88 379 THR A CA 1
ATOM 2806 C C . THR A 1 379 ? -25.830 -12.418 22.699 1.00 77.88 379 THR A C 1
ATOM 2808 O O . THR A 1 379 ? -24.845 -12.658 22.007 1.00 77.88 379 THR A O 1
ATOM 2811 N N . ARG A 1 380 ? -27.048 -12.881 22.382 1.00 62.94 380 ARG A N 1
ATOM 2812 C CA . ARG A 1 380 ? -27.302 -13.740 21.205 1.00 62.94 380 ARG A CA 1
ATOM 2813 C C . ARG A 1 380 ? -27.193 -13.010 19.864 1.00 62.94 380 ARG A C 1
ATOM 2815 O O . ARG A 1 380 ? -27.021 -13.670 18.848 1.00 62.94 380 ARG A O 1
ATOM 2822 N N . ASP A 1 381 ? -27.290 -11.684 19.876 1.00 79.00 381 ASP A N 1
ATOM 2823 C CA . ASP A 1 381 ? -27.119 -10.828 18.706 1.00 79.00 381 ASP A CA 1
ATOM 2824 C C . ASP A 1 381 ? -26.081 -9.727 19.008 1.00 79.00 381 ASP A C 1
ATOM 2826 O O . ASP A 1 381 ? -26.394 -8.752 19.696 1.00 79.00 381 ASP A O 1
ATOM 2830 N N . PRO A 1 382 ? -24.826 -9.871 18.541 1.00 74.75 382 PRO A N 1
ATOM 2831 C CA . PRO A 1 382 ? -23.800 -8.841 18.683 1.00 74.75 382 PRO A CA 1
ATOM 2832 C C . PRO A 1 382 ? -23.946 -7.701 17.654 1.00 74.75 382 PRO A C 1
ATOM 2834 O O . PRO A 1 382 ? -23.189 -6.732 17.715 1.00 74.75 382 PRO A O 1
ATOM 2837 N N . GLY A 1 383 ? -24.890 -7.790 16.709 1.00 76.69 383 GLY A N 1
ATOM 2838 C CA . GLY A 1 383 ? -25.203 -6.730 15.749 1.00 76.69 383 GLY A CA 1
ATOM 2839 C C . GLY A 1 383 ? -26.008 -5.569 16.342 1.00 76.69 383 GLY A C 1
ATOM 2840 O O . GLY A 1 383 ? -26.061 -4.503 15.727 1.00 76.69 383 GLY A O 1
ATOM 2841 N N . VAL A 1 384 ? -26.589 -5.758 17.532 1.00 81.69 384 VAL A N 1
ATOM 2842 C CA . VAL A 1 384 ? -27.341 -4.737 18.278 1.00 81.69 384 VAL A CA 1
ATOM 2843 C C . VAL A 1 384 ? -26.464 -3.514 18.574 1.00 81.69 384 VAL A C 1
ATOM 2845 O O . VAL A 1 384 ? -25.269 -3.630 18.876 1.00 81.69 384 VAL A O 1
ATOM 2848 N N . LYS A 1 385 ? -27.074 -2.328 18.482 1.00 80.06 385 LYS A N 1
ATOM 2849 C CA . LYS A 1 385 ? -26.441 -1.043 18.788 1.00 80.06 385 LYS A CA 1
ATOM 2850 C C . LYS A 1 385 ? -26.202 -0.908 20.286 1.00 80.06 385 LYS A C 1
ATOM 2852 O O . LYS A 1 385 ? -27.018 -1.312 21.107 1.00 80.06 385 LYS A O 1
ATOM 2857 N N . PHE A 1 386 ? -25.076 -0.308 20.641 1.00 72.94 386 PHE A N 1
ATOM 2858 C CA . PHE A 1 386 ? -24.616 -0.220 22.016 1.00 72.94 386 PHE A CA 1
ATOM 2859 C C . PHE A 1 386 ? -25.580 0.589 22.904 1.00 72.94 386 PHE A C 1
ATOM 2861 O O . PHE A 1 386 ? -25.903 0.150 24.006 1.00 72.94 386 PHE A O 1
ATOM 2868 N N . GLY A 1 387 ? -26.114 1.705 22.390 1.00 66.75 387 GLY A N 1
ATOM 2869 C CA . GLY A 1 387 ? -27.088 2.542 23.105 1.00 66.75 387 GLY A CA 1
ATOM 2870 C C . GLY A 1 387 ? -28.401 1.827 23.464 1.00 66.75 387 GLY A C 1
ATOM 2871 O O . GLY A 1 387 ? -28.987 2.117 24.504 1.00 66.75 387 GLY A O 1
ATOM 2872 N N . ASP A 1 388 ? -28.828 0.834 22.675 1.00 65.88 388 ASP A N 1
ATOM 2873 C CA . ASP A 1 388 ? -30.054 0.061 22.945 1.00 65.88 388 ASP A CA 1
ATOM 2874 C C . ASP A 1 388 ? -29.873 -0.937 24.110 1.00 65.88 388 ASP A C 1
ATOM 2876 O O . ASP A 1 388 ? -30.847 -1.421 24.687 1.00 65.88 388 ASP A O 1
ATOM 2880 N N . PHE A 1 389 ? -28.623 -1.241 24.483 1.00 65.75 389 PHE A N 1
ATOM 2881 C CA . PHE A 1 389 ? -28.267 -2.120 25.603 1.00 65.75 389 PHE A CA 1
ATOM 2882 C C . PHE A 1 389 ? -28.072 -1.350 26.928 1.00 65.75 389 PHE A C 1
ATOM 2884 O O . PHE A 1 389 ? -27.859 -1.948 27.983 1.00 65.75 389 PHE A O 1
ATOM 2891 N N . GLU A 1 390 ? -28.102 -0.017 26.895 1.00 59.97 390 GLU A N 1
ATOM 2892 C CA . GLU A 1 390 ? -27.436 0.827 27.895 1.00 59.97 390 GLU A CA 1
ATOM 2893 C C . GLU A 1 390 ? -28.268 1.175 29.147 1.00 59.97 390 GLU A C 1
ATOM 2895 O O . GLU A 1 390 ? -27.836 1.946 30.004 1.00 59.97 390 GLU A O 1
ATOM 2900 N N . SER A 1 391 ? -29.459 0.599 29.303 1.00 50.97 391 SER A N 1
ATOM 2901 C CA . SER A 1 391 ? -30.433 1.011 30.325 1.00 50.97 391 SER A CA 1
ATOM 2902 C C . SER A 1 391 ? -30.054 0.717 31.792 1.00 50.97 391 SER A C 1
ATOM 2904 O O . SER A 1 391 ? -30.807 1.098 32.686 1.00 50.97 391 SER A O 1
ATOM 2906 N N . GLU A 1 392 ? -28.913 0.069 32.077 1.00 51.41 392 GLU A N 1
ATOM 2907 C CA . GLU A 1 392 ? -28.566 -0.426 33.426 1.00 51.41 392 GLU A CA 1
ATOM 2908 C C . GLU A 1 392 ? -27.081 -0.280 33.861 1.00 51.41 392 GLU A C 1
ATOM 2910 O O . GLU A 1 392 ? -26.592 -1.104 34.641 1.00 51.41 392 GLU A O 1
ATOM 2915 N N . SER A 1 393 ? -26.288 0.693 33.381 1.00 61.94 393 SER A N 1
ATOM 2916 C CA . SER A 1 393 ? -24.884 0.845 33.853 1.00 61.94 393 SER A CA 1
ATOM 2917 C C . SER A 1 393 ? -24.340 2.281 33.857 1.00 61.94 393 SER A C 1
ATOM 2919 O O . SER A 1 393 ? -23.484 2.647 33.057 1.00 61.94 393 SER A O 1
ATOM 2921 N N . HIS A 1 394 ? -24.779 3.092 34.826 1.00 60.03 394 HIS A N 1
ATOM 2922 C CA . HIS A 1 394 ? -24.296 4.470 34.996 1.00 60.03 394 HIS A CA 1
ATOM 2923 C C . HIS A 1 394 ? -22.788 4.582 35.299 1.00 60.03 394 HIS A C 1
ATOM 2925 O O . HIS A 1 394 ? -22.173 5.572 34.902 1.00 60.03 394 HIS A O 1
ATOM 2931 N N . ASP A 1 395 ? -22.185 3.589 35.960 1.00 61.81 395 ASP A N 1
ATOM 2932 C CA . ASP A 1 395 ? -20.790 3.614 36.451 1.00 61.81 395 ASP A CA 1
ATOM 2933 C C . ASP A 1 395 ? -19.721 3.701 35.337 1.00 61.81 395 ASP A C 1
ATOM 2935 O O . ASP A 1 395 ? -18.541 3.906 35.613 1.00 61.81 395 ASP A O 1
ATOM 2939 N N . LEU A 1 396 ? -20.121 3.538 34.072 1.00 75.81 396 LEU A N 1
ATOM 2940 C CA . LEU A 1 396 ? -19.229 3.481 32.909 1.00 75.81 396 LEU A CA 1
ATOM 2941 C C . LEU A 1 396 ? -18.814 4.866 32.384 1.00 75.81 396 LEU A C 1
ATOM 2943 O O . LEU A 1 396 ? -17.790 4.993 31.708 1.00 75.81 396 LEU A O 1
ATOM 2947 N N . PHE A 1 397 ? -19.567 5.915 32.721 1.00 81.56 397 PHE A N 1
ATOM 2948 C CA . PHE A 1 397 ? -19.276 7.291 32.312 1.00 81.56 397 PHE A CA 1
ATOM 2949 C C . PHE A 1 397 ? -18.252 7.977 33.223 1.00 81.56 397 PHE A C 1
ATOM 2951 O O . PHE A 1 397 ? -18.365 7.894 34.443 1.00 81.56 397 PHE A O 1
ATOM 2958 N N . ARG A 1 398 ? -17.348 8.780 32.639 1.00 83.00 398 ARG A N 1
ATOM 2959 C CA . ARG A 1 398 ? -16.265 9.503 33.344 1.00 83.00 398 ARG A CA 1
ATOM 2960 C C . ARG A 1 398 ? -16.721 10.320 34.553 1.00 83.00 398 ARG A C 1
ATOM 2962 O O . ARG A 1 398 ? -16.021 10.358 35.553 1.00 83.00 398 ARG A O 1
ATOM 2969 N N . LYS A 1 399 ? -17.926 10.895 34.508 1.00 80.94 399 LYS A N 1
ATOM 2970 C CA . LYS A 1 399 ? -18.541 11.629 35.634 1.00 80.94 399 LYS A CA 1
ATOM 2971 C C . LYS A 1 399 ? -18.789 10.789 36.902 1.00 80.94 399 LYS A C 1
ATOM 2973 O O . LYS A 1 399 ? -19.070 11.365 37.944 1.00 80.94 399 LYS A O 1
ATOM 2978 N N . ASN A 1 400 ? -18.744 9.459 36.794 1.00 83.06 400 ASN A N 1
ATOM 2979 C CA . ASN A 1 400 ? -19.024 8.501 37.865 1.00 83.06 400 ASN A CA 1
ATOM 2980 C C . ASN A 1 400 ? -17.790 7.650 38.238 1.00 83.06 400 ASN A C 1
ATOM 2982 O O . ASN A 1 400 ? -17.909 6.734 39.051 1.00 83.06 400 ASN A O 1
ATOM 2986 N N . TRP A 1 401 ? -16.617 7.913 37.648 1.00 89.31 401 TRP A N 1
ATOM 2987 C CA . TRP A 1 401 ? -15.377 7.233 38.027 1.00 89.31 401 TRP A CA 1
ATOM 2988 C C . TRP A 1 401 ? -14.837 7.805 39.344 1.00 89.31 401 TRP A C 1
ATOM 2990 O O . TRP A 1 401 ? -14.930 9.003 39.605 1.00 89.31 401 TRP A O 1
ATOM 3000 N N . ILE A 1 402 ? -14.246 6.949 40.176 1.00 90.06 402 ILE A N 1
ATOM 3001 C CA . ILE A 1 402 ? -13.586 7.367 41.416 1.00 90.06 402 ILE A CA 1
ATOM 3002 C C . ILE A 1 402 ? -12.125 7.666 41.098 1.00 90.06 402 ILE A C 1
ATOM 3004 O O . ILE A 1 402 ? -11.356 6.751 40.811 1.00 90.06 402 ILE A O 1
ATOM 3008 N N . HIS A 1 403 ? -11.750 8.940 41.152 1.00 90.81 403 HIS A N 1
ATOM 3009 C CA . HIS A 1 403 ? -10.389 9.389 40.878 1.00 90.81 403 HIS A CA 1
ATOM 3010 C C . HIS A 1 403 ? -9.503 9.256 42.126 1.00 90.81 403 HIS A C 1
ATOM 3012 O O . HIS A 1 403 ? -9.863 9.742 43.197 1.00 90.81 403 HIS A O 1
ATOM 3018 N N . VAL A 1 404 ? -8.346 8.600 41.990 1.00 92.12 404 VAL A N 1
ATOM 3019 C CA . VAL A 1 404 ? -7.341 8.434 43.059 1.00 92.12 404 VAL A CA 1
ATOM 3020 C C . VAL A 1 404 ? -5.921 8.636 42.513 1.00 92.12 404 VAL A C 1
ATOM 3022 O O . VAL A 1 404 ? -5.661 8.267 41.367 1.00 92.12 404 VAL A O 1
ATOM 3025 N N . PRO A 1 405 ? -4.965 9.175 43.288 1.00 91.06 405 PRO A N 1
ATOM 3026 C CA . PRO A 1 405 ? -3.555 9.186 42.896 1.00 91.06 405 PRO A CA 1
ATOM 3027 C C . PRO A 1 405 ? -3.005 7.769 42.680 1.00 91.06 405 PRO A C 1
ATOM 3029 O O . PRO A 1 405 ? -3.290 6.847 43.446 1.00 91.06 405 PRO A O 1
ATOM 3032 N N . LYS A 1 406 ? -2.146 7.574 41.674 1.00 90.88 406 LYS A N 1
ATOM 3033 C CA . LYS A 1 406 ? -1.480 6.276 41.438 1.00 90.88 406 LYS A CA 1
ATOM 3034 C C . LYS A 1 406 ? -0.544 5.844 42.579 1.00 90.88 406 LYS A C 1
ATOM 3036 O O . LYS A 1 406 ? -0.198 4.662 42.672 1.00 90.88 406 LYS A O 1
ATOM 3041 N N . SER A 1 407 ? -0.128 6.801 43.410 1.00 89.75 407 SER A N 1
ATOM 3042 C CA . SER A 1 407 ? 0.666 6.617 44.629 1.00 89.75 407 SER A CA 1
ATOM 3043 C C . SER A 1 407 ? -0.148 6.169 45.851 1.00 89.75 407 SER A C 1
ATOM 3045 O O . SER A 1 407 ? 0.453 5.826 46.867 1.00 89.75 407 SER A O 1
ATOM 3047 N N . SER A 1 408 ? -1.484 6.117 45.777 1.00 90.75 408 SER A N 1
ATOM 3048 C CA . SER A 1 408 ? -2.315 5.602 46.873 1.00 90.75 408 SER A CA 1
ATOM 3049 C C . SER A 1 408 ? -2.076 4.111 47.132 1.00 90.75 408 SER A C 1
ATOM 3051 O O . SER A 1 408 ? -1.872 3.308 46.213 1.00 90.75 408 SER A O 1
ATOM 3053 N N . THR A 1 409 ? -2.150 3.705 48.397 1.00 92.06 409 THR A N 1
ATOM 3054 C CA . THR A 1 409 ? -2.121 2.291 48.774 1.00 92.06 409 THR A CA 1
ATOM 3055 C C . THR A 1 409 ? -3.495 1.650 48.586 1.00 92.06 409 THR A C 1
ATOM 3057 O O . THR A 1 409 ? -4.528 2.321 48.524 1.00 92.06 409 THR A O 1
ATOM 3060 N N . ILE A 1 410 ? -3.530 0.317 48.534 1.00 90.19 410 ILE A N 1
ATOM 3061 C CA . ILE A 1 410 ? -4.788 -0.447 48.515 1.00 90.19 410 ILE A CA 1
ATOM 3062 C C . ILE A 1 410 ? -5.679 -0.109 49.731 1.00 90.19 410 ILE A C 1
ATOM 3064 O O . ILE A 1 410 ? -6.903 -0.065 49.594 1.00 90.19 410 ILE A O 1
ATOM 3068 N N . ALA A 1 411 ? -5.084 0.181 50.895 1.00 86.25 411 ALA A N 1
ATOM 3069 C CA . ALA A 1 411 ? -5.816 0.541 52.109 1.00 86.25 411 ALA A CA 1
ATOM 3070 C C . ALA A 1 411 ? -6.482 1.926 52.005 1.00 86.25 411 ALA A C 1
ATOM 3072 O O . ALA A 1 411 ? -7.652 2.065 52.363 1.00 86.25 411 ALA A O 1
ATOM 3073 N N . ASP A 1 412 ? -5.787 2.921 51.444 1.00 88.75 412 ASP A N 1
ATOM 3074 C CA . ASP A 1 412 ? -6.331 4.278 51.270 1.00 88.75 412 ASP A CA 1
ATOM 3075 C C . ASP A 1 412 ? -7.539 4.263 50.325 1.00 88.75 412 ASP A C 1
ATOM 3077 O O . ASP A 1 412 ? -8.600 4.812 50.627 1.00 88.75 412 ASP A O 1
ATOM 3081 N N . VAL A 1 413 ? -7.416 3.551 49.198 1.00 89.31 413 VAL A N 1
ATOM 3082 C CA . VAL A 1 413 ? -8.505 3.405 48.219 1.00 89.31 413 VAL A CA 1
ATOM 3083 C C . VAL A 1 413 ? -9.700 2.671 48.837 1.00 89.31 413 VAL A C 1
ATOM 3085 O O . VAL A 1 413 ? -10.846 3.059 48.608 1.00 89.31 413 VAL A O 1
ATOM 3088 N N . ARG A 1 414 ? -9.465 1.665 49.693 1.00 88.31 414 ARG A N 1
ATOM 3089 C CA . ARG A 1 414 ? -10.528 1.014 50.480 1.00 88.31 414 ARG A CA 1
ATOM 3090 C C . ARG A 1 414 ? -11.224 1.973 51.443 1.00 88.31 414 ARG A C 1
ATOM 3092 O O . ARG A 1 414 ? -12.450 1.933 51.536 1.00 88.31 414 ARG A O 1
ATOM 3099 N N . GLN A 1 415 ? -10.484 2.841 52.129 1.00 86.50 415 GLN A N 1
ATOM 3100 C CA . GLN A 1 415 ? -11.063 3.842 53.026 1.00 86.50 415 GLN A CA 1
ATOM 3101 C C . GLN A 1 415 ? -11.949 4.843 52.264 1.00 86.50 415 GLN A C 1
ATOM 3103 O O . GLN A 1 415 ? -13.055 5.138 52.720 1.00 86.50 415 GLN A O 1
ATOM 3108 N N . ILE A 1 416 ? -11.517 5.290 51.078 1.00 87.06 416 ILE A N 1
ATOM 3109 C CA . ILE A 1 416 ? -12.304 6.158 50.185 1.00 87.06 416 ILE A CA 1
ATOM 3110 C C . ILE A 1 416 ? -13.609 5.465 49.758 1.00 87.06 416 ILE A C 1
ATOM 3112 O O . ILE A 1 416 ? -14.692 6.022 49.943 1.00 87.06 416 ILE A O 1
ATOM 3116 N N . LEU A 1 417 ? -13.531 4.228 49.253 1.00 86.06 417 LEU A N 1
ATOM 3117 C CA . LEU A 1 417 ? -14.698 3.447 48.815 1.00 86.06 417 LEU A CA 1
ATOM 3118 C C . LEU A 1 417 ? -15.716 3.236 49.950 1.00 86.06 417 LEU A C 1
ATOM 3120 O O . LEU A 1 417 ? -16.913 3.465 49.768 1.00 86.06 417 LEU A O 1
ATOM 3124 N N . ASN A 1 418 ? -15.240 2.883 51.147 1.00 84.06 418 ASN A N 1
ATOM 3125 C CA . ASN A 1 418 ? -16.085 2.708 52.331 1.00 84.06 418 ASN A CA 1
ATOM 3126 C C . ASN A 1 418 ? -16.741 4.029 52.796 1.00 84.06 418 ASN A C 1
ATOM 3128 O O . ASN A 1 418 ? -17.856 4.007 53.319 1.00 84.06 418 ASN A O 1
ATOM 3132 N N . GLY A 1 419 ? -16.085 5.180 52.595 1.00 79.88 419 GLY A N 1
ATOM 3133 C CA . GLY A 1 419 ? -16.643 6.510 52.882 1.00 79.88 419 GLY A CA 1
ATOM 3134 C C . GLY A 1 419 ? -17.759 6.940 51.917 1.00 79.88 419 GLY A C 1
ATOM 3135 O O . GLY A 1 419 ? -18.716 7.612 52.311 1.00 79.88 419 GLY A O 1
ATOM 3136 N N . ILE A 1 420 ? -17.691 6.501 50.659 1.00 79.38 420 ILE A N 1
ATOM 3137 C CA . ILE A 1 420 ? -18.761 6.698 49.666 1.00 79.38 420 ILE A CA 1
ATOM 3138 C C . ILE A 1 420 ? -19.967 5.792 49.994 1.00 79.38 420 ILE A C 1
ATOM 3140 O O . ILE A 1 420 ? -21.129 6.184 49.845 1.00 79.38 420 ILE A O 1
ATOM 3144 N N . ASP A 1 421 ? -19.715 4.593 50.524 1.00 71.75 421 ASP A N 1
ATOM 3145 C CA . ASP A 1 421 ? -20.768 3.670 50.970 1.00 71.75 421 ASP A CA 1
ATOM 3146 C C . ASP A 1 421 ? -21.462 4.121 52.266 1.00 71.75 421 ASP A C 1
ATOM 3148 O O . ASP A 1 421 ? -22.634 3.809 52.475 1.00 71.75 421 ASP A O 1
ATOM 3152 N N . SER A 1 422 ? -20.781 4.856 53.152 1.00 64.56 422 SER A N 1
ATOM 3153 C CA . SER A 1 422 ? -21.397 5.391 54.375 1.00 64.56 422 SER A CA 1
ATOM 3154 C C . SER A 1 422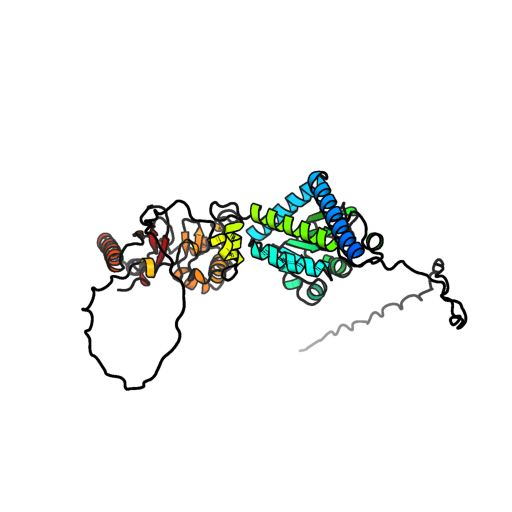 ? -22.242 6.641 54.105 1.00 64.56 422 SER A C 1
ATOM 3156 O O . SER A 1 422 ? -23.345 6.754 54.639 1.00 64.56 422 SER A O 1
ATOM 3158 N N . THR A 1 423 ? -21.792 7.535 53.219 1.00 61.22 423 THR A N 1
ATOM 3159 C CA . THR A 1 423 ? -22.542 8.743 52.817 1.00 61.22 423 THR A CA 1
ATOM 3160 C C . THR A 1 423 ? -23.805 8.435 52.005 1.00 61.22 423 THR A C 1
ATOM 3162 O O . THR A 1 423 ? -24.783 9.179 52.077 1.00 61.22 423 THR A O 1
ATOM 3165 N N . SER A 1 424 ? -23.841 7.310 51.286 1.00 57.97 424 SER A N 1
ATOM 3166 C CA . SER A 1 424 ? -25.009 6.869 50.503 1.00 57.97 424 SER A CA 1
ATOM 3167 C C . SER A 1 424 ? -26.079 6.108 51.311 1.00 57.97 424 SER A C 1
ATOM 3169 O O . SER A 1 424 ? -27.214 5.982 50.849 1.00 57.97 424 SER A O 1
ATOM 3171 N N . ARG A 1 425 ? -25.784 5.675 52.549 1.00 49.25 425 ARG A N 1
ATOM 3172 C CA . ARG A 1 425 ? -26.718 4.943 53.440 1.00 49.25 425 ARG A CA 1
ATOM 3173 C C . ARG A 1 425 ? -27.831 5.787 54.079 1.00 49.25 425 ARG A C 1
ATOM 3175 O O . ARG A 1 425 ? -28.660 5.237 54.795 1.00 49.25 425 ARG A O 1
ATOM 3182 N N . GLY A 1 426 ? -27.903 7.090 53.799 1.00 48.03 426 GLY A N 1
ATOM 3183 C CA . GLY A 1 426 ? -29.004 7.962 54.242 1.00 48.03 426 GLY A CA 1
ATOM 3184 C C . GLY A 1 426 ? -30.355 7.716 53.545 1.00 48.03 426 GLY A C 1
ATOM 3185 O O . GLY A 1 426 ? -31.322 8.422 53.820 1.00 48.03 426 GLY A O 1
ATOM 3186 N N . ARG A 1 427 ? -30.435 6.745 52.625 1.00 49.38 427 ARG A N 1
ATOM 3187 C CA . ARG A 1 427 ? -31.666 6.261 51.980 1.00 49.38 427 ARG A CA 1
ATOM 3188 C C . ARG A 1 427 ? -31.738 4.741 52.116 1.00 49.38 427 ARG A C 1
ATOM 3190 O O . ARG A 1 427 ? -30.713 4.076 51.981 1.00 49.38 427 ARG A O 1
ATOM 3197 N N . GLU A 1 428 ? -32.934 4.197 52.347 1.00 39.84 428 GLU A N 1
ATOM 3198 C CA . GLU A 1 428 ? -33.127 2.747 52.481 1.00 39.84 428 GLU A CA 1
ATOM 3199 C C . GLU A 1 428 ? -32.599 1.987 51.245 1.00 39.84 428 GLU A C 1
ATOM 3201 O O . GLU A 1 428 ? -32.991 2.291 50.110 1.00 39.84 428 GLU A O 1
ATOM 3206 N N . PRO A 1 429 ? -31.702 0.999 51.424 1.00 44.12 429 PRO A N 1
ATOM 3207 C CA . PRO A 1 429 ? -31.123 0.271 50.308 1.00 44.12 429 PRO A CA 1
ATOM 3208 C C . PRO A 1 429 ? -32.085 -0.807 49.797 1.00 44.12 429 PRO A C 1
ATOM 3210 O O . PRO A 1 429 ? -32.263 -1.855 50.412 1.00 44.12 429 PRO A O 1
ATOM 3213 N N . THR A 1 430 ? -32.646 -0.597 48.606 1.00 46.88 430 THR A N 1
ATOM 3214 C CA . THR A 1 430 ? -33.280 -1.682 47.839 1.00 46.88 430 THR A CA 1
ATOM 3215 C C . THR A 1 430 ? -32.234 -2.717 47.395 1.00 46.88 430 THR A C 1
ATOM 3217 O O . THR A 1 430 ? -31.066 -2.375 47.189 1.00 46.88 430 THR A O 1
ATOM 3220 N N . GLU A 1 431 ? -32.629 -3.977 47.160 1.00 44.38 431 GLU A N 1
ATOM 3221 C CA . GLU A 1 431 ? -31.706 -5.038 46.692 1.00 44.38 431 GLU A CA 1
ATOM 3222 C C . GLU A 1 431 ? -30.928 -4.662 45.414 1.00 44.38 431 GLU A C 1
ATOM 3224 O O . GLU A 1 431 ? -29.778 -5.072 45.230 1.00 44.38 431 GLU A O 1
ATOM 3229 N N . LYS A 1 432 ? -31.520 -3.839 44.535 1.00 45.78 432 LYS A N 1
ATOM 3230 C CA . LYS A 1 432 ? -30.846 -3.311 43.335 1.00 45.78 432 LYS A CA 1
ATOM 3231 C C . LYS A 1 432 ? -29.700 -2.342 43.665 1.00 45.78 432 LYS A C 1
ATOM 3233 O O . LYS A 1 432 ? -28.719 -2.301 42.919 1.00 45.78 432 LYS A O 1
ATOM 3238 N N . SER A 1 433 ? -29.801 -1.603 44.772 1.00 47.19 433 SER A N 1
ATOM 3239 C CA . SER A 1 433 ? -28.779 -0.658 45.245 1.00 47.19 433 SER A CA 1
ATOM 3240 C C . SER A 1 433 ? -27.546 -1.391 45.790 1.00 47.19 433 SER A C 1
ATOM 3242 O O . SER A 1 433 ? -26.422 -1.118 45.372 1.00 47.19 433 SER A O 1
ATOM 3244 N N . ALA A 1 434 ? -27.751 -2.430 46.609 1.00 43.66 434 ALA A N 1
ATOM 3245 C CA . ALA A 1 434 ? -26.664 -3.230 47.192 1.00 43.66 434 ALA A CA 1
ATOM 3246 C C . ALA A 1 434 ? -25.819 -4.003 46.153 1.00 43.66 434 ALA A C 1
ATOM 3248 O O . ALA A 1 434 ? -24.705 -4.437 46.447 1.00 43.66 434 ALA A O 1
ATOM 3249 N N . ARG A 1 435 ? -26.330 -4.178 44.924 1.00 48.62 435 ARG A N 1
ATOM 3250 C CA . ARG A 1 435 ? -25.572 -4.724 43.785 1.00 48.62 435 ARG A CA 1
ATOM 3251 C C . ARG A 1 435 ? -24.756 -3.682 43.017 1.00 48.62 435 ARG A C 1
ATOM 3253 O O . ARG A 1 435 ? -23.843 -4.095 42.303 1.00 48.62 435 ARG A O 1
ATOM 3260 N N . HIS A 1 436 ? -25.068 -2.388 43.114 1.00 50.88 436 HIS A N 1
ATOM 3261 C CA . HIS A 1 436 ? -24.332 -1.323 42.418 1.00 50.88 436 HIS A CA 1
ATOM 3262 C C . HIS A 1 436 ? -23.055 -0.910 43.159 1.00 50.88 436 HIS A C 1
ATOM 3264 O O . HIS A 1 436 ? -22.029 -0.710 42.515 1.00 50.88 436 HIS A O 1
ATOM 3270 N N . THR A 1 437 ? -23.066 -0.906 44.495 1.00 52.72 437 THR A N 1
ATOM 3271 C CA . THR A 1 437 ? -21.954 -0.431 45.349 1.00 52.72 437 THR A CA 1
ATOM 3272 C C . THR A 1 437 ? -20.622 -1.184 45.220 1.00 52.72 437 THR A C 1
ATOM 3274 O O . THR A 1 437 ? -19.663 -0.786 45.860 1.00 52.72 437 THR A O 1
ATOM 3277 N N . ARG A 1 438 ? -20.529 -2.256 44.417 1.00 58.88 438 ARG A N 1
ATOM 3278 C CA . ARG A 1 438 ? -19.291 -3.039 44.190 1.00 58.88 438 ARG A CA 1
ATOM 3279 C C . ARG A 1 438 ? -18.823 -3.096 42.730 1.00 58.88 438 ARG A C 1
ATOM 3281 O O . ARG A 1 438 ? -18.001 -3.942 42.377 1.00 58.88 438 ARG A O 1
ATOM 3288 N N . ASN A 1 439 ? -19.391 -2.262 41.859 1.00 71.88 439 ASN A N 1
ATOM 3289 C CA . ASN A 1 439 ? -19.114 -2.277 40.416 1.00 71.88 439 ASN A CA 1
ATOM 3290 C C . ASN A 1 439 ? -18.388 -1.020 39.922 1.00 71.88 439 ASN A C 1
ATOM 3292 O O . ASN A 1 439 ? -18.358 -0.774 38.716 1.00 71.88 439 ASN A O 1
ATOM 3296 N N . ARG A 1 440 ? -17.846 -0.215 40.839 1.00 84.94 440 ARG A N 1
ATOM 3297 C CA . ARG A 1 440 ? -17.309 1.107 40.523 1.00 84.94 440 ARG A CA 1
ATOM 3298 C C . ARG A 1 440 ? -15.980 0.997 39.777 1.00 84.94 440 ARG A C 1
ATOM 3300 O O . ARG A 1 440 ? -15.165 0.107 40.042 1.00 84.94 440 ARG A O 1
ATOM 3307 N N . VAL A 1 441 ? -15.774 1.929 38.851 1.00 89.75 441 VAL A N 1
ATOM 3308 C CA . VAL A 1 441 ? -14.500 2.141 38.159 1.00 89.75 441 VAL A CA 1
ATOM 3309 C C . VAL A 1 441 ? -13.645 3.064 39.017 1.00 89.75 441 VAL A C 1
ATOM 3311 O O . VAL A 1 441 ? -14.070 4.174 39.341 1.00 89.75 441 VAL A O 1
ATOM 3314 N N . VAL A 1 442 ? -12.437 2.621 39.359 1.00 92.19 442 VAL A N 1
ATOM 3315 C CA . VAL A 1 442 ? -11.423 3.463 39.998 1.00 92.19 442 VAL A CA 1
ATOM 3316 C C . VAL A 1 442 ? -10.428 3.896 38.924 1.00 92.19 442 VAL A C 1
ATOM 3318 O O . VAL A 1 442 ? -9.789 3.060 38.285 1.00 92.19 442 VAL A O 1
ATOM 3321 N N . ALA A 1 443 ? -10.333 5.205 38.709 1.00 92.12 443 ALA A N 1
ATOM 3322 C CA . ALA A 1 443 ? -9.438 5.854 37.763 1.00 92.12 443 ALA A CA 1
ATOM 3323 C C . ALA A 1 443 ? -8.201 6.374 38.503 1.00 92.12 443 ALA A C 1
ATOM 3325 O O . ALA A 1 443 ? -8.300 7.213 39.399 1.00 92.12 443 ALA A O 1
ATOM 3326 N N . LEU A 1 444 ? -7.030 5.860 38.140 1.00 92.38 444 LEU A N 1
ATOM 3327 C CA . LEU A 1 444 ? -5.763 6.279 38.717 1.00 92.38 444 LEU A CA 1
ATOM 3328 C C . LEU A 1 444 ? -5.240 7.491 37.947 1.00 92.38 444 LEU A C 1
ATOM 3330 O O . LEU A 1 444 ? -5.089 7.421 36.727 1.00 92.38 444 LEU A O 1
ATOM 3334 N N . MET A 1 445 ? -4.907 8.563 38.659 1.00 91.50 445 MET A N 1
ATOM 3335 C CA . MET A 1 445 ? -4.314 9.781 38.102 1.00 91.50 445 MET A CA 1
ATOM 3336 C C . MET A 1 445 ? -2.800 9.805 38.330 1.00 91.50 445 MET A C 1
ATOM 3338 O O . MET A 1 445 ? -2.300 9.293 39.338 1.00 91.50 445 MET A O 1
ATOM 3342 N N . ASN A 1 446 ? -2.050 10.409 37.410 1.00 88.44 446 ASN A N 1
ATOM 3343 C CA . ASN A 1 446 ? -0.637 10.712 37.628 1.00 88.44 446 ASN A CA 1
ATOM 3344 C C . ASN A 1 446 ? -0.491 11.829 38.675 1.00 88.44 446 ASN A C 1
ATOM 3346 O O . ASN A 1 446 ? -1.133 12.867 38.577 1.00 88.44 446 ASN A O 1
ATOM 3350 N N . ASP A 1 447 ? 0.431 11.675 39.632 1.00 80.25 447 ASP A N 1
ATOM 3351 C CA . ASP A 1 447 ? 0.569 12.566 40.806 1.00 80.25 447 ASP A CA 1
ATOM 3352 C C . ASP A 1 447 ? 0.956 14.030 40.482 1.00 80.25 447 ASP A C 1
ATOM 3354 O O . ASP A 1 447 ? 1.137 14.843 41.384 1.00 80.25 447 ASP A O 1
ATOM 3358 N N . LYS A 1 448 ? 1.134 14.367 39.197 1.00 71.56 448 LYS A N 1
ATOM 3359 C CA . LYS A 1 448 ? 1.492 15.704 38.695 1.00 71.56 448 LYS A CA 1
ATOM 3360 C C . LYS A 1 448 ? 0.356 16.416 37.945 1.00 71.56 448 LYS A C 1
ATOM 3362 O O . LYS A 1 448 ? 0.554 17.560 37.548 1.00 71.56 448 LYS A O 1
ATOM 3367 N N . SER A 1 449 ? -0.785 15.763 37.701 1.00 73.31 449 SER A N 1
ATOM 3368 C CA . SER A 1 449 ? -1.927 16.354 36.988 1.00 73.31 449 SER A CA 1
ATOM 3369 C C . SER A 1 449 ? -3.227 15.605 37.293 1.00 73.31 449 SER A C 1
ATOM 3371 O O . SER A 1 449 ? -3.316 14.397 37.080 1.00 73.31 449 SER A O 1
ATOM 3373 N N . GLU A 1 450 ? -4.256 16.332 37.730 1.00 64.75 450 GLU A N 1
ATOM 3374 C CA . GLU A 1 450 ? -5.579 15.771 38.052 1.00 64.75 450 GLU A CA 1
ATOM 3375 C C . GLU A 1 450 ? -6.379 15.306 36.822 1.00 64.75 450 GLU A C 1
ATOM 3377 O O . GLU A 1 450 ? -7.371 14.602 36.983 1.00 64.75 450 GLU A O 1
ATOM 3382 N N . ASP A 1 451 ? -5.938 15.640 35.602 1.00 71.31 451 ASP A N 1
ATOM 3383 C CA . ASP A 1 451 ? -6.572 15.228 34.338 1.00 71.31 451 ASP A CA 1
ATOM 3384 C C . ASP A 1 451 ? -5.806 14.124 33.581 1.00 71.31 451 ASP A C 1
ATOM 3386 O O . ASP A 1 451 ? -6.313 13.579 32.596 1.00 71.31 451 ASP A O 1
ATOM 3390 N N . ASP A 1 452 ? -4.598 13.768 34.032 1.00 84.62 452 ASP A N 1
ATOM 3391 C CA . ASP A 1 452 ? -3.723 12.796 33.367 1.00 84.62 452 ASP A CA 1
ATOM 3392 C C . ASP A 1 452 ? -3.947 11.369 33.900 1.00 84.62 452 ASP A C 1
ATOM 3394 O O . ASP A 1 452 ? -3.529 11.013 35.006 1.00 84.62 452 ASP A O 1
ATOM 3398 N N . LEU A 1 453 ? -4.653 10.552 33.111 1.00 89.88 453 LEU A N 1
ATOM 3399 C CA . LEU A 1 453 ? -5.051 9.186 33.463 1.00 89.88 453 LEU A CA 1
ATOM 3400 C C . LEU A 1 453 ? -3.871 8.210 33.347 1.00 89.88 453 LEU A C 1
ATOM 3402 O O . LEU A 1 453 ? -3.387 7.913 32.257 1.00 89.88 453 LEU A O 1
ATOM 3406 N N . PHE A 1 454 ? -3.472 7.625 34.476 1.00 91.12 454 PHE A N 1
ATOM 3407 C CA . PHE A 1 454 ? -2.496 6.538 34.531 1.00 91.12 454 PHE A CA 1
ATOM 3408 C C . PHE A 1 454 ? -3.114 5.190 34.122 1.00 91.12 454 PHE A C 1
ATOM 3410 O O . PHE A 1 454 ? -2.505 4.430 33.369 1.00 91.12 454 PHE A O 1
ATOM 3417 N N . GLY A 1 455 ? -4.326 4.880 34.594 1.00 91.94 455 GLY A N 1
ATOM 3418 C CA . GLY A 1 455 ? -4.990 3.601 34.319 1.00 91.94 455 GLY A CA 1
ATOM 3419 C C . GLY A 1 455 ? -6.279 3.385 35.105 1.00 91.94 455 GLY A C 1
ATOM 3420 O O . GLY A 1 455 ? -6.719 4.270 35.834 1.00 91.94 455 GLY A O 1
ATOM 3421 N N . PHE A 1 456 ? -6.872 2.198 34.976 1.00 93.75 456 PHE A N 1
ATOM 3422 C CA . PHE A 1 456 ? -8.119 1.831 35.659 1.00 93.75 456 PHE A CA 1
ATOM 3423 C C . PHE A 1 456 ? -8.023 0.490 36.385 1.00 93.75 456 PHE A C 1
ATOM 3425 O O . PHE A 1 456 ? -7.286 -0.405 35.973 1.00 93.75 456 PHE A O 1
ATOM 3432 N N . VAL A 1 457 ? -8.826 0.338 37.437 1.00 92.56 457 VAL A N 1
ATOM 3433 C CA . VAL A 1 457 ? -9.075 -0.933 38.128 1.00 92.56 457 VAL A CA 1
ATOM 3434 C C . VAL A 1 457 ? -10.559 -1.022 38.505 1.00 92.56 457 VAL A C 1
ATOM 3436 O O . VAL A 1 457 ? -11.183 -0.010 38.836 1.00 92.56 457 VAL A O 1
ATOM 3439 N N . GLU A 1 458 ? -11.165 -2.211 38.435 1.00 90.19 458 GLU A N 1
ATOM 3440 C CA . GLU A 1 458 ? -12.508 -2.408 38.992 1.00 90.19 458 GLU A CA 1
ATOM 3441 C C . GLU A 1 458 ? -12.399 -2.578 40.513 1.00 90.19 458 GLU A C 1
ATOM 3443 O O . GLU A 1 458 ? -11.578 -3.350 41.002 1.00 90.19 458 GLU A O 1
ATOM 3448 N N . GLU A 1 459 ? -13.283 -1.940 41.280 1.00 88.00 459 GLU A N 1
ATOM 3449 C CA . GLU A 1 459 ? -13.314 -2.017 42.753 1.00 88.00 459 GLU A CA 1
ATOM 3450 C C . GLU A 1 459 ? -13.211 -3.448 43.329 1.00 88.00 459 GLU A C 1
ATOM 3452 O O . GLU A 1 459 ? -12.641 -3.676 44.398 1.00 88.00 459 GLU A O 1
ATOM 3457 N N . ARG A 1 460 ? -13.789 -4.423 42.625 1.00 84.75 460 ARG A N 1
ATOM 3458 C CA . ARG A 1 460 ? -13.810 -5.845 43.003 1.00 84.75 460 ARG A CA 1
ATOM 3459 C C . ARG A 1 460 ? -12.474 -6.576 42.822 1.00 84.75 460 ARG A C 1
ATOM 3461 O O . ARG A 1 460 ? -12.328 -7.671 43.351 1.00 84.75 460 ARG A O 1
ATOM 3468 N N . GLU A 1 461 ? -11.555 -6.013 42.041 1.00 85.25 461 GLU A N 1
ATOM 3469 C CA . GLU A 1 461 ? -10.213 -6.556 41.780 1.00 85.25 461 GLU A CA 1
ATOM 3470 C C . GLU A 1 461 ? -9.195 -6.040 42.809 1.00 85.25 461 GLU A C 1
ATOM 3472 O O . GLU A 1 461 ? -8.133 -6.630 43.000 1.00 85.25 461 GLU A O 1
ATOM 3477 N N . ILE A 1 462 ? -9.560 -4.985 43.544 1.00 86.25 462 ILE A N 1
ATOM 3478 C CA . ILE A 1 462 ? -8.854 -4.528 44.738 1.00 86.25 462 ILE A CA 1
ATOM 3479 C C . ILE A 1 462 ? -9.008 -5.611 45.830 1.00 86.25 462 ILE A C 1
ATOM 3481 O O . ILE A 1 462 ? -10.140 -6.010 46.120 1.00 86.25 462 ILE A O 1
ATOM 3485 N N . PRO A 1 463 ? -7.923 -6.096 46.465 1.00 82.31 463 PRO A N 1
ATOM 3486 C CA . PRO A 1 463 ? -7.983 -7.003 47.615 1.00 82.31 463 PRO A CA 1
ATOM 3487 C C . PRO A 1 463 ? -8.794 -6.439 48.791 1.00 82.31 463 PRO A C 1
ATOM 3489 O O . PRO A 1 463 ? -9.038 -5.231 48.866 1.00 82.31 463 PRO A O 1
ATOM 3492 N N . GLN A 1 464 ? -9.265 -7.310 49.687 1.00 71.94 464 GLN A N 1
ATOM 3493 C CA . GLN A 1 464 ? -9.843 -6.895 50.975 1.00 71.94 464 GLN A CA 1
ATOM 3494 C C . GLN A 1 464 ? -8.747 -6.661 52.012 1.00 71.94 464 GLN A C 1
ATOM 3496 O O . GLN A 1 464 ? -7.751 -7.416 51.967 1.00 71.94 464 GLN A O 1
#

Sequence (464 aa):
MTFAVLARKRRRQLSPPSPPIAPKRASQMIVPPLPMTPPDPDADPIANINPSIPPMDTVVHVIATEKAALANLERIYTTDTLSRENMERAVERVARTINIGGKLVICGVGKSGKIGEKLVATMNSFGIQSCFLHPTEALHGDLGMIRLNDTLLFITFSGKTSELLVLLPHLPPTLPVIAITSHMQPSSCALLSDSDIRDTILLPAPVHEREEVSFGLPAPTTSTTVALALGDALALAIARKLHTVPGRGPAEVFKGFHPGGAIGAAFASSSSPSPSVTPSLSSVSSTATSLSSATSNAGPTQANCLNPLPQSSHQKLISSLATPYSSIPIISYHTVPYSEIRIADALAAAVRCPEAAFWVLVTPSHLLTPRVLRRLAKTRDPGVKFGDFESESHDLFRKNWIHVPKSSTIADVRQILNGIDSTSRGREPTEKSARHTRNRVVALMNDKSEDDLFGFVEEREIPQ